Protein AF-0000000066520765 (afdb_homodimer)

Structure (mmCIF, N/CA/C/O backbone):
data_AF-0000000066520765-model_v1
#
loop_
_entity.id
_entity.type
_entity.pdbx_description
1 polymer 'CRAL-TRIO domain-containing protein'
#
loop_
_atom_site.group_PDB
_atom_site.id
_atom_site.type_symbol
_atom_site.label_atom_id
_atom_site.label_alt_id
_atom_site.label_comp_id
_atom_site.label_asym_id
_atom_site.label_entity_id
_atom_site.label_seq_id
_atom_site.pdbx_PDB_ins_code
_atom_site.Cartn_x
_atom_site.Cartn_y
_atom_site.Cartn_z
_atom_site.occupancy
_atom_site.B_iso_or_equiv
_atom_site.auth_seq_id
_atom_site.auth_comp_id
_atom_site.auth_asym_id
_atom_site.auth_atom_id
_atom_site.pdbx_PDB_model_num
ATOM 1 N N . MET A 1 1 ? 1.164 -46.875 8.906 1 26.61 1 MET A N 1
ATOM 2 C CA . MET A 1 1 ? 2.252 -46.688 7.949 1 26.61 1 MET A CA 1
ATOM 3 C C . MET A 1 1 ? 1.732 -46.719 6.516 1 26.61 1 MET A C 1
ATOM 5 O O . MET A 1 1 ? 1.406 -47.812 6.008 1 26.61 1 MET A O 1
ATOM 9 N N . TYR A 1 2 ? 0.82 -45.844 6.055 1 33.56 2 TYR A N 1
ATOM 10 C CA . TYR A 1 2 ? 0.191 -45.844 4.738 1 33.56 2 TYR A CA 1
ATOM 11 C C . TYR A 1 2 ? 1.235 -45.938 3.635 1 33.56 2 TYR A C 1
ATOM 13 O O . TYR A 1 2 ? 2.197 -45.156 3.609 1 33.56 2 TYR A O 1
ATOM 21 N N . SER A 1 3 ? 1.536 -47.094 3.215 1 39.38 3 SER A N 1
ATOM 22 C CA . SER A 1 3 ? 2.414 -47.312 2.07 1 39.38 3 SER A CA 1
ATOM 23 C C . SER A 1 3 ? 1.976 -46.5 0.865 1 39.38 3 SER A C 1
ATOM 25 O O . SER A 1 3 ? 0.829 -46.594 0.423 1 39.38 3 SER A O 1
ATOM 27 N N . PRO A 1 4 ? 2.459 -45.219 0.662 1 47.59 4 PRO A N 1
ATOM 28 C CA . PRO A 1 4 ? 2.121 -44.5 -0.564 1 47.59 4 PRO A CA 1
ATOM 29 C C . PRO A 1 4 ? 1.99 -45.406 -1.777 1 47.59 4 PRO A C 1
ATOM 31 O O . PRO A 1 4 ? 2.814 -46.312 -1.968 1 47.59 4 PRO A O 1
ATOM 34 N N . ASP A 1 5 ? 0.837 -45.781 -2.098 1 50.78 5 ASP A N 1
ATOM 35 C CA . ASP A 1 5 ? 0.597 -46.625 -3.266 1 50.78 5 ASP A CA 1
ATOM 36 C C . ASP A 1 5 ? 1.444 -46.188 -4.453 1 50.78 5 ASP A C 1
ATOM 38 O O . ASP A 1 5 ? 1.225 -45.094 -5.004 1 50.78 5 ASP A O 1
ATOM 42 N N . SER A 1 6 ? 2.674 -46.625 -4.559 1 57.69 6 SER A N 1
ATOM 43 C CA . SER A 1 6 ? 3.648 -46.469 -5.637 1 57.69 6 SER A CA 1
ATOM 44 C C . SER A 1 6 ? 2.969 -46.5 -7.004 1 57.69 6 SER A C 1
ATOM 46 O O . SER A 1 6 ? 3.398 -45.812 -7.926 1 57.69 6 SER A O 1
ATOM 48 N N . THR A 1 7 ? 1.823 -47.125 -7.031 1 60.03 7 THR A N 1
ATOM 49 C CA . THR A 1 7 ? 1.154 -47.25 -8.32 1 60.03 7 THR A CA 1
ATOM 50 C C . THR A 1 7 ? 0.49 -45.938 -8.734 1 60.03 7 THR A C 1
ATOM 52 O O . THR A 1 7 ? 0.476 -45.594 -9.914 1 60.03 7 THR A O 1
ATOM 55 N N . LEU A 1 8 ? -0.027 -45.25 -7.781 1 67.38 8 LEU A N 1
ATOM 56 C CA . LEU A 1 8 ? -0.673 -43.969 -8.102 1 67.38 8 LEU A CA 1
ATOM 57 C C . LEU A 1 8 ? 0.343 -42.969 -8.625 1 67.38 8 LEU A C 1
ATOM 59 O O . LEU A 1 8 ? 0.091 -42.281 -9.625 1 67.38 8 LEU A O 1
ATOM 63 N N . GLU A 1 9 ? 1.412 -42.969 -7.953 1 70.69 9 GLU A N 1
ATOM 64 C CA . GLU A 1 9 ? 2.436 -42 -8.336 1 70.69 9 GLU A CA 1
ATOM 65 C C . GLU A 1 9 ? 2.906 -42.219 -9.766 1 70.69 9 GLU A C 1
ATOM 67 O O . GLU A 1 9 ? 3.258 -41.281 -10.469 1 70.69 9 GLU A O 1
ATOM 72 N N . LEU A 1 10 ? 2.742 -43.406 -10.078 1 67.19 10 LEU A N 1
ATOM 73 C CA . LEU A 1 10 ? 3.186 -43.75 -11.422 1 67.19 10 LEU A CA 1
ATOM 74 C C . LEU A 1 10 ? 2.16 -43.344 -12.469 1 67.19 10 LEU A C 1
ATOM 76 O O . LEU A 1 10 ? 2.494 -43.156 -13.641 1 67.19 10 LEU A O 1
ATOM 80 N N . ARG A 1 11 ? 0.913 -43.094 -12.125 1 82.12 11 ARG A N 1
ATOM 81 C CA . ARG A 1 11 ? -0.146 -42.812 -13.086 1 82.12 11 ARG A CA 1
ATOM 82 C C . ARG A 1 11 ? -0.414 -41.312 -13.164 1 82.12 11 ARG A C 1
ATOM 84 O O . ARG A 1 11 ? -1.098 -40.844 -14.086 1 82.12 11 ARG A O 1
ATOM 91 N N . LEU A 1 12 ? 0.233 -40.562 -12.328 1 91 12 LEU A N 1
ATOM 92 C CA . LEU A 1 12 ? -0.017 -39.125 -12.297 1 91 12 LEU A CA 1
ATOM 93 C C . LEU A 1 12 ? 0.594 -38.438 -13.516 1 91 12 LEU A C 1
ATOM 95 O O . LEU A 1 12 ? 1.71 -38.75 -13.922 1 91 12 LEU A O 1
ATOM 99 N N . PRO A 1 13 ? -0.181 -37.594 -14.172 1 94.88 13 PRO A N 1
ATOM 100 C CA . PRO A 1 13 ? 0.462 -36.781 -15.211 1 94.88 13 PRO A CA 1
ATOM 101 C C . PRO A 1 13 ? 1.671 -36.031 -14.688 1 94.88 13 PRO A C 1
ATOM 103 O O . PRO A 1 13 ? 1.52 -35.125 -13.867 1 94.88 13 PRO A O 1
ATOM 106 N N . ARG A 1 14 ? 2.766 -36.25 -15.164 1 92.5 14 ARG A N 1
ATOM 107 C CA . ARG A 1 14 ? 4.023 -35.781 -14.609 1 92.5 14 ARG A CA 1
ATOM 108 C C . ARG A 1 14 ? 4.137 -34.25 -14.727 1 92.5 14 ARG A C 1
ATOM 110 O O . ARG A 1 14 ? 4.754 -33.594 -13.883 1 92.5 14 ARG A O 1
ATOM 117 N N . ASP A 1 15 ? 3.609 -33.688 -15.727 1 95.31 15 ASP A N 1
ATOM 118 C CA . ASP A 1 15 ? 3.754 -32.25 -15.945 1 95.31 15 ASP A CA 1
ATOM 119 C C . ASP A 1 15 ? 2.904 -31.469 -14.961 1 95.31 15 ASP A C 1
ATOM 121 O O . ASP A 1 15 ? 3.125 -30.266 -14.766 1 95.31 15 ASP A O 1
ATOM 125 N N . LEU A 1 16 ? 1.973 -32.062 -14.32 1 97 16 LEU A N 1
ATOM 126 C CA . LEU A 1 16 ? 1.035 -31.344 -13.477 1 97 16 LEU A CA 1
ATOM 127 C C . LEU A 1 16 ? 1.523 -31.312 -12.031 1 97 16 LEU A C 1
ATOM 129 O O . LEU A 1 16 ? 0.96 -30.594 -11.195 1 97 16 LEU A O 1
ATOM 133 N N . PHE A 1 17 ? 2.541 -32.062 -11.734 1 94.44 17 PHE A N 1
ATOM 134 C CA . PHE A 1 17 ? 3.033 -32.125 -10.367 1 94.44 17 PHE A CA 1
ATOM 135 C C . PHE A 1 17 ? 4.523 -31.828 -10.305 1 94.44 17 PHE A C 1
ATOM 137 O O . PHE A 1 17 ? 5.301 -32.344 -11.109 1 94.44 17 PHE A O 1
ATOM 144 N N . LEU A 1 18 ? 4.816 -30.984 -9.359 1 91.56 18 LEU A N 1
ATOM 145 C CA . LEU A 1 18 ? 6.18 -30.484 -9.211 1 91.56 18 LEU A CA 1
ATOM 146 C C . LEU A 1 18 ? 7.117 -31.609 -8.766 1 91.56 18 LEU A C 1
ATOM 148 O O . LEU A 1 18 ? 8.281 -31.641 -9.172 1 91.56 18 LEU A O 1
ATOM 152 N N . PHE A 1 19 ? 6.586 -32.531 -7.941 1 90.44 19 PHE A N 1
ATOM 153 C CA . PHE A 1 19 ? 7.395 -33.594 -7.371 1 90.44 19 PHE A CA 1
ATOM 154 C C . PHE A 1 19 ? 6.828 -34.969 -7.75 1 90.44 19 PHE A C 1
ATOM 156 O O . PHE A 1 19 ? 5.633 -35.094 -8.016 1 90.44 19 PHE A O 1
ATOM 163 N N . PRO A 1 20 ? 7.703 -35.969 -7.742 1 89 20 PRO A N 1
ATOM 164 C CA . PRO A 1 20 ? 7.215 -37.312 -8.023 1 89 20 PRO A CA 1
ATOM 165 C C . PRO A 1 20 ? 6.273 -37.844 -6.938 1 89 20 PRO A C 1
ATOM 167 O O . PRO A 1 20 ? 5.32 -38.562 -7.238 1 89 20 PRO A O 1
ATOM 170 N N . LYS A 1 21 ? 6.602 -37.469 -5.73 1 88.88 21 LYS A N 1
ATOM 171 C CA . LYS A 1 21 ? 5.719 -37.781 -4.613 1 88.88 21 LYS A CA 1
ATOM 172 C C . LYS A 1 21 ? 4.961 -36.531 -4.148 1 88.88 21 LYS A C 1
ATOM 174 O O . LYS A 1 21 ? 5.469 -35.406 -4.266 1 88.88 21 LYS A O 1
ATOM 179 N N . GLN A 1 22 ? 3.77 -36.812 -3.688 1 89.31 22 GLN A N 1
ATOM 180 C CA . GLN A 1 22 ? 2.926 -35.656 -3.352 1 89.31 22 GLN A CA 1
ATOM 181 C C . GLN A 1 22 ? 2.713 -35.562 -1.844 1 89.31 22 GLN A C 1
ATOM 183 O O . GLN A 1 22 ? 2.854 -36.562 -1.123 1 89.31 22 GLN A O 1
ATOM 188 N N . ASN A 1 23 ? 2.48 -34.344 -1.426 1 89.62 23 ASN A N 1
ATOM 189 C CA . ASN A 1 23 ? 2.074 -34.094 -0.046 1 89.62 23 ASN A CA 1
ATOM 190 C C . ASN A 1 23 ? 0.746 -34.781 0.276 1 89.62 23 ASN A C 1
ATOM 192 O O . ASN A 1 23 ? -0.261 -34.531 -0.39 1 89.62 23 ASN A O 1
ATOM 196 N N . ALA A 1 24 ? 0.74 -35.594 1.287 1 86.38 24 ALA A N 1
ATOM 197 C CA . ALA A 1 24 ? -0.419 -36.438 1.623 1 86.38 24 ALA A CA 1
ATOM 198 C C . ALA A 1 24 ? -1.588 -35.562 2.09 1 86.38 24 ALA A C 1
ATOM 200 O O . ALA A 1 24 ? -2.75 -35.938 1.893 1 86.38 24 ALA A O 1
ATOM 201 N N . GLY A 1 25 ? -1.28 -34.469 2.609 1 86.75 25 GLY A N 1
ATOM 202 C CA . GLY A 1 25 ? -2.314 -33.594 3.162 1 86.75 25 GLY A CA 1
ATOM 203 C C . GLY A 1 25 ? -3.17 -32.938 2.1 1 86.75 25 GLY A C 1
ATOM 204 O O . GLY A 1 25 ? -4.34 -32.625 2.338 1 86.75 25 GLY A O 1
ATOM 205 N N . PHE A 1 26 ? -2.672 -32.688 0.925 1 90 26 PHE A N 1
ATOM 206 C CA . PHE A 1 26 ? -3.391 -31.969 -0.12 1 90 26 PHE A CA 1
ATOM 207 C C . PHE A 1 26 ? -4.281 -32.906 -0.914 1 90 26 PHE A C 1
ATOM 209 O O . PHE A 1 26 ? -5.223 -32.469 -1.582 1 90 26 PHE A O 1
ATOM 216 N N . GLN A 1 27 ? -4.117 -34.188 -0.901 1 89.06 27 GLN A N 1
ATOM 217 C CA . GLN A 1 27 ? -4.805 -35.125 -1.773 1 89.06 27 GLN A CA 1
ATOM 218 C C . GLN A 1 27 ? -4.738 -34.688 -3.23 1 89.06 27 GLN A C 1
ATOM 220 O O . GLN A 1 27 ? -4.527 -33.5 -3.516 1 89.06 27 GLN A O 1
ATOM 225 N N . ILE A 1 28 ? -4.949 -35.562 -4.086 1 93.25 28 ILE A N 1
ATOM 226 C CA . ILE A 1 28 ? -4.98 -35.312 -5.516 1 93.25 28 ILE A CA 1
ATOM 227 C C . ILE A 1 28 ? -6.426 -35.25 -6.004 1 93.25 28 ILE A C 1
ATOM 229 O O . ILE A 1 28 ? -7.184 -36.188 -5.82 1 93.25 28 ILE A O 1
ATOM 233 N N . PRO A 1 29 ? -6.824 -34.125 -6.539 1 95.81 29 PRO A N 1
ATOM 234 C CA . PRO A 1 29 ? -8.172 -34.125 -7.117 1 95.81 29 PRO A CA 1
ATOM 235 C C . PRO A 1 29 ? -8.328 -35.188 -8.203 1 95.81 29 PRO A C 1
ATOM 237 O O . PRO A 1 29 ? -7.418 -35.375 -9.008 1 95.81 29 PRO A O 1
ATOM 240 N N . PHE A 1 30 ? -9.484 -35.812 -8.266 1 95.62 30 PHE A N 1
ATOM 241 C CA . PHE A 1 30 ? -9.68 -36.938 -9.18 1 95.62 30 PHE A CA 1
ATOM 242 C C . PHE A 1 30 ? -9.43 -36.531 -10.625 1 95.62 30 PHE A C 1
ATOM 244 O O . PHE A 1 30 ? -8.938 -37.312 -11.43 1 95.62 30 PHE A O 1
ATOM 251 N N . PHE A 1 31 ? -9.742 -35.312 -10.945 1 97.44 31 PHE A N 1
ATOM 252 C CA . PHE A 1 31 ? -9.672 -34.844 -12.328 1 97.44 31 PHE A CA 1
ATOM 253 C C . PHE A 1 31 ? -8.227 -34.562 -12.727 1 97.44 31 PHE A C 1
ATOM 255 O O . PHE A 1 31 ? -7.953 -34.188 -13.875 1 97.44 31 PHE A O 1
ATOM 262 N N . LEU A 1 32 ? -7.23 -34.75 -11.812 1 97.12 32 LEU A N 1
ATOM 263 C CA . LEU A 1 32 ? -5.809 -34.656 -12.117 1 97.12 32 LEU A CA 1
ATOM 264 C C . LEU A 1 32 ? -5.102 -36 -11.875 1 97.12 32 LEU A C 1
ATOM 266 O O . LEU A 1 32 ? -3.875 -36.062 -11.953 1 97.12 32 LEU A O 1
ATOM 270 N N . SER A 1 33 ? -5.762 -37.031 -11.578 1 94.88 33 SER A N 1
ATOM 271 C CA . SER A 1 33 ? -5.195 -38.281 -11.039 1 94.88 33 SER A CA 1
ATOM 272 C C . SER A 1 33 ? -4.66 -39.156 -12.148 1 94.88 33 SER A C 1
ATOM 274 O O . SER A 1 33 ? -3.867 -40.094 -11.891 1 94.88 33 SER A O 1
ATOM 276 N N . THR A 1 34 ? -5.203 -39.031 -13.367 1 95.12 34 THR A N 1
ATOM 277 C CA . THR A 1 34 ? -4.703 -39.75 -14.531 1 95.12 34 THR A CA 1
ATOM 278 C C . THR A 1 34 ? -4.609 -38.812 -15.742 1 95.12 34 THR A C 1
ATOM 280 O O . THR A 1 34 ? -5.199 -37.75 -15.758 1 95.12 34 THR A O 1
ATOM 283 N N . GLU A 1 35 ? -3.844 -39.25 -16.75 1 95.75 35 GLU A N 1
ATOM 284 C CA . GLU A 1 35 ? -3.742 -38.5 -17.984 1 95.75 35 GLU A CA 1
ATOM 285 C C . GLU A 1 35 ? -5.109 -38.312 -18.625 1 95.75 35 GLU A C 1
ATOM 287 O O . GLU A 1 35 ? -5.414 -37.219 -19.141 1 95.75 35 GLU A O 1
ATOM 292 N N . GLU A 1 36 ? -5.898 -39.312 -18.531 1 96 36 GLU A N 1
ATOM 293 C CA . GLU A 1 36 ? -7.227 -39.281 -19.141 1 96 36 GLU A CA 1
ATOM 294 C C . GLU A 1 36 ? -8.125 -38.281 -18.438 1 96 36 GLU A C 1
ATOM 296 O O . GLU A 1 36 ? -8.82 -37.5 -19.094 1 96 36 GLU A O 1
ATOM 301 N N . GLU A 1 37 ? -8.141 -38.281 -17.141 1 96.25 37 GLU A N 1
ATOM 302 C CA . GLU A 1 37 ? -8.961 -37.344 -16.391 1 96.25 37 GLU A CA 1
ATOM 303 C C . GLU A 1 37 ? -8.469 -35.906 -16.578 1 96.25 37 GLU A C 1
ATOM 305 O O . GLU A 1 37 ? -9.266 -35 -16.75 1 96.25 37 GLU A O 1
ATOM 310 N N . ALA A 1 38 ? -7.137 -35.75 -16.578 1 97.12 38 ALA A N 1
ATOM 311 C CA . ALA A 1 38 ? -6.539 -34.438 -16.734 1 97.12 38 ALA A CA 1
ATOM 312 C C . ALA A 1 38 ? -6.871 -33.844 -18.109 1 97.12 38 ALA A C 1
ATOM 314 O O . ALA A 1 38 ? -7.07 -32.625 -18.234 1 97.12 38 ALA A O 1
ATOM 315 N N . ALA A 1 39 ? -6.949 -34.656 -19.109 1 96.69 39 ALA A N 1
ATOM 316 C CA . ALA A 1 39 ? -7.234 -34.219 -20.469 1 96.69 39 ALA A CA 1
ATOM 317 C C . ALA A 1 39 ? -8.602 -33.531 -20.547 1 96.69 39 ALA A C 1
ATOM 319 O O . ALA A 1 39 ? -8.82 -32.656 -21.391 1 96.69 39 ALA A O 1
ATOM 320 N N . LYS A 1 40 ? -9.484 -33.938 -19.641 1 96.75 40 LYS A N 1
ATOM 321 C CA . LYS A 1 40 ? -10.852 -33.406 -19.672 1 96.75 40 LYS A CA 1
ATOM 322 C C . LYS A 1 40 ? -10.914 -31.984 -19.125 1 96.75 40 LYS A C 1
ATOM 324 O O . LYS A 1 40 ? -11.875 -31.266 -19.375 1 96.75 40 LYS A O 1
ATOM 329 N N . VAL A 1 41 ? -9.922 -31.609 -18.344 1 97.44 41 VAL A N 1
ATOM 330 C CA . VAL A 1 41 ? -10.031 -30.312 -17.672 1 97.44 41 VAL A CA 1
ATOM 331 C C . VAL A 1 41 ? -8.93 -29.375 -18.172 1 97.44 41 VAL A C 1
ATOM 333 O O . VAL A 1 41 ? -8.922 -28.203 -17.844 1 97.44 41 VAL A O 1
ATOM 336 N N . ARG A 1 42 ? -7.984 -29.859 -18.938 1 97.69 42 ARG A N 1
ATOM 337 C CA . ARG A 1 42 ? -6.945 -29 -19.484 1 97.69 42 ARG A CA 1
ATOM 338 C C . ARG A 1 42 ? -7.547 -27.891 -20.344 1 97.69 42 ARG A C 1
ATOM 340 O O . ARG A 1 42 ? -8.492 -28.125 -21.094 1 97.69 42 ARG A O 1
ATOM 347 N N . PRO A 1 43 ? -6.969 -26.734 -20.234 1 98.12 43 PRO A N 1
ATOM 348 C CA . PRO A 1 43 ? -7.441 -25.672 -21.109 1 98.12 43 PRO A CA 1
ATOM 349 C C . PRO A 1 43 ? -7.031 -25.875 -22.562 1 98.12 43 PRO A C 1
ATOM 351 O O . PRO A 1 43 ? -6.188 -26.719 -22.859 1 98.12 43 PRO A O 1
ATOM 354 N N . PRO A 1 44 ? -7.738 -25.125 -23.469 1 97.75 44 PRO A N 1
ATOM 355 C CA . PRO A 1 44 ? -7.234 -25.141 -24.844 1 97.75 44 PRO A CA 1
ATOM 356 C C . PRO A 1 44 ? -5.801 -24.609 -24.953 1 97.75 44 PRO A C 1
ATOM 358 O O . PRO A 1 44 ? -5.371 -23.812 -24.125 1 97.75 44 PRO A O 1
ATOM 361 N N . ALA A 1 45 ? -5.121 -25.109 -25.922 1 96.75 45 ALA A N 1
ATOM 362 C CA . ALA A 1 45 ? -3.723 -24.734 -26.109 1 96.75 45 ALA A CA 1
ATOM 363 C C . ALA A 1 45 ? -3.582 -23.234 -26.297 1 96.75 45 ALA A C 1
ATOM 365 O O . ALA A 1 45 ? -2.607 -22.625 -25.828 1 96.75 45 ALA A O 1
ATOM 366 N N . VAL A 1 46 ? -4.582 -22.672 -27 1 97.94 46 VAL A N 1
ATOM 367 C CA . VAL A 1 46 ? -4.578 -21.234 -27.25 1 97.94 46 VAL A CA 1
ATOM 368 C C . VAL A 1 46 ? -5.867 -20.609 -26.719 1 97.94 46 VAL A C 1
ATOM 370 O O . VAL A 1 46 ? -6.965 -20.953 -27.156 1 97.94 46 VAL A O 1
ATOM 373 N N . VAL A 1 47 ? -5.707 -19.781 -25.781 1 98.19 47 VAL A N 1
ATOM 374 C CA . VAL A 1 47 ? -6.844 -19.047 -25.219 1 98.19 47 VAL A CA 1
ATOM 375 C C . VAL A 1 47 ? -6.957 -17.688 -25.875 1 98.19 47 VAL A C 1
ATOM 377 O O . VAL A 1 47 ? -8.062 -17.188 -26.125 1 98.19 47 VAL A O 1
ATOM 380 N N . LYS A 1 48 ? -5.832 -17.016 -26.156 1 97.56 48 LYS A N 1
ATOM 381 C CA . LYS A 1 48 ? -5.715 -15.711 -26.797 1 97.56 48 LYS A CA 1
ATOM 382 C C . LYS A 1 48 ? -4.43 -15.609 -27.609 1 97.56 48 LYS A C 1
ATOM 384 O O . LYS A 1 48 ? -3.355 -15.984 -27.125 1 97.56 48 LYS A O 1
ATOM 389 N N . THR A 1 49 ? -4.551 -15.148 -28.812 1 97.88 49 THR A N 1
ATOM 390 C CA . THR A 1 49 ? -3.361 -14.977 -29.641 1 97.88 49 THR A CA 1
ATOM 391 C C . THR A 1 49 ? -2.643 -13.672 -29.297 1 97.88 49 THR A C 1
ATOM 393 O O . THR A 1 49 ? -3.201 -12.812 -28.609 1 97.88 49 THR A O 1
ATOM 396 N N . LEU A 1 50 ? -1.441 -13.547 -29.781 1 96.81 50 LEU A N 1
ATOM 397 C CA . LEU A 1 50 ? -0.675 -12.328 -29.547 1 96.81 50 LEU A CA 1
ATOM 398 C C . LEU A 1 50 ? -1.337 -11.141 -30.234 1 96.81 50 LEU A C 1
ATOM 400 O O . LEU A 1 50 ? -1.36 -10.031 -29.688 1 96.81 50 LEU A O 1
ATOM 404 N N . GLU A 1 51 ? -1.842 -11.367 -31.406 1 96.62 51 GLU A N 1
ATOM 405 C CA . GLU A 1 51 ? -2.531 -10.312 -32.156 1 96.62 51 GLU A CA 1
ATOM 406 C C . GLU A 1 51 ? -3.734 -9.789 -31.359 1 96.62 51 GLU A C 1
ATOM 408 O O . GLU A 1 51 ? -3.947 -8.578 -31.281 1 96.62 51 GLU A O 1
ATOM 413 N N . GLU A 1 52 ? -4.473 -10.695 -30.797 1 97.38 52 GLU A N 1
ATOM 414 C CA . GLU A 1 52 ? -5.629 -10.32 -29.984 1 97.38 52 GLU A CA 1
ATOM 415 C C . GLU A 1 52 ? -5.199 -9.555 -28.734 1 97.38 52 GLU A C 1
ATOM 417 O O . GLU A 1 52 ? -5.848 -8.586 -28.344 1 97.38 52 GLU A O 1
ATOM 422 N N . ARG A 1 53 ? -4.098 -10.016 -28.156 1 97.38 53 ARG A N 1
ATOM 423 C CA . ARG A 1 53 ? -3.572 -9.375 -26.969 1 97.38 53 ARG A CA 1
ATOM 424 C C . ARG A 1 53 ? -3.121 -7.949 -27.266 1 97.38 53 ARG A C 1
ATOM 426 O O . ARG A 1 53 ? -3.412 -7.027 -26.5 1 97.38 53 ARG A O 1
ATOM 433 N N . LEU A 1 54 ? -2.547 -7.699 -28.375 1 96.88 54 LEU A N 1
ATOM 434 C CA . LEU A 1 54 ? -2.023 -6.391 -28.75 1 96.88 54 LEU A CA 1
ATOM 435 C C . LEU A 1 54 ? -3.158 -5.406 -29.016 1 96.88 54 LEU A C 1
ATOM 437 O O . LEU A 1 54 ? -2.99 -4.199 -28.844 1 96.88 54 LEU A O 1
ATOM 441 N N . GLN A 1 55 ? -4.34 -5.922 -29.344 1 96.75 55 GLN A N 1
ATOM 442 C CA . GLN A 1 55 ? -5.492 -5.07 -29.609 1 96.75 55 GLN A CA 1
ATOM 443 C C . GLN A 1 55 ? -6.043 -4.461 -28.328 1 96.75 55 GLN A C 1
ATOM 445 O O . GLN A 1 55 ? -6.832 -3.512 -28.375 1 96.75 55 GLN A O 1
ATOM 450 N N . GLU A 1 56 ? -5.598 -5.016 -27.234 1 96.06 56 GLU A N 1
ATOM 451 C CA . GLU A 1 56 ? -6.059 -4.5 -25.953 1 96.06 56 GLU A CA 1
ATOM 452 C C . GLU A 1 56 ? -5.312 -3.225 -25.562 1 96.06 56 GLU A C 1
ATOM 454 O O . GLU A 1 56 ? -5.68 -2.549 -24.609 1 96.06 56 GLU A O 1
ATOM 459 N N . PHE A 1 57 ? -4.301 -2.859 -26.328 1 96.62 57 PHE A N 1
ATOM 460 C CA . PHE A 1 57 ? -3.461 -1.713 -26 1 96.62 57 PHE A CA 1
ATOM 461 C C . PHE A 1 57 ? -3.65 -0.594 -27.016 1 96.62 57 PHE A C 1
ATOM 463 O O . PHE A 1 57 ? -4.004 -0.849 -28.172 1 96.62 57 PHE A O 1
ATOM 470 N N . SER A 1 58 ? -3.443 0.592 -26.562 1 96.62 58 SER A N 1
ATOM 471 C CA . SER A 1 58 ? -3.533 1.745 -27.453 1 96.62 58 SER A CA 1
ATOM 472 C C . SER A 1 58 ? -2.418 1.728 -28.5 1 96.62 58 SER A C 1
ATOM 474 O O . SER A 1 58 ? -1.45 0.976 -28.375 1 96.62 58 SER A O 1
ATOM 476 N N . GLU A 1 59 ? -2.646 2.561 -29.547 1 95.94 59 GLU A N 1
ATOM 477 C CA . GLU A 1 59 ? -1.604 2.699 -30.562 1 95.94 59 GLU A CA 1
ATOM 478 C C . GLU A 1 59 ? -0.294 3.18 -29.953 1 95.94 59 GLU A C 1
ATOM 480 O O . GLU A 1 59 ? 0.785 2.729 -30.344 1 95.94 59 GLU A O 1
ATOM 485 N N . GLY A 1 60 ? -0.383 4.074 -29.031 1 97.12 60 GLY A N 1
ATOM 486 C CA . GLY A 1 60 ? 0.795 4.562 -28.344 1 97.12 60 GLY A CA 1
ATOM 487 C C . GLY A 1 60 ? 1.521 3.477 -27.562 1 97.12 60 GLY A C 1
ATOM 488 O O . GLY A 1 60 ? 2.75 3.389 -27.609 1 97.12 60 GLY A O 1
ATOM 489 N N . GLN A 1 61 ? 0.825 2.678 -26.953 1 97.12 61 GLN A N 1
ATOM 490 C CA . GLN A 1 61 ? 1.406 1.58 -26.188 1 97.12 61 GLN A CA 1
ATOM 491 C C . GLN A 1 61 ? 2.064 0.556 -27.109 1 97.12 61 GLN A C 1
ATOM 493 O O . GLN A 1 61 ? 3.123 0.013 -26.797 1 97.12 61 GLN A O 1
ATOM 498 N N . ARG A 1 62 ? 1.441 0.296 -28.219 1 97.5 62 ARG A N 1
ATOM 499 C CA . ARG A 1 62 ? 2.014 -0.634 -29.188 1 97.5 62 ARG A CA 1
ATOM 500 C C . ARG A 1 62 ? 3.311 -0.086 -29.766 1 97.5 62 ARG A C 1
ATOM 502 O O . ARG A 1 62 ? 4.246 -0.843 -30.031 1 97.5 62 ARG A O 1
ATOM 509 N N . GLU A 1 63 ? 3.32 1.196 -29.922 1 97.69 63 GLU A N 1
ATOM 510 C CA . GLU A 1 63 ? 4.551 1.835 -30.375 1 97.69 63 GLU A CA 1
ATOM 511 C C . GLU A 1 63 ? 5.652 1.721 -29.328 1 97.69 63 GLU A C 1
ATOM 513 O O . GLU A 1 63 ? 6.816 1.496 -29.672 1 97.69 63 GLU A O 1
ATOM 518 N N . ILE A 1 64 ? 5.293 1.893 -28.109 1 98.19 64 ILE A N 1
ATOM 519 C CA . ILE A 1 64 ? 6.25 1.75 -27.016 1 98.19 64 ILE A CA 1
ATOM 520 C C . ILE A 1 64 ? 6.797 0.324 -27 1 98.19 64 ILE A C 1
ATOM 522 O O . ILE A 1 64 ? 7.996 0.115 -26.797 1 98.19 64 ILE A O 1
ATOM 526 N N . LEU A 1 65 ? 5.914 -0.635 -27.219 1 98.19 65 LEU A N 1
ATOM 527 C CA . LEU A 1 65 ? 6.352 -2.025 -27.281 1 98.19 65 LEU A CA 1
ATOM 528 C C . LEU A 1 65 ? 7.379 -2.227 -28.391 1 98.19 65 LEU A C 1
ATOM 530 O O . LEU A 1 65 ? 8.391 -2.904 -28.188 1 98.19 65 LEU A O 1
ATOM 534 N N . SER A 1 66 ? 7.16 -1.673 -29.516 1 97.44 66 SER A N 1
ATOM 535 C CA . SER A 1 66 ? 8.086 -1.794 -30.641 1 97.44 66 SER A CA 1
ATOM 536 C C . SER A 1 66 ? 9.453 -1.205 -30.297 1 97.44 66 SER A C 1
ATOM 538 O O . SER A 1 66 ? 10.484 -1.811 -30.594 1 97.44 66 SER A O 1
ATOM 540 N N . SER A 1 67 ? 9.383 -0.035 -29.672 1 97.5 67 SER A N 1
ATOM 541 C CA . SER A 1 67 ? 10.625 0.606 -29.234 1 97.5 67 SER A CA 1
ATOM 542 C C . SER A 1 67 ? 11.344 -0.228 -28.188 1 97.5 67 SER A C 1
ATOM 544 O O . SER A 1 67 ? 12.57 -0.338 -28.203 1 97.5 67 SER A O 1
ATOM 546 N N . PHE A 1 68 ? 10.625 -0.746 -27.297 1 98.19 68 PHE A N 1
ATOM 547 C CA . PHE A 1 68 ? 11.172 -1.574 -26.234 1 98.19 68 PHE A CA 1
ATOM 548 C C . PHE A 1 68 ? 11.812 -2.834 -26.797 1 98.19 68 PHE A C 1
ATOM 550 O O . PHE A 1 68 ? 12.906 -3.227 -26.375 1 98.19 68 PHE A O 1
ATOM 557 N N . LYS A 1 69 ? 11.164 -3.41 -27.75 1 97.25 69 LYS A N 1
ATOM 558 C CA . LYS A 1 69 ? 11.68 -4.598 -28.422 1 97.25 69 LYS A CA 1
ATOM 559 C C . LYS A 1 69 ? 13.039 -4.32 -29.062 1 97.25 69 LYS A C 1
ATOM 561 O O . LYS A 1 69 ? 13.961 -5.137 -28.953 1 97.25 69 LYS A O 1
ATOM 566 N N . LYS A 1 70 ? 13.141 -3.23 -29.672 1 96.94 70 LYS A N 1
ATOM 567 C CA . LYS A 1 70 ? 14.398 -2.857 -30.297 1 96.94 70 LYS A CA 1
ATOM 568 C C . LYS A 1 70 ? 15.508 -2.707 -29.266 1 96.94 70 LYS A C 1
ATOM 570 O O . LYS A 1 70 ? 16.625 -3.207 -29.453 1 96.94 70 LYS A O 1
ATOM 575 N N . ALA A 1 71 ? 15.172 -2.039 -28.203 1 97.31 71 ALA A N 1
ATOM 576 C CA . ALA A 1 71 ? 16.141 -1.833 -27.125 1 97.31 71 ALA A CA 1
ATOM 577 C C . ALA A 1 71 ? 16.609 -3.164 -26.547 1 97.31 71 ALA A C 1
ATOM 579 O O . ALA A 1 71 ? 17.797 -3.357 -26.281 1 97.31 71 ALA A O 1
ATOM 580 N N . VAL A 1 72 ? 15.688 -4.043 -26.344 1 97.81 72 VAL A N 1
ATOM 581 C CA . VAL A 1 72 ? 15.977 -5.34 -25.734 1 97.81 72 VAL A CA 1
ATOM 582 C C . VAL A 1 72 ? 16.812 -6.18 -26.703 1 97.81 72 VAL A C 1
ATOM 584 O O . VAL A 1 72 ? 17.781 -6.832 -26.281 1 97.81 72 VAL A O 1
ATOM 587 N N . ARG A 1 73 ? 16.516 -6.16 -27.938 1 96.44 73 ARG A N 1
ATOM 588 C CA . ARG A 1 73 ? 17.234 -6.941 -28.953 1 96.44 73 ARG A CA 1
ATOM 589 C C . ARG A 1 73 ? 18.688 -6.492 -29.062 1 96.44 73 ARG A C 1
ATOM 591 O O . ARG A 1 73 ? 19.578 -7.293 -29.359 1 96.44 73 ARG A O 1
ATOM 598 N N . ASP A 1 74 ? 18.906 -5.258 -28.719 1 96.44 74 ASP A N 1
ATOM 599 C CA . ASP A 1 74 ? 20.25 -4.695 -28.812 1 96.44 74 ASP A CA 1
ATOM 600 C C . ASP A 1 74 ? 21.078 -5.031 -27.562 1 96.44 74 ASP A C 1
ATOM 602 O O . ASP A 1 74 ? 22.297 -4.84 -27.547 1 96.44 74 ASP A O 1
ATOM 606 N N . ALA A 1 75 ? 20.484 -5.504 -26.578 1 96.81 75 ALA A N 1
ATOM 607 C CA . ALA A 1 75 ? 21.188 -5.805 -25.328 1 96.81 75 ALA A CA 1
ATOM 608 C C . ALA A 1 75 ? 22 -7.086 -25.469 1 96.81 75 ALA A C 1
ATOM 610 O O . ALA A 1 75 ? 21.578 -8.039 -26.109 1 96.81 75 ALA A O 1
ATOM 611 N N . PRO A 1 76 ? 23.156 -7.18 -24.781 1 95.75 76 PRO A N 1
ATOM 612 C CA . PRO A 1 76 ? 24.016 -8.359 -24.875 1 95.75 76 PRO A CA 1
ATOM 613 C C . PRO A 1 76 ? 23.391 -9.602 -24.234 1 95.75 76 PRO A C 1
ATOM 615 O O . PRO A 1 76 ? 23.766 -10.727 -24.562 1 95.75 76 PRO A O 1
ATOM 618 N N . TRP A 1 77 ? 22.453 -9.414 -23.391 1 95.62 77 TRP A N 1
ATOM 619 C CA . TRP A 1 77 ? 21.844 -10.539 -22.656 1 95.62 77 TRP A CA 1
ATOM 620 C C . TRP A 1 77 ? 20.594 -11.031 -23.375 1 95.62 77 TRP A C 1
ATOM 622 O O . TRP A 1 77 ? 19.938 -11.969 -22.922 1 95.62 77 TRP A O 1
ATOM 632 N N . TYR A 1 78 ? 20.312 -10.539 -24.453 1 95.12 78 TYR A N 1
ATOM 633 C CA . TYR A 1 78 ? 19.078 -10.836 -25.172 1 95.12 78 TYR A CA 1
ATOM 634 C C . TYR A 1 78 ? 19.047 -12.297 -25.609 1 95.12 78 TYR A C 1
ATOM 636 O O . TYR A 1 78 ? 20.062 -12.852 -26.031 1 95.12 78 TYR A O 1
ATOM 644 N N . SER A 1 79 ? 17.891 -12.906 -25.484 1 93 79 SER A N 1
ATOM 645 C CA . SER A 1 79 ? 17.609 -14.242 -25.984 1 93 79 SER A CA 1
ATOM 646 C C . SER A 1 79 ? 16.266 -14.289 -26.719 1 93 79 SER A C 1
ATOM 648 O O . SER A 1 79 ? 15.219 -14.047 -26.109 1 93 79 SER A O 1
ATOM 650 N N . GLU A 1 80 ? 16.234 -14.688 -27.891 1 89 80 GLU A N 1
ATOM 651 C CA . GLU A 1 80 ? 15.016 -14.758 -28.688 1 89 80 GLU A CA 1
ATOM 652 C C . GLU A 1 80 ? 14.023 -15.758 -28.109 1 89 80 GLU A C 1
ATOM 654 O O . GLU A 1 80 ? 12.812 -15.531 -28.125 1 89 80 GLU A O 1
ATOM 659 N N . ALA A 1 81 ? 14.539 -16.797 -27.609 1 87.69 81 ALA A N 1
ATOM 660 C CA . ALA A 1 81 ? 13.703 -17.859 -27.062 1 87.69 81 ALA A CA 1
ATOM 661 C C . ALA A 1 81 ? 13.047 -17.422 -25.75 1 87.69 81 ALA A C 1
ATOM 663 O O . ALA A 1 81 ? 11.922 -17.828 -25.453 1 87.69 81 ALA A O 1
ATOM 664 N N . GLU A 1 82 ? 13.641 -16.562 -25.031 1 88.62 82 GLU A N 1
ATOM 665 C CA . GLU A 1 82 ? 13.188 -16.234 -23.672 1 88.62 82 GLU A CA 1
ATOM 666 C C . GLU A 1 82 ? 12.453 -14.898 -23.641 1 88.62 82 GLU A C 1
ATOM 668 O O . GLU A 1 82 ? 11.57 -14.695 -22.812 1 88.62 82 GLU A O 1
ATOM 673 N N . ASP A 1 83 ? 12.852 -14.023 -24.531 1 89.75 83 ASP A N 1
ATOM 674 C CA . ASP A 1 83 ? 12.359 -12.656 -24.469 1 89.75 83 ASP A CA 1
ATOM 675 C C . ASP A 1 83 ? 11.336 -12.391 -25.578 1 89.75 83 ASP A C 1
ATOM 677 O O . ASP A 1 83 ? 11.539 -11.523 -26.422 1 89.75 83 ASP A O 1
ATOM 681 N N . ASP A 1 84 ? 10.227 -13.055 -25.438 1 93.06 84 ASP A N 1
ATOM 682 C CA . ASP A 1 84 ? 9.18 -12.906 -26.438 1 93.06 84 ASP A CA 1
ATOM 683 C C . ASP A 1 84 ? 8.273 -11.719 -26.125 1 93.06 84 ASP A C 1
ATOM 685 O O . ASP A 1 84 ? 8.453 -11.055 -25.094 1 93.06 84 ASP A O 1
ATOM 689 N N . ASP A 1 85 ? 7.312 -11.477 -27 1 95.19 85 ASP A N 1
ATOM 690 C CA . ASP A 1 85 ? 6.457 -10.305 -26.875 1 95.19 85 ASP A CA 1
ATOM 691 C C . ASP A 1 85 ? 5.602 -10.367 -25.609 1 95.19 85 ASP A C 1
ATOM 693 O O . ASP A 1 85 ? 5.312 -9.336 -25 1 95.19 85 ASP A O 1
ATOM 697 N N . TRP A 1 86 ? 5.203 -11.578 -25.266 1 96.5 86 TRP A N 1
ATOM 698 C CA . TRP A 1 86 ? 4.398 -11.742 -24.062 1 96.5 86 TRP A CA 1
ATOM 699 C C . TRP A 1 86 ? 5.172 -11.281 -22.828 1 96.5 86 TRP A C 1
ATOM 701 O O . TRP A 1 86 ? 4.641 -10.539 -22 1 96.5 86 TRP A O 1
ATOM 711 N N . LEU A 1 87 ? 6.41 -11.688 -22.75 1 97 87 LEU A N 1
ATOM 712 C CA . LEU A 1 87 ? 7.27 -11.305 -21.641 1 97 87 LEU A CA 1
ATOM 713 C C . LEU A 1 87 ? 7.504 -9.797 -21.625 1 97 87 LEU A C 1
ATOM 715 O O . LEU A 1 87 ? 7.359 -9.156 -20.578 1 97 87 LEU A O 1
ATOM 719 N N . LEU A 1 88 ? 7.828 -9.25 -22.781 1 97.81 88 LEU A N 1
ATOM 720 C CA . LEU A 1 88 ? 8.133 -7.828 -22.875 1 97.81 88 LEU A CA 1
ATOM 721 C C . LEU A 1 88 ? 6.93 -6.988 -22.469 1 97.81 88 LEU A C 1
ATOM 723 O O . LEU A 1 88 ? 7.078 -5.98 -21.766 1 97.81 88 LEU A O 1
ATOM 727 N N . LEU A 1 89 ? 5.758 -7.445 -22.875 1 97.75 89 LEU A N 1
ATOM 728 C CA . LEU A 1 89 ? 4.527 -6.742 -22.516 1 97.75 89 LEU A CA 1
ATOM 729 C C . LEU A 1 89 ? 4.324 -6.734 -21 1 97.75 89 LEU A C 1
ATOM 731 O O . LEU A 1 89 ? 3.949 -5.711 -20.438 1 97.75 89 LEU A O 1
ATOM 735 N N . ARG A 1 90 ? 4.574 -7.828 -20.312 1 96.94 90 ARG A N 1
ATOM 736 C CA . ARG A 1 90 ? 4.395 -7.902 -18.875 1 96.94 90 ARG A CA 1
ATOM 737 C C . ARG A 1 90 ? 5.312 -6.922 -18.156 1 96.94 90 ARG A C 1
ATOM 739 O O . ARG A 1 90 ? 4.895 -6.25 -17.203 1 96.94 90 ARG A O 1
ATOM 746 N N . TYR A 1 91 ? 6.539 -6.812 -18.625 1 97.56 91 TYR A N 1
ATOM 747 C CA . TYR A 1 91 ? 7.488 -5.906 -17.984 1 97.56 91 TYR A CA 1
ATOM 748 C C . TYR A 1 91 ? 7.117 -4.453 -18.266 1 97.56 91 TYR A C 1
ATOM 750 O O . TYR A 1 91 ? 7.273 -3.59 -17.391 1 97.56 91 TYR A O 1
ATOM 758 N N . LEU A 1 92 ? 6.582 -4.176 -19.438 1 97.69 92 LEU A N 1
ATOM 759 C CA . LEU A 1 92 ? 6.113 -2.83 -19.75 1 97.69 92 LEU A CA 1
ATOM 760 C C . LEU A 1 92 ? 4.906 -2.461 -18.891 1 97.69 92 LEU A C 1
ATOM 762 O O . LEU A 1 92 ? 4.844 -1.357 -18.344 1 97.69 92 LEU A O 1
ATOM 766 N N . ILE A 1 93 ? 4.004 -3.422 -18.781 1 94.88 93 ILE A N 1
ATOM 767 C CA . ILE A 1 93 ? 2.809 -3.176 -17.969 1 94.88 93 ILE A CA 1
ATOM 768 C C . ILE A 1 93 ? 3.205 -2.922 -16.516 1 94.88 93 ILE A C 1
ATOM 770 O O . ILE A 1 93 ? 2.695 -1.996 -15.883 1 94.88 93 ILE A O 1
ATOM 774 N N . ALA A 1 94 ? 4.145 -3.68 -16.047 1 92.94 94 ALA A N 1
ATOM 775 C CA . ALA A 1 94 ? 4.574 -3.586 -14.648 1 92.94 94 ALA A CA 1
ATOM 776 C C . ALA A 1 94 ? 5.176 -2.217 -14.352 1 92.94 94 ALA A C 1
ATOM 778 O O . ALA A 1 94 ? 5.148 -1.755 -13.203 1 92.94 94 ALA A O 1
ATOM 779 N N . ARG A 1 95 ? 5.695 -1.609 -15.344 1 92.12 95 ARG A N 1
ATOM 780 C CA . ARG A 1 95 ? 6.332 -0.311 -15.156 1 92.12 95 ARG A CA 1
ATOM 781 C C . ARG A 1 95 ? 5.594 0.78 -15.922 1 92.12 95 ARG A C 1
ATOM 783 O O . ARG A 1 95 ? 6.199 1.764 -16.359 1 92.12 95 ARG A O 1
ATOM 790 N N . ASN A 1 96 ? 4.348 0.546 -16.156 1 89.25 96 ASN A N 1
ATOM 791 C CA . ASN A 1 96 ? 3.465 1.536 -16.766 1 89.25 96 ASN A CA 1
ATOM 792 C C . ASN A 1 96 ? 4.012 2.039 -18.094 1 89.25 96 ASN A C 1
ATOM 794 O O . ASN A 1 96 ? 4.02 3.244 -18.359 1 89.25 96 ASN A O 1
ATOM 798 N N . PHE A 1 97 ? 4.648 1.141 -18.859 1 96.19 97 PHE A N 1
ATOM 799 C CA . PHE A 1 97 ? 5.125 1.361 -20.219 1 96.19 97 PHE A CA 1
ATOM 800 C C . PHE A 1 97 ? 6.246 2.391 -20.25 1 96.19 97 PHE A C 1
ATOM 802 O O . PHE A 1 97 ? 6.414 3.113 -21.234 1 96.19 97 PHE A O 1
ATOM 809 N N . ASP A 1 98 ? 6.93 2.461 -19.125 1 94.31 98 ASP A N 1
ATOM 810 C CA . ASP A 1 98 ? 8.195 3.188 -19.094 1 94.31 98 ASP A CA 1
ATOM 811 C C . ASP A 1 98 ? 9.336 2.326 -19.625 1 94.31 98 ASP A C 1
ATOM 813 O O . ASP A 1 98 ? 9.781 1.388 -18.969 1 94.31 98 ASP A O 1
ATOM 817 N N . VAL A 1 99 ? 9.859 2.682 -20.734 1 97.75 99 VAL A N 1
ATOM 818 C CA . VAL A 1 99 ? 10.812 1.847 -21.469 1 97.75 99 VAL A CA 1
ATOM 819 C C . VAL A 1 99 ? 12.086 1.679 -20.641 1 97.75 99 VAL A C 1
ATOM 821 O O . VAL A 1 99 ? 12.586 0.563 -20.484 1 97.75 99 VAL A O 1
ATOM 824 N N . LYS A 1 100 ? 12.578 2.785 -20.109 1 97.06 100 LYS A N 1
ATOM 825 C CA . LYS A 1 100 ? 13.836 2.738 -19.359 1 97.06 100 LYS A CA 1
ATOM 826 C C . LYS A 1 100 ? 13.695 1.878 -18.109 1 97.06 100 LYS A C 1
ATOM 828 O O . LYS A 1 100 ? 14.531 1.006 -17.859 1 97.06 100 LYS A O 1
ATOM 833 N N . LYS A 1 101 ? 12.703 2.08 -17.359 1 94.19 101 LYS A N 1
ATOM 834 C CA . LYS A 1 101 ? 12.477 1.316 -16.141 1 94.19 101 LYS A CA 1
ATOM 835 C C . LYS A 1 101 ? 12.227 -0.157 -16.453 1 94.19 101 LYS A C 1
ATOM 837 O O . LYS A 1 101 ? 12.703 -1.038 -15.734 1 94.19 101 LYS A O 1
ATOM 842 N N . SER A 1 102 ? 11.461 -0.379 -17.453 1 97.38 102 SER A N 1
ATOM 843 C CA . SER A 1 102 ? 11.172 -1.751 -17.859 1 97.38 102 SER A CA 1
ATOM 844 C C . SER A 1 102 ? 12.445 -2.484 -18.281 1 97.38 102 SER A C 1
ATOM 846 O O . SER A 1 102 ? 12.633 -3.65 -17.922 1 97.38 102 SER A O 1
ATOM 848 N N . PHE A 1 103 ? 13.266 -1.762 -19.031 1 98.06 103 PHE A N 1
ATOM 849 C CA . PHE A 1 103 ? 14.523 -2.346 -19.484 1 98.06 103 PHE A CA 1
ATOM 850 C C . PHE A 1 103 ? 15.398 -2.732 -18.312 1 98.06 103 PHE A C 1
ATOM 852 O O . PHE A 1 103 ? 15.922 -3.85 -18.25 1 98.06 103 PHE A O 1
ATOM 859 N N . CYS A 1 104 ? 15.508 -1.865 -17.406 1 97.44 104 CYS A N 1
ATOM 860 C CA . CYS A 1 104 ? 16.328 -2.117 -16.219 1 97.44 104 CYS A CA 1
ATOM 861 C C . CYS A 1 104 ? 15.789 -3.309 -15.438 1 97.44 104 CYS A C 1
ATOM 863 O O . CYS A 1 104 ? 16.562 -4.156 -14.984 1 97.44 104 CYS A O 1
ATOM 865 N N . MET A 1 105 ? 14.539 -3.344 -15.266 1 96.75 105 MET A N 1
ATOM 866 C CA . MET A 1 105 ? 13.906 -4.445 -14.539 1 96.75 105 MET A CA 1
ATOM 867 C C . MET A 1 105 ? 14.148 -5.773 -15.25 1 96.75 105 MET A C 1
ATOM 869 O O . MET A 1 105 ? 14.492 -6.77 -14.609 1 96.75 105 MET A O 1
ATOM 873 N N . LEU A 1 106 ? 13.961 -5.781 -16.516 1 97.94 106 LEU A N 1
ATOM 874 C CA . LEU A 1 106 ? 14.156 -6.996 -17.297 1 97.94 106 LEU A CA 1
ATOM 875 C C . LEU A 1 106 ? 15.609 -7.445 -17.25 1 97.94 106 LEU A C 1
ATOM 877 O O . LEU A 1 106 ? 15.891 -8.633 -17.047 1 97.94 106 LEU A O 1
ATOM 881 N N . GLU A 1 107 ? 16.469 -6.5 -17.391 1 98.06 107 GLU A N 1
ATOM 882 C CA . GLU A 1 107 ? 17.891 -6.816 -17.312 1 98.06 107 GLU A CA 1
ATOM 883 C C . GLU A 1 107 ? 18.25 -7.449 -15.977 1 98.06 107 GLU A C 1
ATOM 885 O O . GLU A 1 107 ? 18.938 -8.469 -15.93 1 98.06 107 GLU A O 1
ATOM 890 N N . LYS A 1 108 ? 17.75 -6.875 -14.953 1 97.12 108 LYS A N 1
ATOM 891 C CA . LYS A 1 108 ? 17.969 -7.414 -13.617 1 97.12 108 LYS A CA 1
ATOM 892 C C . LYS A 1 108 ? 17.438 -8.836 -13.492 1 97.12 108 LYS A C 1
ATOM 894 O O . LYS A 1 108 ? 18.094 -9.703 -12.906 1 97.12 108 LYS A O 1
ATOM 899 N N . SER A 1 109 ? 16.328 -9.039 -14.016 1 97.25 109 SER A N 1
ATOM 900 C CA . SER A 1 109 ? 15.695 -10.352 -13.953 1 97.25 109 SER A CA 1
ATOM 901 C C . SER A 1 109 ? 16.484 -11.391 -14.742 1 97.25 109 SER A C 1
ATOM 903 O O . SER A 1 109 ? 16.672 -12.516 -14.273 1 97.25 109 SER A O 1
ATOM 905 N N . VAL A 1 110 ? 16.938 -11.023 -15.914 1 96.75 110 VAL A N 1
ATOM 906 C CA . VAL A 1 110 ? 17.719 -11.93 -16.75 1 96.75 110 VAL A CA 1
ATOM 907 C C . VAL A 1 110 ? 19 -12.32 -16.031 1 96.75 110 VAL A C 1
ATOM 909 O O . VAL A 1 110 ? 19.359 -13.5 -15.969 1 96.75 110 VAL A O 1
ATOM 912 N N . HIS A 1 111 ? 19.609 -11.391 -15.438 1 96.94 111 HIS A N 1
ATOM 913 C CA . HIS A 1 111 ? 20.859 -11.656 -14.727 1 96.94 111 HIS A CA 1
ATOM 914 C C . HIS A 1 111 ? 20.625 -12.547 -13.516 1 96.94 111 HIS A C 1
ATOM 916 O O . HIS A 1 111 ? 21.391 -13.477 -13.258 1 96.94 111 HIS A O 1
ATOM 922 N N . TRP A 1 112 ? 19.578 -12.289 -12.781 1 96.38 112 TRP A N 1
ATOM 923 C CA . TRP A 1 112 ? 19.234 -13.086 -11.609 1 96.38 112 TRP A CA 1
ATOM 924 C C . TRP A 1 112 ? 18.938 -14.531 -12.008 1 96.38 112 TRP A C 1
ATOM 926 O O . TRP A 1 112 ? 19.453 -15.469 -11.391 1 96.38 112 TRP A O 1
ATOM 936 N N . ARG A 1 113 ? 18.188 -14.727 -13.008 1 95.56 113 ARG A N 1
ATOM 937 C CA . ARG A 1 113 ? 17.797 -16.062 -13.477 1 95.56 113 ARG A CA 1
ATOM 938 C C . ARG A 1 113 ? 19 -16.844 -13.953 1 95.56 113 ARG A C 1
ATOM 940 O O . ARG A 1 113 ? 19.141 -18.031 -13.641 1 95.56 113 ARG A O 1
ATOM 947 N N . ARG A 1 114 ? 19.891 -16.219 -14.641 1 95.38 114 ARG A N 1
ATOM 948 C CA . ARG A 1 114 ? 21.062 -16.891 -15.188 1 95.38 114 ARG A CA 1
ATOM 949 C C . ARG A 1 114 ? 22.094 -17.188 -14.102 1 95.38 114 ARG A C 1
ATOM 951 O O . ARG A 1 114 ? 22.625 -18.281 -14.016 1 95.38 114 ARG A O 1
ATOM 958 N N . LYS A 1 115 ? 22.328 -16.219 -13.328 1 96.06 115 LYS A N 1
ATOM 959 C CA . LYS A 1 115 ? 23.312 -16.375 -12.273 1 96.06 115 LYS A CA 1
ATOM 960 C C . LYS A 1 115 ? 22.906 -17.453 -11.281 1 96.06 115 LYS A C 1
ATOM 962 O O . LYS A 1 115 ? 23.719 -18.281 -10.859 1 96.06 115 LYS A O 1
ATOM 967 N N . LYS A 1 116 ? 21.625 -17.562 -10.969 1 94.88 116 LYS A N 1
ATOM 968 C CA . LYS A 1 116 ? 21.125 -18.484 -9.945 1 94.88 116 LYS A CA 1
ATOM 969 C C . LYS A 1 116 ? 20.594 -19.766 -10.57 1 94.88 116 LYS A C 1
ATOM 971 O O . LYS A 1 116 ? 20.297 -20.734 -9.867 1 94.88 116 LYS A O 1
ATOM 976 N N . ASP A 1 117 ? 20.422 -19.797 -11.898 1 95.69 117 ASP A N 1
ATOM 977 C CA . ASP A 1 117 ? 19.734 -20.891 -12.594 1 95.69 117 ASP A CA 1
ATOM 978 C C . ASP A 1 117 ? 18.344 -21.125 -12.008 1 95.69 117 ASP A C 1
ATOM 980 O O . ASP A 1 117 ? 17.984 -22.266 -11.695 1 95.69 117 ASP A O 1
ATOM 984 N N . ALA A 1 118 ? 17.656 -20 -11.797 1 95.19 118 ALA A N 1
ATOM 985 C CA . ALA A 1 118 ? 16.406 -20.016 -11.055 1 95.19 118 ALA A CA 1
ATOM 986 C C . ALA A 1 118 ? 15.336 -20.812 -11.805 1 95.19 118 ALA A C 1
ATOM 988 O O . ALA A 1 118 ? 14.438 -21.391 -11.188 1 95.19 118 ALA A O 1
ATOM 989 N N . ASP A 1 119 ? 15.414 -20.953 -13.117 1 93.19 119 ASP A N 1
ATOM 990 C CA . ASP A 1 119 ? 14.438 -21.672 -13.922 1 93.19 119 ASP A CA 1
ATOM 991 C C . ASP A 1 119 ? 14.469 -23.172 -13.609 1 93.19 119 ASP A C 1
ATOM 993 O O . ASP A 1 119 ? 13.492 -23.875 -13.867 1 93.19 119 ASP A O 1
ATOM 997 N N . ASN A 1 120 ? 15.562 -23.609 -13.008 1 93.56 120 ASN A N 1
ATOM 998 C CA . ASN A 1 120 ? 15.734 -25.031 -12.734 1 93.56 120 ASN A CA 1
ATOM 999 C C . ASN A 1 120 ? 15.789 -25.312 -11.234 1 93.56 120 ASN A C 1
ATOM 1001 O O . ASN A 1 120 ? 16.188 -26.406 -10.82 1 93.56 120 ASN A O 1
ATOM 1005 N N . TRP A 1 121 ? 15.398 -24.359 -10.516 1 93.44 121 TRP A N 1
ATOM 1006 C CA . TRP A 1 121 ? 15.414 -24.547 -9.07 1 93.44 121 TRP A CA 1
ATOM 1007 C C . TRP A 1 121 ? 14.492 -25.672 -8.648 1 93.44 121 TRP A C 1
ATOM 1009 O O . TRP A 1 121 ? 13.383 -25.812 -9.172 1 93.44 121 TRP A O 1
ATOM 1019 N N . VAL A 1 122 ? 15.008 -26.516 -7.824 1 89.75 122 VAL A N 1
ATOM 1020 C CA . VAL A 1 122 ? 14.25 -27.562 -7.148 1 89.75 122 VAL A CA 1
ATOM 1021 C C . VAL A 1 122 ? 14.438 -27.438 -5.637 1 89.75 122 VAL A C 1
ATOM 1023 O O . VAL A 1 122 ? 15.562 -27.297 -5.152 1 89.75 122 VAL A O 1
ATOM 1026 N N . CYS A 1 123 ? 13.328 -27.406 -4.988 1 88.62 123 CYS A N 1
ATOM 1027 C CA . CYS A 1 123 ? 13.43 -27.422 -3.533 1 88.62 123 CYS A CA 1
ATOM 1028 C C . CYS A 1 123 ? 13.812 -28.812 -3.029 1 88.62 123 CYS A C 1
ATOM 1030 O O . CYS A 1 123 ? 12.969 -29.703 -2.973 1 88.62 123 CYS A O 1
ATOM 1032 N N . GLU A 1 124 ? 14.977 -28.906 -2.572 1 87.38 124 GLU A N 1
ATOM 1033 C CA . GLU A 1 124 ? 15.508 -30.203 -2.184 1 87.38 124 GLU A CA 1
ATOM 1034 C C . GLU A 1 124 ? 14.797 -30.75 -0.955 1 87.38 124 GLU A C 1
ATOM 1036 O O . GLU A 1 124 ? 14.555 -31.953 -0.854 1 87.38 124 GLU A O 1
ATOM 1041 N N . ALA A 1 125 ? 14.547 -29.891 -0.071 1 85.06 125 ALA A N 1
ATOM 1042 C CA . ALA A 1 125 ? 13.844 -30.328 1.134 1 85.06 125 ALA A CA 1
ATOM 1043 C C . ALA A 1 125 ? 12.484 -30.922 0.791 1 85.06 125 ALA A C 1
ATOM 1045 O O . ALA A 1 125 ? 12.102 -31.969 1.324 1 85.06 125 ALA A O 1
ATOM 1046 N N . CYS A 1 126 ? 11.844 -30.328 -0.142 1 87.88 126 CYS A N 1
ATOM 1047 C CA . CYS A 1 126 ? 10.523 -30.797 -0.546 1 87.88 126 CYS A CA 1
ATOM 1048 C C . CYS A 1 126 ? 10.633 -32.062 -1.395 1 87.88 126 CYS A C 1
ATOM 1050 O O . CYS A 1 126 ? 9.742 -32.906 -1.354 1 87.88 126 CYS A O 1
ATOM 1052 N N . LEU A 1 127 ? 11.664 -32.125 -2.125 1 88.69 127 LEU A N 1
ATOM 1053 C CA . LEU A 1 127 ? 11.898 -33.344 -2.914 1 88.69 127 LEU A CA 1
ATOM 1054 C C . LEU A 1 127 ? 12.125 -34.531 -2.01 1 88.69 127 LEU A C 1
ATOM 1056 O O . LEU A 1 127 ? 11.617 -35.625 -2.289 1 88.69 127 LEU A O 1
ATOM 1060 N N . LYS A 1 128 ? 12.789 -34.281 -0.962 1 89.19 128 LYS A N 1
ATOM 1061 C CA . LYS A 1 128 ? 13.07 -35.344 -0.011 1 89.19 128 LYS A CA 1
ATOM 1062 C C . LYS A 1 128 ? 11.82 -35.719 0.78 1 89.19 128 LYS A C 1
ATOM 1064 O O . LYS A 1 128 ? 11.555 -36.906 0.993 1 89.19 128 LYS A O 1
ATOM 1069 N N . ASP A 1 129 ? 11.148 -34.75 1.199 1 89.69 129 ASP A N 1
ATOM 1070 C CA . ASP A 1 129 ? 9.914 -34.938 1.938 1 89.69 129 ASP A CA 1
ATOM 1071 C C . ASP A 1 129 ? 8.812 -34.031 1.438 1 89.69 129 ASP A C 1
ATOM 1073 O O . ASP A 1 129 ? 8.68 -32.875 1.912 1 89.69 129 ASP A O 1
ATOM 1077 N N . PRO A 1 130 ? 7.949 -34.531 0.589 1 87.69 130 PRO A N 1
ATOM 1078 C CA . PRO A 1 130 ? 6.906 -33.688 -0.004 1 87.69 130 PRO A CA 1
ATOM 1079 C C . PRO A 1 130 ? 5.93 -33.125 1.033 1 87.69 130 PRO A C 1
ATOM 1081 O O . PRO A 1 130 ? 5.23 -32.156 0.769 1 87.69 130 PRO A O 1
ATOM 1084 N N . ASN A 1 131 ? 5.906 -33.75 2.184 1 87.25 131 ASN A N 1
ATOM 1085 C CA . ASN A 1 131 ? 4.984 -33.281 3.217 1 87.25 131 ASN A CA 1
ATOM 1086 C C . ASN A 1 131 ? 5.426 -31.953 3.816 1 87.25 131 ASN A C 1
ATOM 1088 O O . ASN A 1 131 ? 4.676 -31.312 4.562 1 87.25 131 ASN A O 1
ATOM 1092 N N . ARG A 1 132 ? 6.516 -31.484 3.348 1 84.12 132 ARG A N 1
ATOM 1093 C CA . ARG A 1 132 ? 7.016 -30.188 3.781 1 84.12 132 ARG A CA 1
ATOM 1094 C C . ARG A 1 132 ? 6.633 -29.094 2.787 1 84.12 132 ARG A C 1
ATOM 1096 O O . ARG A 1 132 ? 6.805 -27.906 3.066 1 84.12 132 ARG A O 1
ATOM 1103 N N . HIS A 1 133 ? 6.156 -29.422 1.678 1 86.19 133 HIS A N 1
ATOM 1104 C CA . HIS A 1 133 ? 5.785 -28.5 0.613 1 86.19 133 HIS A CA 1
ATOM 1105 C C . HIS A 1 133 ? 4.359 -27.984 0.799 1 86.19 133 HIS A C 1
ATOM 1107 O O . HIS A 1 133 ? 3.404 -28.766 0.748 1 86.19 133 HIS A O 1
ATOM 1113 N N . MET A 1 134 ? 4.195 -26.688 0.891 1 88.88 134 MET A N 1
ATOM 1114 C CA . MET A 1 134 ? 2.906 -26.141 1.317 1 88.88 134 MET A CA 1
ATOM 1115 C C . MET A 1 134 ? 2.096 -25.656 0.121 1 88.88 134 MET A C 1
ATOM 1117 O O . MET A 1 134 ? 1.058 -25.016 0.288 1 88.88 134 MET A O 1
ATOM 1121 N N . MET A 1 135 ? 2.531 -25.922 -1.062 1 92.75 135 MET A N 1
ATOM 1122 C CA . MET A 1 135 ? 1.849 -25.438 -2.26 1 92.75 135 MET A CA 1
ATOM 1123 C C . MET A 1 135 ? 1.599 -26.578 -3.238 1 92.75 135 MET A C 1
ATOM 1125 O O . MET A 1 135 ? 2.453 -27.453 -3.412 1 92.75 135 MET A O 1
ATOM 1129 N N . GLN A 1 136 ? 0.445 -26.578 -3.893 1 94.06 136 GLN A N 1
ATOM 1130 C CA . GLN A 1 136 ? 0.107 -27.594 -4.879 1 94.06 136 GLN A CA 1
ATOM 1131 C C . GLN A 1 136 ? -0.759 -27.016 -5.996 1 94.06 136 GLN A C 1
ATOM 1133 O O . GLN A 1 136 ? -1.7 -26.266 -5.73 1 94.06 136 GLN A O 1
ATOM 1138 N N . PHE A 1 137 ? -0.361 -27.312 -7.203 1 97.81 137 PHE A N 1
ATOM 1139 C CA . PHE A 1 137 ? -1.272 -27.062 -8.32 1 97.81 137 PHE A CA 1
ATOM 1140 C C . PHE A 1 137 ? -2.512 -27.953 -8.203 1 97.81 137 PHE A C 1
ATOM 1142 O O . PHE A 1 137 ? -2.404 -29.156 -7.969 1 97.81 137 PHE A O 1
ATOM 1149 N N . VAL A 1 138 ? -3.709 -27.297 -8.453 1 98.06 138 VAL A N 1
ATOM 1150 C CA . VAL A 1 138 ? -4.898 -28.094 -8.172 1 98.06 138 VAL A CA 1
ATOM 1151 C C . VAL A 1 138 ? -5.883 -27.984 -9.336 1 98.06 138 VAL A C 1
ATOM 1153 O O . VAL A 1 138 ? -7.012 -28.469 -9.258 1 98.06 138 VAL A O 1
ATOM 1156 N N . GLY A 1 139 ? -5.516 -27.328 -10.406 1 98.5 139 GLY A N 1
ATOM 1157 C CA . GLY A 1 139 ? -6.371 -27.172 -11.578 1 98.5 139 GLY A CA 1
ATOM 1158 C C . GLY A 1 139 ? -6.332 -25.766 -12.164 1 98.5 139 GLY A C 1
ATOM 1159 O O . GLY A 1 139 ? -5.402 -25 -11.898 1 98.5 139 GLY A O 1
ATOM 1160 N N . TRP A 1 140 ? -7.246 -25.453 -13.031 1 98.88 140 TRP A N 1
ATOM 1161 C CA . TRP A 1 140 ? -7.375 -24.156 -13.672 1 98.88 140 TRP A CA 1
ATOM 1162 C C . TRP A 1 140 ? -8.711 -23.5 -13.32 1 98.88 140 TRP A C 1
ATOM 1164 O O . TRP A 1 140 ? -9.719 -24.203 -13.141 1 98.88 140 TRP A O 1
ATOM 1174 N N . ASP A 1 141 ? -8.664 -22.188 -13.188 1 98.75 141 ASP A N 1
ATOM 1175 C CA . ASP A 1 141 ? -9.922 -21.5 -12.93 1 98.75 141 ASP A CA 1
ATOM 1176 C C . ASP A 1 141 ? -10.711 -21.281 -14.219 1 98.75 141 ASP A C 1
ATOM 1178 O O . ASP A 1 141 ? -10.328 -21.781 -15.273 1 98.75 141 ASP A O 1
ATOM 1182 N N . LEU A 1 142 ? -11.867 -20.594 -14.102 1 98.56 142 LEU A N 1
ATOM 1183 C CA . LEU A 1 142 ? -12.789 -20.422 -15.227 1 98.56 142 LEU A CA 1
ATOM 1184 C C . LEU A 1 142 ? -12.164 -19.562 -16.312 1 98.56 142 LEU A C 1
ATOM 1186 O O . LEU A 1 142 ? -12.641 -19.547 -17.453 1 98.56 142 LEU A O 1
ATOM 1190 N N . GLN A 1 143 ? -11.102 -18.875 -16.016 1 98.19 143 GLN A N 1
ATOM 1191 C CA . GLN A 1 143 ? -10.391 -18.078 -16.984 1 98.19 143 GLN A CA 1
ATOM 1192 C C . GLN A 1 143 ? -9.141 -18.797 -17.5 1 98.19 143 GLN A C 1
ATOM 1194 O O . GLN A 1 143 ? -8.258 -18.188 -18.094 1 98.19 143 GLN A O 1
ATOM 1199 N N . ASN A 1 144 ? -9.023 -20.094 -17.125 1 98.69 144 ASN A N 1
ATOM 1200 C CA . ASN A 1 144 ? -7.973 -20.984 -17.578 1 98.69 144 ASN A CA 1
ATOM 1201 C C . ASN A 1 144 ? -6.641 -20.688 -16.906 1 98.69 144 ASN A C 1
ATOM 1203 O O . ASN A 1 144 ? -5.578 -21 -17.453 1 98.69 144 ASN A O 1
ATOM 1207 N N . ARG A 1 145 ? -6.633 -19.984 -15.797 1 98.75 145 ARG A N 1
ATOM 1208 C CA . ARG A 1 145 ? -5.418 -19.734 -15.023 1 98.75 145 ARG A CA 1
ATOM 1209 C C . ARG A 1 145 ? -5.102 -20.906 -14.102 1 98.75 145 ARG A C 1
ATOM 1211 O O . ARG A 1 145 ? -6.004 -21.469 -13.484 1 98.75 145 ARG A O 1
ATOM 1218 N N . PRO A 1 146 ? -3.816 -21.281 -14.086 1 98.88 146 PRO A N 1
ATOM 1219 C CA . PRO A 1 146 ? -3.477 -22.312 -13.102 1 98.88 146 PRO A CA 1
ATOM 1220 C C . PRO A 1 146 ? -3.719 -21.859 -11.664 1 98.88 146 PRO A C 1
ATOM 1222 O O . PRO A 1 146 ? -3.477 -20.688 -11.328 1 98.88 146 PRO A O 1
ATOM 1225 N N . VAL A 1 147 ? -4.234 -22.781 -10.828 1 98.88 147 VAL A N 1
ATOM 1226 C CA . VAL A 1 147 ? -4.59 -22.484 -9.445 1 98.88 147 VAL A CA 1
ATOM 1227 C C . VAL A 1 147 ? -3.615 -23.172 -8.5 1 98.88 147 VAL A C 1
ATOM 1229 O O . VAL A 1 147 ? -3.438 -24.391 -8.57 1 98.88 147 VAL A O 1
ATOM 1232 N N . CYS A 1 148 ? -2.977 -22.406 -7.715 1 98.19 148 CYS A N 1
ATOM 1233 C CA . CYS A 1 148 ? -2.098 -22.906 -6.66 1 98.19 148 CYS A CA 1
ATOM 1234 C C . CYS A 1 148 ? -2.793 -22.859 -5.305 1 98.19 148 CYS A C 1
ATOM 1236 O O . CYS A 1 148 ? -3.23 -21.781 -4.863 1 98.19 148 CYS A O 1
ATOM 1238 N N . PHE A 1 149 ? -2.908 -24 -4.676 1 97.06 149 PHE A N 1
ATOM 1239 C CA . PHE A 1 149 ? -3.473 -24.094 -3.336 1 97.06 149 PHE A CA 1
ATOM 1240 C C . PHE A 1 149 ? -2.369 -24.172 -2.287 1 97.06 149 PHE A C 1
ATOM 1242 O O . PHE A 1 149 ? -1.479 -25.016 -2.377 1 97.06 149 PHE A O 1
ATOM 1249 N N . MET A 1 150 ? -2.414 -23.25 -1.376 1 93.81 150 MET A N 1
ATOM 1250 C CA . MET A 1 150 ? -1.447 -23.188 -0.283 1 93.81 150 MET A CA 1
ATOM 1251 C C . MET A 1 150 ? -2.137 -23.391 1.063 1 93.81 150 MET A C 1
ATOM 1253 O O . MET A 1 150 ? -3.152 -22.75 1.346 1 93.81 150 MET A O 1
ATOM 1257 N N . ALA A 1 151 ? -1.527 -24.234 1.9 1 90.62 151 ALA A N 1
ATOM 1258 C CA . ALA A 1 151 ? -2.07 -24.484 3.234 1 90.62 151 ALA A CA 1
ATOM 1259 C C . ALA A 1 151 ? -0.956 -24.547 4.277 1 90.62 151 ALA A C 1
ATOM 1261 O O . ALA A 1 151 ? -0.012 -25.328 4.137 1 90.62 151 ALA A O 1
ATOM 1262 N N . MET A 1 152 ? -1.145 -23.812 5.246 1 84.5 152 MET A N 1
ATOM 1263 C CA . MET A 1 152 ? -0.126 -23.719 6.289 1 84.5 152 MET A CA 1
ATOM 1264 C C . MET A 1 152 ? -0.051 -25.016 7.082 1 84.5 152 MET A C 1
ATOM 1266 O O . MET A 1 152 ? 1.018 -25.391 7.566 1 84.5 152 MET A O 1
ATOM 1270 N N . ARG A 1 153 ? -1.106 -25.656 7.211 1 82.12 153 ARG A N 1
ATOM 1271 C CA . ARG A 1 153 ? -1.166 -26.891 7.973 1 82.12 153 ARG A CA 1
ATOM 1272 C C . ARG A 1 153 ? -0.278 -27.969 7.348 1 82.12 153 ARG A C 1
ATOM 1274 O O . ARG A 1 153 ? 0.386 -28.719 8.062 1 82.12 153 ARG A O 1
ATOM 1281 N N . TRP A 1 154 ? -0.22 -27.984 6.09 1 77.44 154 TRP A N 1
ATOM 1282 C CA . TRP A 1 154 ? 0.324 -29.141 5.402 1 77.44 154 TRP A CA 1
ATOM 1283 C C . TRP A 1 154 ? 1.78 -28.922 5.012 1 77.44 154 TRP A C 1
ATOM 1285 O O . TRP A 1 154 ? 2.414 -29.797 4.418 1 77.44 154 TRP A O 1
ATOM 1295 N N . GLY A 1 155 ? 2.334 -27.797 5.277 1 71.69 155 GLY A N 1
ATOM 1296 C CA . GLY A 1 155 ? 3.734 -27.547 4.98 1 71.69 155 GLY A CA 1
ATOM 1297 C C . GLY A 1 155 ? 4.41 -26.656 6.016 1 71.69 155 GLY A C 1
ATOM 1298 O O . GLY A 1 155 ? 4.539 -25.453 5.828 1 71.69 155 GLY A O 1
ATOM 1299 N N . PRO A 1 156 ? 4.867 -27.328 7 1 63 156 PRO A N 1
ATOM 1300 C CA . PRO A 1 156 ? 5.324 -26.547 8.156 1 63 156 PRO A CA 1
ATOM 1301 C C . PRO A 1 156 ? 6.723 -25.969 7.957 1 63 156 PRO A C 1
ATOM 1303 O O . PRO A 1 156 ? 7.137 -25.078 8.703 1 63 156 PRO A O 1
ATOM 1306 N N . ASP A 1 157 ? 7.32 -26.422 6.906 1 62.06 157 ASP A N 1
ATOM 1307 C CA . ASP A 1 157 ? 8.711 -25.984 6.836 1 62.06 157 ASP A CA 1
ATOM 1308 C C . ASP A 1 157 ? 8.812 -24.578 6.242 1 62.06 157 ASP A C 1
ATOM 1310 O O . ASP A 1 157 ? 8.273 -24.312 5.168 1 62.06 157 ASP A O 1
ATOM 1314 N N . ARG A 1 158 ? 9.555 -23.719 6.992 1 65.75 158 ARG A N 1
ATOM 1315 C CA . ARG A 1 158 ? 9.719 -22.328 6.559 1 65.75 158 ARG A CA 1
ATOM 1316 C C . ARG A 1 158 ? 11.188 -22.016 6.277 1 65.75 158 ARG A C 1
ATOM 1318 O O . ARG A 1 158 ? 11.555 -20.844 6.113 1 65.75 158 ARG A O 1
ATOM 1325 N N . LYS A 1 159 ? 12.055 -22.938 6.176 1 63.72 159 LYS A N 1
ATOM 1326 C CA . LYS A 1 159 ? 13.492 -22.672 6.148 1 63.72 159 LYS A CA 1
ATOM 1327 C C . LYS A 1 159 ? 13.914 -22.062 4.812 1 63.72 159 LYS A C 1
ATOM 1329 O O . LYS A 1 159 ? 14.695 -21.109 4.773 1 63.72 159 LYS A O 1
ATOM 1334 N N . GLU A 1 160 ? 13.602 -22.703 3.662 1 71.69 160 GLU A N 1
ATOM 1335 C CA . GLU A 1 160 ? 14 -22.141 2.373 1 71.69 160 GLU A CA 1
ATOM 1336 C C . GLU A 1 160 ? 12.781 -21.75 1.544 1 71.69 160 GLU A C 1
ATOM 1338 O O . GLU A 1 160 ? 12.555 -22.297 0.464 1 71.69 160 GLU A O 1
ATOM 1343 N N . PRO A 1 161 ? 12.242 -20.641 1.922 1 78.06 161 PRO A N 1
ATOM 1344 C CA . PRO A 1 161 ? 10.961 -20.344 1.286 1 78.06 161 PRO A CA 1
ATOM 1345 C C . PRO A 1 161 ? 11.109 -19.828 -0.145 1 78.06 161 PRO A C 1
ATOM 1347 O O . PRO A 1 161 ? 10.258 -20.094 -0.995 1 78.06 161 PRO A O 1
ATOM 1350 N N . LEU A 1 162 ? 12.227 -19.328 -0.427 1 87.19 162 LEU A N 1
ATOM 1351 C CA . LEU A 1 162 ? 12.359 -18.719 -1.742 1 87.19 162 LEU A CA 1
ATOM 1352 C C . LEU A 1 162 ? 12.422 -19.781 -2.836 1 87.19 162 LEU A C 1
ATOM 1354 O O . LEU A 1 162 ? 11.656 -19.719 -3.807 1 87.19 162 LEU A O 1
ATOM 1358 N N . LYS A 1 163 ? 13.289 -20.781 -2.701 1 88 163 LYS A N 1
ATOM 1359 C CA . LYS A 1 163 ? 13.406 -21.828 -3.711 1 88 163 LYS A CA 1
ATOM 1360 C C . LYS A 1 163 ? 12.102 -22.609 -3.852 1 88 163 LYS A C 1
ATOM 1362 O O . LYS A 1 163 ? 11.695 -22.953 -4.961 1 88 163 LYS A O 1
ATOM 1367 N N . HIS A 1 164 ? 11.547 -22.719 -2.732 1 88.62 164 HIS A N 1
ATOM 1368 C CA . HIS A 1 164 ? 10.25 -23.391 -2.688 1 88.62 164 HIS A CA 1
ATOM 1369 C C . HIS A 1 164 ? 9.211 -22.641 -3.512 1 88.62 164 HIS A C 1
ATOM 1371 O O . HIS A 1 164 ? 8.57 -23.234 -4.391 1 88.62 164 HIS A O 1
ATOM 1377 N N . CYS A 1 165 ? 9.125 -21.453 -3.361 1 92.38 165 CYS A N 1
ATOM 1378 C CA . CYS A 1 165 ? 8.117 -20.641 -4.023 1 92.38 165 CYS A CA 1
ATOM 1379 C C . CYS A 1 165 ? 8.445 -20.453 -5.5 1 92.38 165 CYS A C 1
ATOM 1381 O O . CYS A 1 165 ? 7.582 -20.641 -6.359 1 92.38 165 CYS A O 1
ATOM 1383 N N . VAL A 1 166 ? 9.68 -20.172 -5.773 1 94.81 166 VAL A N 1
ATOM 1384 C CA . VAL A 1 166 ? 10.07 -19.906 -7.152 1 94.81 166 VAL A CA 1
ATOM 1385 C C . VAL A 1 166 ? 9.906 -21.156 -8 1 94.81 166 VAL A C 1
ATOM 1387 O O . VAL A 1 166 ? 9.461 -21.094 -9.148 1 94.81 166 VAL A O 1
ATOM 1390 N N . ALA A 1 167 ? 10.266 -22.312 -7.43 1 94.44 167 ALA A N 1
ATOM 1391 C CA . ALA A 1 167 ? 10.047 -23.562 -8.148 1 94.44 167 ALA A CA 1
ATOM 1392 C C . ALA A 1 167 ? 8.57 -23.75 -8.477 1 94.44 167 ALA A C 1
ATOM 1394 O O . ALA A 1 167 ? 8.219 -24.156 -9.586 1 94.44 167 ALA A O 1
ATOM 1395 N N . THR A 1 168 ? 7.773 -23.422 -7.574 1 95.25 168 THR A N 1
ATOM 1396 C CA . THR A 1 168 ? 6.332 -23.531 -7.773 1 95.25 168 THR A CA 1
ATOM 1397 C C . THR A 1 168 ? 5.855 -22.531 -8.828 1 95.25 168 THR A C 1
ATOM 1399 O O . THR A 1 168 ? 5.074 -22.891 -9.711 1 95.25 168 THR A O 1
ATOM 1402 N N . PHE A 1 169 ? 6.316 -21.328 -8.797 1 97.31 169 PHE A N 1
ATOM 1403 C CA . PHE A 1 169 ? 5.941 -20.297 -9.766 1 97.31 169 PHE A CA 1
ATOM 1404 C C . PHE A 1 169 ? 6.328 -20.719 -11.172 1 97.31 169 PHE A C 1
ATOM 1406 O O . PHE A 1 169 ? 5.531 -20.609 -12.109 1 97.31 169 PHE A O 1
ATOM 1413 N N . ASN A 1 170 ? 7.555 -21.234 -11.266 1 96.88 170 ASN A N 1
ATOM 1414 C CA . ASN A 1 170 ? 8.008 -21.719 -12.57 1 96.88 170 ASN A CA 1
ATOM 1415 C C . ASN A 1 170 ? 7.094 -22.812 -13.102 1 96.88 170 ASN A C 1
ATOM 1417 O O . ASN A 1 170 ? 6.777 -22.844 -14.289 1 96.88 170 ASN A O 1
ATOM 1421 N N . HIS A 1 171 ? 6.727 -23.641 -12.234 1 97.31 171 HIS A N 1
ATOM 1422 C CA . HIS A 1 171 ? 5.828 -24.734 -12.602 1 97.31 171 HIS A CA 1
ATOM 1423 C C . HIS A 1 171 ? 4.477 -24.203 -13.07 1 97.31 171 HIS A C 1
ATOM 1425 O O . HIS A 1 171 ? 3.943 -24.641 -14.086 1 97.31 171 HIS A O 1
ATOM 1431 N N . LEU A 1 172 ? 3.896 -23.25 -12.375 1 98.31 172 LEU A N 1
ATOM 1432 C CA . LEU A 1 172 ? 2.611 -22.672 -12.742 1 98.31 172 LEU A CA 1
ATOM 1433 C C . LEU A 1 172 ? 2.688 -22 -14.109 1 98.31 172 LEU A C 1
ATOM 1435 O O . LEU A 1 172 ? 1.751 -22.094 -14.906 1 98.31 172 LEU A O 1
ATOM 1439 N N . VAL A 1 173 ? 3.779 -21.328 -14.359 1 97.56 173 VAL A N 1
ATOM 1440 C CA . VAL A 1 173 ? 3.965 -20.656 -15.641 1 97.56 173 VAL A CA 1
ATOM 1441 C C . VAL A 1 173 ? 3.926 -21.688 -16.781 1 97.56 173 VAL A C 1
ATOM 1443 O O . VAL A 1 173 ? 3.33 -21.438 -17.828 1 97.56 173 VAL A O 1
ATOM 1446 N N . LYS A 1 174 ? 4.523 -22.875 -16.547 1 96.88 174 LYS A N 1
ATOM 1447 C CA . LYS A 1 174 ? 4.562 -23.922 -17.578 1 96.88 174 LYS A CA 1
ATOM 1448 C C . LYS A 1 174 ? 3.17 -24.484 -17.828 1 96.88 174 LYS A C 1
ATOM 1450 O O . LYS A 1 174 ? 2.941 -25.141 -18.859 1 96.88 174 LYS A O 1
ATOM 1455 N N . LEU A 1 175 ? 2.287 -24.25 -16.922 1 98.19 175 LEU A N 1
ATOM 1456 C CA . LEU A 1 175 ? 0.95 -24.812 -17.016 1 98.19 175 LEU A CA 1
ATOM 1457 C C . LEU A 1 175 ? -0.02 -23.812 -17.641 1 98.19 175 LEU A C 1
ATOM 1459 O O . LEU A 1 175 ? -1.217 -24.094 -17.75 1 98.19 175 LEU A O 1
ATOM 1463 N N . MET A 1 176 ? 0.446 -22.719 -18.062 1 98.25 176 MET A N 1
ATOM 1464 C CA . MET A 1 176 ? -0.372 -21.703 -18.703 1 98.25 176 MET A CA 1
ATOM 1465 C C . MET A 1 176 ? -0.501 -21.969 -20.203 1 98.25 176 MET A C 1
ATOM 1467 O O . MET A 1 176 ? 0.503 -22.141 -20.891 1 98.25 176 MET A O 1
ATOM 1471 N N . PRO A 1 177 ? -1.742 -22.047 -20.688 1 98.12 177 PRO A N 1
ATOM 1472 C CA . PRO A 1 177 ? -1.882 -22.016 -22.156 1 98.12 177 PRO A CA 1
ATOM 1473 C C . PRO A 1 177 ? -1.504 -20.672 -22.75 1 98.12 177 PRO A C 1
ATOM 1475 O O . PRO A 1 177 ? -1.341 -19.688 -22.016 1 98.12 177 PRO A O 1
ATOM 1478 N N . LEU A 1 178 ? -1.335 -20.688 -24.078 1 97.44 178 LEU A N 1
ATOM 1479 C CA . LEU A 1 178 ? -1.037 -19.406 -24.734 1 97.44 178 LEU A CA 1
ATOM 1480 C C . LEU A 1 178 ? -2.16 -18.406 -24.5 1 97.44 178 LEU A C 1
ATOM 1482 O O . LEU A 1 178 ? -3.338 -18.734 -24.656 1 97.44 178 LEU A O 1
ATOM 1486 N N . GLY A 1 179 ? -1.789 -17.234 -24.109 1 97.69 179 GLY A N 1
ATOM 1487 C CA . GLY A 1 179 ? -2.787 -16.203 -23.875 1 97.69 179 GLY A CA 1
ATOM 1488 C C . GLY A 1 179 ? -3.088 -15.992 -22.406 1 97.69 179 GLY A C 1
ATOM 1489 O O . GLY A 1 179 ? -3.68 -14.977 -22.016 1 97.69 179 GLY A O 1
ATOM 1490 N N . VAL A 1 180 ? -2.795 -16.969 -21.562 1 98.44 180 VAL A N 1
ATOM 1491 C CA . VAL A 1 180 ? -2.928 -16.828 -20.109 1 98.44 180 VAL A CA 1
ATOM 1492 C C . VAL A 1 180 ? -1.586 -16.422 -19.516 1 98.44 180 VAL A C 1
ATOM 1494 O O . VAL A 1 180 ? -0.565 -17.078 -19.75 1 98.44 180 VAL A O 1
ATOM 1497 N N . GLU A 1 181 ? -1.617 -15.367 -18.766 1 97.88 181 GLU A N 1
ATOM 1498 C CA . GLU A 1 181 ? -0.353 -14.812 -18.281 1 97.88 181 GLU A CA 1
ATOM 1499 C C . GLU A 1 181 ? -0.301 -14.789 -16.766 1 97.88 181 GLU A C 1
ATOM 1501 O O . GLU A 1 181 ? 0.71 -14.398 -16.172 1 97.88 181 GLU A O 1
ATOM 1506 N N . GLN A 1 182 ? -1.396 -15.234 -16.094 1 98.44 182 GLN A N 1
ATOM 1507 C CA . GLN A 1 182 ? -1.495 -15.062 -14.648 1 98.44 182 GLN A CA 1
ATOM 1508 C C . GLN A 1 182 ? -1.875 -16.375 -13.969 1 98.44 182 GLN A C 1
ATOM 1510 O O . GLN A 1 182 ? -2.35 -17.312 -14.617 1 98.44 182 GLN A O 1
ATOM 1515 N N . TRP A 1 183 ? -1.605 -16.469 -12.68 1 98.69 183 TRP A N 1
ATOM 1516 C CA . TRP A 1 183 ? -2.061 -17.594 -11.867 1 98.69 183 TRP A CA 1
ATOM 1517 C C . TRP A 1 183 ? -2.947 -17.125 -10.727 1 98.69 183 TRP A C 1
ATOM 1519 O O . TRP A 1 183 ? -3.061 -15.922 -10.477 1 98.69 183 TRP A O 1
ATOM 1529 N N . VAL A 1 184 ? -3.705 -18.062 -10.109 1 98.81 184 VAL A N 1
ATOM 1530 C CA . VAL A 1 184 ? -4.543 -17.844 -8.93 1 98.81 184 VAL A CA 1
ATOM 1531 C C . VAL A 1 184 ? -3.939 -18.562 -7.727 1 98.81 184 VAL A C 1
ATOM 1533 O O . VAL A 1 184 ? -3.492 -19.703 -7.836 1 98.81 184 VAL A O 1
ATOM 1536 N N . CYS A 1 185 ? -3.859 -17.891 -6.637 1 98.25 185 CYS A N 1
ATOM 1537 C CA . CYS A 1 185 ? -3.385 -18.5 -5.395 1 98.25 185 CYS A CA 1
ATOM 1538 C C . CYS A 1 185 ? -4.48 -18.5 -4.34 1 98.25 185 CYS A C 1
ATOM 1540 O O . CYS A 1 185 ? -5.062 -17.453 -4.031 1 98.25 185 CYS A O 1
ATOM 1542 N N . VAL A 1 186 ? -4.801 -19.656 -3.83 1 98.38 186 VAL A N 1
ATOM 1543 C CA . VAL A 1 186 ? -5.73 -19.828 -2.717 1 98.38 186 VAL A CA 1
ATOM 1544 C C . VAL A 1 186 ? -4.961 -20.234 -1.46 1 98.38 186 VAL A C 1
ATOM 1546 O O . VAL A 1 186 ? -4.328 -21.281 -1.425 1 98.38 186 VAL A O 1
ATOM 1549 N N . THR A 1 187 ? -5.051 -19.422 -0.497 1 95.62 187 THR A N 1
ATOM 1550 C CA . THR A 1 187 ? -4.273 -19.703 0.706 1 95.62 187 THR A CA 1
ATOM 1551 C C . THR A 1 187 ? -5.191 -19.984 1.891 1 95.62 187 THR A C 1
ATOM 1553 O O . THR A 1 187 ? -6.062 -19.172 2.217 1 95.62 187 THR A O 1
ATOM 1556 N N . ASP A 1 188 ? -4.941 -21.094 2.521 1 94.75 188 ASP A N 1
ATOM 1557 C CA . ASP A 1 188 ? -5.641 -21.516 3.734 1 94.75 188 ASP A CA 1
ATOM 1558 C C . ASP A 1 188 ? -4.863 -21.094 4.98 1 94.75 188 ASP A C 1
ATOM 1560 O O . ASP A 1 188 ? -3.807 -21.656 5.277 1 94.75 188 ASP A O 1
ATOM 1564 N N . PHE A 1 189 ? -5.512 -20.25 5.809 1 92.25 189 PHE A N 1
ATOM 1565 C CA . PHE A 1 189 ? -4.82 -19.719 6.977 1 92.25 189 PHE A CA 1
ATOM 1566 C C . PHE A 1 189 ? -5.293 -20.406 8.25 1 92.25 189 PHE A C 1
ATOM 1568 O O . PHE A 1 189 ? -5.023 -19.938 9.352 1 92.25 189 PHE A O 1
ATOM 1575 N N . GLU A 1 190 ? -5.906 -21.5 8.164 1 88.06 190 GLU A N 1
ATOM 1576 C CA . GLU A 1 190 ? -6.52 -22.188 9.297 1 88.06 190 GLU A CA 1
ATOM 1577 C C . GLU A 1 190 ? -5.52 -22.391 10.43 1 88.06 190 GLU A C 1
ATOM 1579 O O . GLU A 1 190 ? -5.867 -22.25 11.602 1 88.06 190 GLU A O 1
ATOM 1584 N N . THR A 1 191 ? -4.305 -22.672 10.133 1 84.75 191 THR A N 1
ATOM 1585 C CA . THR A 1 191 ? -3.33 -22.938 11.188 1 84.75 191 THR A CA 1
ATOM 1586 C C . THR A 1 191 ? -2.205 -21.906 11.164 1 84.75 191 THR A C 1
ATOM 1588 O O . THR A 1 191 ? -1.094 -22.188 11.617 1 84.75 191 THR A O 1
ATOM 1591 N N . TYR A 1 192 ? -2.514 -20.812 10.672 1 85.94 192 TYR A N 1
ATOM 1592 C CA . TYR A 1 192 ? -1.511 -19.75 10.617 1 85.94 192 TYR A CA 1
ATOM 1593 C C . TYR A 1 192 ? -1.039 -19.375 12.023 1 85.94 192 TYR A C 1
ATOM 1595 O O . TYR A 1 192 ? -1.847 -19.266 12.945 1 85.94 192 TYR A O 1
ATOM 1603 N N . SER A 1 193 ? 0.232 -19.25 12.125 1 78.5 193 SER A N 1
ATOM 1604 C CA . SER A 1 193 ? 0.854 -18.781 13.359 1 78.5 193 SER A CA 1
ATOM 1605 C C . SER A 1 193 ? 1.823 -17.625 13.078 1 78.5 193 SER A C 1
ATOM 1607 O O . SER A 1 193 ? 2.744 -17.781 12.273 1 78.5 193 SER A O 1
ATOM 1609 N N . HIS A 1 194 ? 1.637 -16.562 13.781 1 73.12 194 HIS A N 1
ATOM 1610 C CA . HIS A 1 194 ? 2.527 -15.422 13.609 1 73.12 194 HIS A CA 1
ATOM 1611 C C . HIS A 1 194 ? 3.965 -15.789 13.961 1 73.12 194 HIS A C 1
ATOM 1613 O O . HIS A 1 194 ? 4.906 -15.289 13.344 1 73.12 194 HIS A O 1
ATOM 1619 N N . ILE A 1 195 ? 4.109 -16.609 14.938 1 64.56 195 ILE A N 1
ATOM 1620 C CA . ILE A 1 195 ? 5.426 -17 15.43 1 64.56 195 ILE A CA 1
ATOM 1621 C C . ILE A 1 195 ? 6.094 -17.938 14.422 1 64.56 195 ILE A C 1
ATOM 1623 O O . ILE A 1 195 ? 7.27 -17.766 14.094 1 64.56 195 ILE A O 1
ATOM 1627 N N . ARG A 1 196 ? 5.387 -18.812 13.844 1 66.56 196 ARG A N 1
ATOM 1628 C CA . ARG A 1 196 ? 5.965 -19.859 13 1 66.56 196 ARG A CA 1
ATOM 1629 C C . ARG A 1 196 ? 5.996 -19.422 11.539 1 66.56 196 ARG A C 1
ATOM 1631 O O . ARG A 1 196 ? 6.926 -19.75 10.797 1 66.56 196 ARG A O 1
ATOM 1638 N N . ASP A 1 197 ? 5.055 -18.641 11.25 1 65.88 197 ASP A N 1
ATOM 1639 C CA . ASP A 1 197 ? 4.828 -18.453 9.82 1 65.88 197 ASP A CA 1
ATOM 1640 C C . ASP A 1 197 ? 5.164 -17.016 9.398 1 65.88 197 ASP A C 1
ATOM 1642 O O . ASP A 1 197 ? 5.051 -16.672 8.227 1 65.88 197 ASP A O 1
ATOM 1646 N N . SER A 1 198 ? 5.68 -16.234 10.422 1 62.38 198 SER A N 1
ATOM 1647 C CA . SER A 1 198 ? 5.758 -14.82 10.094 1 62.38 198 SER A CA 1
ATOM 1648 C C . SER A 1 198 ? 7.203 -14.344 10.039 1 62.38 198 SER A C 1
ATOM 1650 O O . SER A 1 198 ? 7.516 -13.234 10.477 1 62.38 198 SER A O 1
ATOM 1652 N N . SER A 1 199 ? 8.039 -15.039 9.492 1 71.88 199 SER A N 1
ATOM 1653 C CA . SER A 1 199 ? 9.344 -14.422 9.281 1 71.88 199 SER A CA 1
ATOM 1654 C C . SER A 1 199 ? 9.266 -13.305 8.242 1 71.88 199 SER A C 1
ATOM 1656 O O . SER A 1 199 ? 9.117 -13.57 7.047 1 71.88 199 SER A O 1
ATOM 1658 N N . PRO A 1 200 ? 9.273 -12.109 8.617 1 73.44 200 PRO A N 1
ATOM 1659 C CA . PRO A 1 200 ? 9.195 -10.984 7.684 1 73.44 200 PRO A CA 1
ATOM 1660 C C . PRO A 1 200 ? 10.25 -11.055 6.586 1 73.44 200 PRO A C 1
ATOM 1662 O O . PRO A 1 200 ? 9.977 -10.703 5.434 1 73.44 200 PRO A O 1
ATOM 1665 N N . LYS A 1 201 ? 11.359 -11.602 6.988 1 75.5 201 LYS A N 1
ATOM 1666 C CA . LYS A 1 201 ? 12.438 -11.703 6.004 1 75.5 201 LYS A CA 1
ATOM 1667 C C . LYS A 1 201 ? 12.062 -12.656 4.875 1 75.5 201 LYS A C 1
ATOM 1669 O O . LYS A 1 201 ? 12.289 -12.352 3.701 1 75.5 201 LYS A O 1
ATOM 1674 N N . MET A 1 202 ? 11.422 -13.734 5.242 1 75.06 202 MET A N 1
ATOM 1675 C CA . MET A 1 202 ? 11.023 -14.719 4.238 1 75.06 202 MET A CA 1
ATOM 1676 C C . MET A 1 202 ? 9.891 -14.18 3.363 1 75.06 202 MET A C 1
ATOM 1678 O O . MET A 1 202 ? 9.945 -14.297 2.139 1 75.06 202 MET A O 1
ATOM 1682 N N . GLY A 1 203 ? 8.969 -13.625 3.975 1 80.19 203 GLY A N 1
ATOM 1683 C CA . GLY A 1 203 ? 7.863 -13.047 3.225 1 80.19 203 GLY A CA 1
ATOM 1684 C C . GLY A 1 203 ? 8.305 -11.961 2.264 1 80.19 203 GLY A C 1
ATOM 1685 O O . GLY A 1 203 ? 7.875 -11.938 1.106 1 80.19 203 GLY A O 1
ATOM 1686 N N . LEU A 1 204 ? 9.188 -11.203 2.691 1 81.19 204 LEU A N 1
ATOM 1687 C CA . LEU A 1 204 ? 9.688 -10.102 1.877 1 81.19 204 LEU A CA 1
ATOM 1688 C C . LEU A 1 204 ? 10.477 -10.625 0.682 1 81.19 204 LEU A C 1
ATOM 1690 O O . LEU A 1 204 ? 10.391 -10.07 -0.415 1 81.19 204 LEU A O 1
ATOM 1694 N N . SER A 1 205 ? 11.203 -11.641 0.939 1 85 205 SER A N 1
ATOM 1695 C CA . SER A 1 205 ? 11.992 -12.195 -0.158 1 85 205 SER A CA 1
ATOM 1696 C C . SER A 1 205 ? 11.094 -12.727 -1.271 1 85 205 SER A C 1
ATOM 1698 O O . SER A 1 205 ? 11.398 -12.555 -2.453 1 85 205 SER A O 1
ATOM 1700 N N . VAL A 1 206 ? 10.062 -13.32 -0.927 1 87.31 206 VAL A N 1
ATOM 1701 C CA . VAL A 1 206 ? 9.141 -13.875 -1.911 1 87.31 206 VAL A CA 1
ATOM 1702 C C . VAL A 1 206 ? 8.43 -12.734 -2.646 1 87.31 206 VAL A C 1
ATOM 1704 O O . VAL A 1 206 ? 8.289 -12.773 -3.873 1 87.31 206 VAL A O 1
ATOM 1707 N N . ILE A 1 207 ? 8.062 -11.82 -1.935 1 87.38 207 ILE A N 1
ATOM 1708 C CA . ILE A 1 207 ? 7.395 -10.664 -2.535 1 87.38 207 ILE A CA 1
ATOM 1709 C C . ILE A 1 207 ? 8.328 -10 -3.539 1 87.38 207 ILE A C 1
ATOM 1711 O O . ILE A 1 207 ? 7.93 -9.695 -4.664 1 87.38 207 ILE A O 1
ATOM 1715 N N . HIS A 1 208 ? 9.555 -9.844 -3.16 1 88.06 208 HIS A N 1
ATOM 1716 C CA . HIS A 1 208 ? 10.555 -9.266 -4.051 1 88.06 208 HIS A CA 1
ATOM 1717 C C . HIS A 1 208 ? 10.734 -10.109 -5.305 1 88.06 208 HIS A C 1
ATOM 1719 O O . HIS A 1 208 ? 10.867 -9.578 -6.406 1 88.06 208 HIS A O 1
ATOM 1725 N N . ALA A 1 209 ? 10.781 -11.328 -5.102 1 91.81 209 ALA A N 1
ATOM 1726 C CA . ALA A 1 209 ? 10.953 -12.219 -6.246 1 91.81 209 ALA A CA 1
ATOM 1727 C C . ALA A 1 209 ? 9.797 -12.078 -7.23 1 91.81 209 ALA A C 1
ATOM 1729 O O . ALA A 1 209 ? 10.016 -11.992 -8.445 1 91.81 209 ALA A O 1
ATOM 1730 N N . ILE A 1 210 ? 8.617 -12.047 -6.688 1 93.25 210 ILE A N 1
ATOM 1731 C CA . ILE A 1 210 ? 7.441 -11.938 -7.543 1 93.25 210 ILE A CA 1
ATOM 1732 C C . ILE A 1 210 ? 7.461 -10.602 -8.273 1 93.25 210 ILE A C 1
ATOM 1734 O O . ILE A 1 210 ? 7.273 -10.547 -9.492 1 93.25 210 ILE A O 1
ATOM 1738 N N . GLN A 1 211 ? 7.727 -9.562 -7.605 1 90.12 211 GLN A N 1
ATOM 1739 C CA . GLN A 1 211 ? 7.699 -8.219 -8.172 1 90.12 211 GLN A CA 1
ATOM 1740 C C . GLN A 1 211 ? 8.789 -8.039 -9.219 1 90.12 211 GLN A C 1
ATOM 1742 O O . GLN A 1 211 ? 8.547 -7.457 -10.281 1 90.12 211 GLN A O 1
ATOM 1747 N N . ASP A 1 212 ? 9.93 -8.594 -8.945 1 92 212 ASP A N 1
ATOM 1748 C CA . ASP A 1 212 ? 11.086 -8.344 -9.805 1 92 212 ASP A CA 1
ATOM 1749 C C . ASP A 1 212 ? 11.141 -9.336 -10.961 1 92 212 ASP A C 1
ATOM 1751 O O . ASP A 1 212 ? 11.547 -8.984 -12.07 1 92 212 ASP A O 1
ATOM 1755 N N . HIS A 1 213 ? 10.703 -10.555 -10.688 1 96.38 213 HIS A N 1
ATOM 1756 C CA . HIS A 1 213 ? 11.047 -11.594 -11.648 1 96.38 213 HIS A CA 1
ATOM 1757 C C . HIS A 1 213 ? 9.797 -12.25 -12.219 1 96.38 213 HIS A C 1
ATOM 1759 O O . HIS A 1 213 ? 9.875 -12.984 -13.211 1 96.38 213 HIS A O 1
ATOM 1765 N N . PHE A 1 214 ? 8.656 -11.961 -11.633 1 97.06 214 PHE A N 1
ATOM 1766 C CA . PHE A 1 214 ? 7.398 -12.5 -12.133 1 97.06 214 PHE A CA 1
ATOM 1767 C C . PHE A 1 214 ? 6.348 -11.398 -12.25 1 97.06 214 PHE A C 1
ATOM 1769 O O . PHE A 1 214 ? 5.215 -11.57 -11.789 1 97.06 214 PHE A O 1
ATOM 1776 N N . PRO A 1 215 ? 6.711 -10.297 -12.852 1 95.94 215 PRO A N 1
ATOM 1777 C CA . PRO A 1 215 ? 5.742 -9.203 -12.906 1 95.94 215 PRO A CA 1
ATOM 1778 C C . PRO A 1 215 ? 4.457 -9.578 -13.641 1 95.94 215 PRO A C 1
ATOM 1780 O O . PRO A 1 215 ? 4.504 -10.312 -14.633 1 95.94 215 PRO A O 1
ATOM 1783 N N . GLU A 1 216 ? 3.326 -9.211 -13.086 1 94.94 216 GLU A N 1
ATOM 1784 C CA . GLU A 1 216 ? 2.01 -9.328 -13.703 1 94.94 216 GLU A CA 1
ATOM 1785 C C . GLU A 1 216 ? 1.582 -10.789 -13.82 1 94.94 216 GLU A C 1
ATOM 1787 O O . GLU A 1 216 ? 0.792 -11.141 -14.695 1 94.94 216 GLU A O 1
ATOM 1792 N N . ARG A 1 217 ? 2.143 -11.656 -12.875 1 97.44 217 ARG A N 1
ATOM 1793 C CA . ARG A 1 217 ? 1.828 -13.078 -12.938 1 97.44 217 ARG A CA 1
ATOM 1794 C C . ARG A 1 217 ? 0.728 -13.445 -11.945 1 97.44 217 ARG A C 1
ATOM 1796 O O . ARG A 1 217 ? 0.004 -14.422 -12.148 1 97.44 217 ARG A O 1
ATOM 1803 N N . LEU A 1 218 ? 0.632 -12.68 -10.93 1 96.19 218 LEU A N 1
ATOM 1804 C CA . LEU A 1 218 ? -0.44 -12.938 -9.977 1 96.19 218 LEU A CA 1
ATOM 1805 C C . LEU A 1 218 ? -1.755 -12.336 -10.461 1 96.19 218 LEU A C 1
ATOM 1807 O O . LEU A 1 218 ? -1.887 -11.109 -10.539 1 96.19 218 LEU A O 1
ATOM 1811 N N . GLY A 1 219 ? -2.729 -13.164 -10.703 1 97.12 219 GLY A N 1
ATOM 1812 C CA . GLY A 1 219 ? -4.016 -12.695 -11.195 1 97.12 219 GLY A CA 1
ATOM 1813 C C . GLY A 1 219 ? -5.043 -12.508 -10.094 1 97.12 219 GLY A C 1
ATOM 1814 O O . GLY A 1 219 ? -5.871 -11.602 -10.156 1 97.12 219 GLY A O 1
ATOM 1815 N N . LEU A 1 220 ? -5.02 -13.406 -9.164 1 98.19 220 LEU A N 1
ATOM 1816 C CA . LEU A 1 220 ? -5.965 -13.375 -8.055 1 98.19 220 LEU A CA 1
ATOM 1817 C C . LEU A 1 220 ? -5.395 -14.086 -6.828 1 98.19 220 LEU A C 1
ATOM 1819 O O . LEU A 1 220 ? -4.824 -15.172 -6.945 1 98.19 220 LEU A O 1
ATOM 1823 N N . MET A 1 221 ? -5.438 -13.414 -5.766 1 97.56 221 MET A N 1
ATOM 1824 C CA . MET A 1 221 ? -5.062 -13.977 -4.473 1 97.56 221 MET A CA 1
ATOM 1825 C C . MET A 1 221 ? -6.277 -14.117 -3.562 1 97.56 221 MET A C 1
ATOM 1827 O O . MET A 1 221 ? -6.91 -13.117 -3.209 1 97.56 221 MET A O 1
ATOM 1831 N N . ILE A 1 222 ? -6.633 -15.273 -3.211 1 98.19 222 ILE A N 1
ATOM 1832 C CA . ILE A 1 222 ? -7.762 -15.555 -2.328 1 98.19 222 ILE A CA 1
ATOM 1833 C C . ILE A 1 222 ? -7.25 -15.969 -0.952 1 98.19 222 ILE A C 1
ATOM 1835 O O . ILE A 1 222 ? -6.535 -16.969 -0.825 1 98.19 222 ILE A O 1
ATOM 1839 N N . LEU A 1 223 ? -7.578 -15.242 0.027 1 97.19 223 LEU A N 1
ATOM 1840 C CA . LEU A 1 223 ? -7.199 -15.523 1.408 1 97.19 223 LEU A CA 1
ATOM 1841 C C . LEU A 1 223 ? -8.383 -16.078 2.191 1 97.19 223 LEU A C 1
ATOM 1843 O O . LEU A 1 223 ? -9.383 -15.383 2.395 1 97.19 223 LEU A O 1
ATOM 1847 N N . VAL A 1 224 ? -8.258 -17.312 2.639 1 96.88 224 VAL A N 1
ATOM 1848 C CA . VAL A 1 224 ? -9.336 -17.969 3.379 1 96.88 224 VAL A CA 1
ATOM 1849 C C . VAL A 1 224 ? -9.031 -17.922 4.875 1 96.88 224 VAL A C 1
ATOM 1851 O O . VAL A 1 224 ? -8.023 -18.469 5.324 1 96.88 224 VAL A O 1
ATOM 1854 N N . ASP A 1 225 ? -9.836 -17.25 5.648 1 94.69 225 ASP A N 1
ATOM 1855 C CA . ASP A 1 225 ? -9.742 -17.109 7.098 1 94.69 225 ASP A CA 1
ATOM 1856 C C . ASP A 1 225 ? -8.398 -16.516 7.504 1 94.69 225 ASP A C 1
ATOM 1858 O O . ASP A 1 225 ? -7.73 -17.016 8.406 1 94.69 225 ASP A O 1
ATOM 1862 N N . ALA A 1 226 ? -8.055 -15.5 6.746 1 92.62 226 ALA A N 1
ATOM 1863 C CA . ALA A 1 226 ? -6.855 -14.766 7.133 1 92.62 226 ALA A CA 1
ATOM 1864 C C . ALA A 1 226 ? -7.027 -14.109 8.5 1 92.62 226 ALA A C 1
ATOM 1866 O O . ALA A 1 226 ? -8.141 -13.734 8.875 1 92.62 226 ALA A O 1
ATOM 1867 N N . PRO A 1 227 ? -5.91 -14.031 9.211 1 89.31 227 PRO A N 1
ATOM 1868 C CA . PRO A 1 227 ? -6.012 -13.328 10.4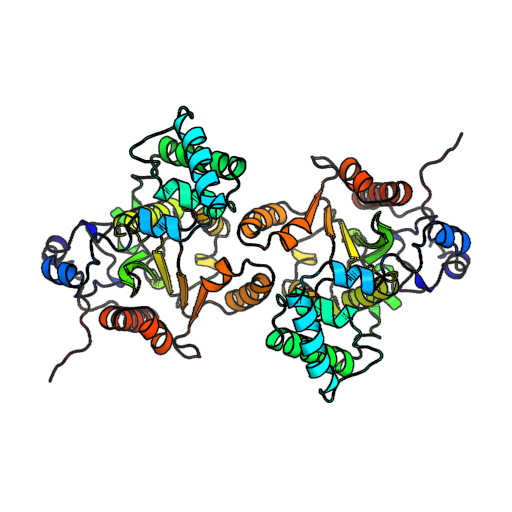92 1 89.31 227 PRO A CA 1
ATOM 1869 C C . PRO A 1 227 ? -6.629 -11.938 10.359 1 89.31 227 PRO A C 1
ATOM 1871 O O . PRO A 1 227 ? -6.402 -11.258 9.352 1 89.31 227 PRO A O 1
ATOM 1874 N N . LYS A 1 228 ? -7.34 -11.508 11.359 1 86.62 228 LYS A N 1
ATOM 1875 C CA . LYS A 1 228 ? -8.047 -10.227 11.344 1 86.62 228 LYS A CA 1
ATOM 1876 C C . LYS A 1 228 ? -7.082 -9.07 11.094 1 86.62 228 LYS A C 1
ATOM 1878 O O . LYS A 1 228 ? -7.43 -8.102 10.422 1 86.62 228 LYS A O 1
ATOM 1883 N N . ALA A 1 229 ? -5.922 -9.219 11.586 1 83.38 229 ALA A N 1
ATOM 1884 C CA . ALA A 1 229 ? -4.93 -8.164 11.406 1 83.38 229 ALA A CA 1
ATOM 1885 C C . ALA A 1 229 ? -4.645 -7.926 9.93 1 83.38 229 ALA A C 1
ATOM 1887 O O . ALA A 1 229 ? -4.441 -6.785 9.508 1 83.38 229 ALA A O 1
ATOM 1888 N N . PHE A 1 230 ? -4.727 -8.953 9.133 1 86.38 230 PHE A N 1
ATOM 1889 C CA . PHE A 1 230 ? -4.465 -8.836 7.707 1 86.38 230 PHE A CA 1
ATOM 1890 C C . PHE A 1 230 ? -5.559 -8.031 7.02 1 86.38 230 PHE A C 1
ATOM 1892 O O . PHE A 1 230 ? -5.273 -7.16 6.191 1 86.38 230 PHE A O 1
ATOM 1899 N N . SER A 1 231 ? -6.676 -8.344 7.398 1 87.12 231 SER A N 1
ATOM 1900 C CA . SER A 1 231 ? -7.797 -7.656 6.762 1 87.12 231 SER A CA 1
ATOM 1901 C C . SER A 1 231 ? -7.832 -6.18 7.137 1 87.12 231 SER A C 1
ATOM 1903 O O . SER A 1 231 ? -8.141 -5.328 6.301 1 87.12 231 SER A O 1
ATOM 1905 N N . VAL A 1 232 ? -7.535 -5.895 8.336 1 82.44 232 VAL A N 1
ATOM 1906 C CA . VAL A 1 232 ? -7.508 -4.508 8.789 1 82.44 232 VAL A CA 1
ATOM 1907 C C . VAL A 1 232 ? -6.406 -3.744 8.062 1 82.44 232 VAL A C 1
ATOM 1909 O O . VAL A 1 232 ? -6.641 -2.656 7.531 1 82.44 232 VAL A O 1
ATOM 1912 N N . LEU A 1 233 ? -5.281 -4.336 7.965 1 83.44 233 LEU A N 1
ATOM 1913 C CA . LEU A 1 233 ? -4.164 -3.695 7.281 1 83.44 233 LEU A CA 1
ATOM 1914 C C . LEU A 1 233 ? -4.469 -3.508 5.801 1 83.44 233 LEU A C 1
ATOM 1916 O O . LEU A 1 233 ? -4.191 -2.449 5.234 1 83.44 233 LEU A O 1
ATOM 1920 N N . TRP A 1 234 ? -5.043 -4.469 5.238 1 87.88 234 TRP A N 1
ATOM 1921 C CA . TRP A 1 234 ? -5.398 -4.379 3.824 1 87.88 234 TRP A CA 1
ATOM 1922 C C . TRP A 1 234 ? -6.391 -3.248 3.582 1 87.88 234 TRP A C 1
ATOM 1924 O O . TRP A 1 234 ? -6.25 -2.484 2.623 1 87.88 234 TRP A O 1
ATOM 1934 N N . LYS A 1 235 ? -7.309 -3.189 4.434 1 84.38 235 LYS A N 1
ATOM 1935 C CA . LYS A 1 235 ? -8.297 -2.123 4.301 1 84.38 235 LYS A CA 1
ATOM 1936 C C . LYS A 1 235 ? -7.637 -0.749 4.355 1 84.38 235 LYS A C 1
ATOM 1938 O O . LYS A 1 235 ? -7.984 0.147 3.586 1 84.38 235 LYS A O 1
ATOM 1943 N N . LEU A 1 236 ? -6.715 -0.641 5.121 1 82.12 236 LEU A N 1
ATOM 1944 C CA . LEU A 1 236 ? -5.988 0.617 5.258 1 82.12 236 LEU A CA 1
ATOM 1945 C C . LEU A 1 236 ? -5.145 0.896 4.02 1 82.12 236 LEU A C 1
ATOM 1947 O O . LEU A 1 236 ? -5.156 2.01 3.492 1 82.12 236 LEU A O 1
ATOM 1951 N N . LEU A 1 237 ? -4.504 -0.097 3.547 1 86.25 237 LEU A N 1
ATOM 1952 C CA . LEU A 1 237 ? -3.598 0.066 2.416 1 86.25 237 LEU A CA 1
ATOM 1953 C C . LEU A 1 237 ? -4.375 0.198 1.111 1 86.25 237 LEU A C 1
ATOM 1955 O O . LEU A 1 237 ? -3.906 0.833 0.165 1 86.25 237 LEU A O 1
ATOM 1959 N N . SER A 1 238 ? -5.539 -0.35 1.084 1 86.38 238 SER A N 1
ATOM 1960 C CA . SER A 1 238 ? -6.332 -0.401 -0.139 1 86.38 238 SER A CA 1
ATOM 1961 C C . SER A 1 238 ? -6.664 1 -0.641 1 86.38 238 SER A C 1
ATOM 1963 O O . SER A 1 238 ? -6.91 1.196 -1.833 1 86.38 238 SER A O 1
ATOM 1965 N N . ALA A 1 239 ? -6.656 1.956 0.243 1 82 239 ALA A N 1
ATOM 1966 C CA . ALA A 1 239 ? -6.961 3.334 -0.135 1 82 239 ALA A CA 1
ATOM 1967 C C . ALA A 1 239 ? -5.852 3.924 -1.001 1 82 239 ALA A C 1
ATOM 1969 O O . ALA A 1 239 ? -6.094 4.836 -1.796 1 82 239 ALA A O 1
ATOM 1970 N N . VAL A 1 240 ? -4.656 3.34 -0.862 1 85.75 240 VAL A N 1
ATOM 1971 C CA . VAL A 1 240 ? -3.527 3.963 -1.547 1 85.75 240 VAL A CA 1
ATOM 1972 C C . VAL A 1 240 ? -2.959 3.002 -2.588 1 85.75 240 VAL A C 1
ATOM 1974 O O . VAL A 1 240 ? -2.014 3.34 -3.305 1 85.75 240 VAL A O 1
ATOM 1977 N N . ILE A 1 241 ? -3.477 1.842 -2.631 1 88 241 ILE A N 1
ATOM 1978 C CA . ILE A 1 241 ? -3.014 0.847 -3.592 1 88 241 ILE A CA 1
ATOM 1979 C C . ILE A 1 241 ? -3.709 1.063 -4.934 1 88 241 ILE A C 1
ATOM 1981 O O . ILE A 1 241 ? -4.836 1.563 -4.984 1 88 241 ILE A O 1
ATOM 1985 N N . GLU A 1 242 ? -3.008 0.665 -5.984 1 86.81 242 GLU A N 1
ATOM 1986 C CA . GLU A 1 242 ? -3.59 0.754 -7.32 1 86.81 242 GLU A CA 1
ATOM 1987 C C . GLU A 1 242 ? -4.836 -0.117 -7.438 1 86.81 242 GLU A C 1
ATOM 1989 O O . GLU A 1 242 ? -4.875 -1.23 -6.91 1 86.81 242 GLU A O 1
ATOM 1994 N N . GLU A 1 243 ? -5.812 0.41 -8.148 1 84.38 243 GLU A N 1
ATOM 1995 C CA . GLU A 1 243 ? -7.074 -0.308 -8.305 1 84.38 243 GLU A CA 1
ATOM 1996 C C . GLU A 1 243 ? -6.852 -1.687 -8.922 1 84.38 243 GLU A C 1
ATOM 1998 O O . GLU A 1 243 ? -7.461 -2.668 -8.492 1 84.38 243 GLU A O 1
ATOM 2003 N N . LYS A 1 244 ? -6.012 -1.742 -9.883 1 85.56 244 LYS A N 1
ATOM 2004 C CA . LYS A 1 244 ? -5.754 -3.018 -10.539 1 85.56 244 LYS A CA 1
ATOM 2005 C C . LYS A 1 244 ? -5.207 -4.047 -9.555 1 85.56 244 LYS A C 1
ATOM 2007 O O . LYS A 1 244 ? -5.496 -5.242 -9.672 1 85.56 244 LYS A O 1
ATOM 2012 N N . THR A 1 245 ? -4.402 -3.559 -8.594 1 87.56 245 THR A N 1
ATOM 2013 C CA . THR A 1 245 ? -3.852 -4.445 -7.574 1 87.56 245 THR A CA 1
ATOM 2014 C C . THR A 1 245 ? -4.91 -4.801 -6.535 1 87.56 245 THR A C 1
ATOM 2016 O O . THR A 1 245 ? -5.02 -5.953 -6.117 1 87.56 245 THR A O 1
ATOM 2019 N N . ARG A 1 246 ? -5.676 -3.83 -6.219 1 90.31 246 ARG A N 1
ATOM 2020 C CA . ARG A 1 246 ? -6.711 -4.023 -5.211 1 90.31 246 ARG A CA 1
ATOM 2021 C C . ARG A 1 246 ? -7.691 -5.117 -5.637 1 90.31 246 ARG A C 1
ATOM 2023 O O . ARG A 1 246 ? -8.125 -5.922 -4.812 1 90.31 246 ARG A O 1
ATOM 2030 N N . LYS A 1 247 ? -7.977 -5.215 -6.805 1 91.81 247 LYS A N 1
ATOM 2031 C CA . LYS A 1 247 ? -8.969 -6.148 -7.336 1 91.81 247 LYS A CA 1
ATOM 2032 C C . LYS A 1 247 ? -8.422 -7.574 -7.355 1 91.81 247 LYS A C 1
ATOM 2034 O O . LYS A 1 247 ? -9.172 -8.531 -7.547 1 91.81 247 LYS A O 1
ATOM 2039 N N . LYS A 1 248 ? -7.184 -7.715 -7.082 1 94.19 248 LYS A N 1
ATOM 2040 C CA . LYS A 1 248 ? -6.555 -9.031 -7.164 1 94.19 248 LYS A CA 1
ATOM 2041 C C . LYS A 1 248 ? -6.594 -9.742 -5.812 1 94.19 248 LYS A C 1
ATOM 2043 O O . LYS A 1 248 ? -6.133 -10.875 -5.691 1 94.19 248 LYS A O 1
ATOM 2048 N N . VAL A 1 249 ? -7.082 -9.133 -4.836 1 95.88 249 VAL A N 1
ATOM 2049 C CA . VAL A 1 249 ? -7.094 -9.727 -3.504 1 95.88 249 VAL A CA 1
ATOM 2050 C C . VAL A 1 249 ? -8.539 -9.961 -3.057 1 95.88 249 VAL A C 1
ATOM 2052 O O . VAL A 1 249 ? -9.352 -9.039 -3.066 1 95.88 249 VAL A O 1
ATOM 2055 N N . LEU A 1 250 ? -8.859 -11.148 -2.688 1 96.69 250 LEU A N 1
ATOM 2056 C CA . LEU A 1 250 ? -10.188 -11.516 -2.229 1 96.69 250 LEU A CA 1
ATOM 2057 C C . LEU A 1 250 ? -10.125 -12.211 -0.871 1 96.69 250 LEU A C 1
ATOM 2059 O O . LEU A 1 250 ? -9.516 -13.273 -0.742 1 96.69 250 LEU A O 1
ATOM 2063 N N . PHE A 1 251 ? -10.688 -11.633 0.12 1 96.12 251 PHE A N 1
ATOM 2064 C CA . PHE A 1 251 ? -10.836 -12.266 1.426 1 96.12 251 PHE A CA 1
ATOM 2065 C C . PHE A 1 251 ? -12.109 -13.094 1.482 1 96.12 251 PHE A C 1
ATOM 2067 O O . PHE A 1 251 ? -13.188 -12.609 1.124 1 96.12 251 PHE A O 1
ATOM 2074 N N . THR A 1 252 ? -12.016 -14.266 1.87 1 96.88 252 THR A N 1
ATOM 2075 C CA . THR A 1 252 ? -13.164 -15.156 2.023 1 96.88 252 THR A CA 1
ATOM 2076 C C . THR A 1 252 ? -13.102 -15.898 3.355 1 96.88 252 THR A C 1
ATOM 2078 O O . THR A 1 252 ? -12.07 -15.883 4.027 1 96.88 252 THR A O 1
ATOM 2081 N N . TYR A 1 253 ? -14.258 -16.531 3.676 1 94.88 253 TYR A N 1
ATOM 2082 C CA . TYR A 1 253 ? -14.367 -17.141 4.996 1 94.88 253 TYR A CA 1
ATOM 2083 C C . TYR A 1 253 ? -15.188 -18.422 4.938 1 94.88 253 TYR A C 1
ATOM 2085 O O . TYR A 1 253 ? -16.047 -18.578 4.066 1 94.88 253 TYR A O 1
ATOM 2093 N N . LYS A 1 254 ? -14.859 -19.281 5.883 1 91.31 254 LYS A N 1
ATOM 2094 C CA . LYS A 1 254 ? -15.633 -20.516 5.984 1 91.31 254 LYS A CA 1
ATOM 2095 C C . LYS A 1 254 ? -16.969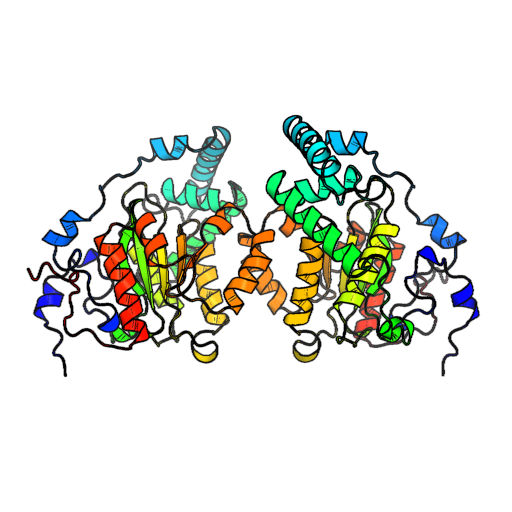 -20.281 6.691 1 91.31 254 LYS A C 1
ATOM 2097 O O . LYS A 1 254 ? -18 -20.812 6.281 1 91.31 254 LYS A O 1
ATOM 2102 N N . LYS A 1 255 ? -16.969 -19.406 7.703 1 89.88 255 LYS A N 1
ATOM 2103 C CA . LYS A 1 255 ? -18.125 -19.281 8.578 1 89.88 255 LYS A CA 1
ATOM 2104 C C . LYS A 1 255 ? -18.781 -17.906 8.43 1 89.88 255 LYS A C 1
ATOM 2106 O O . LYS A 1 255 ? -19.875 -17.688 8.938 1 89.88 255 LYS A O 1
ATOM 2111 N N . SER A 1 256 ? -18.172 -16.984 7.855 1 90.88 256 SER A N 1
ATOM 2112 C CA . SER A 1 256 ? -18.719 -15.656 7.676 1 90.88 256 SER A CA 1
ATOM 2113 C C . SER A 1 256 ? -18.719 -15.25 6.207 1 90.88 256 SER A C 1
ATOM 2115 O O . SER A 1 256 ? -18.156 -15.953 5.363 1 90.88 256 SER A O 1
ATOM 2117 N N . LYS A 1 257 ? -19.438 -14.141 5.938 1 91.44 257 LYS A N 1
ATOM 2118 C CA . LYS A 1 257 ? -19.531 -13.68 4.551 1 91.44 257 LYS A CA 1
ATOM 2119 C C . LYS A 1 257 ? -18.344 -12.789 4.195 1 91.44 257 LYS A C 1
ATOM 2121 O O . LYS A 1 257 ? -17.859 -12.016 5.031 1 91.44 257 LYS A O 1
ATOM 2126 N N . PRO A 1 258 ? -18 -12.875 2.865 1 94.81 258 PRO A N 1
ATOM 2127 C CA . PRO A 1 258 ? -18.375 -13.812 1.803 1 94.81 258 PRO A CA 1
ATOM 2128 C C . PRO A 1 258 ? -17.828 -15.219 2.039 1 94.81 258 PRO A C 1
ATOM 2130 O O . PRO A 1 258 ? -16.672 -15.375 2.414 1 94.81 258 PRO A O 1
ATOM 2133 N N . THR A 1 259 ? -18.531 -16.219 1.824 1 96.12 259 THR A N 1
ATOM 2134 C CA . THR A 1 259 ? -18.156 -17.594 2.133 1 96.12 259 THR A CA 1
ATOM 2135 C C . THR A 1 259 ? -17.344 -18.203 0.986 1 96.12 259 THR A C 1
ATOM 2137 O O . THR A 1 259 ? -17.484 -17.781 -0.166 1 96.12 259 THR A O 1
ATOM 2140 N N . ILE A 1 260 ? -16.531 -19.188 1.315 1 96.62 260 ILE A N 1
ATOM 2141 C CA . ILE A 1 260 ? -15.742 -19.859 0.296 1 96.62 260 ILE A CA 1
ATOM 2142 C C . ILE A 1 260 ? -16.672 -20.547 -0.702 1 96.62 260 ILE A C 1
ATOM 2144 O O . ILE A 1 260 ? -16.406 -20.578 -1.903 1 96.62 260 ILE A O 1
ATOM 2148 N N . GLU A 1 261 ? -17.797 -21.062 -0.271 1 95.25 261 GLU A N 1
ATOM 2149 C CA . GLU A 1 261 ? -18.734 -21.719 -1.156 1 95.25 261 GLU A CA 1
ATOM 2150 C C . GLU A 1 261 ? -19.281 -20.766 -2.209 1 95.25 261 GLU A C 1
ATOM 2152 O O . GLU A 1 261 ? -19.312 -21.078 -3.398 1 95.25 261 GLU A O 1
ATOM 2157 N N . SER A 1 262 ? -19.703 -19.641 -1.712 1 96.25 262 SER A N 1
ATOM 2158 C CA . SER A 1 262 ? -20.281 -18.656 -2.615 1 96.25 262 SER A CA 1
ATOM 2159 C C . SER A 1 262 ? -19.25 -18.094 -3.58 1 96.25 262 SER A C 1
ATOM 2161 O O . SER A 1 262 ? -19.516 -17.953 -4.773 1 96.25 262 SER A O 1
ATOM 2163 N N . GLU A 1 263 ? -18.031 -17.844 -3.127 1 97.69 263 GLU A N 1
ATOM 2164 C CA . GLU A 1 263 ? -17.031 -17.172 -3.947 1 97.69 263 GLU A CA 1
ATOM 2165 C C . GLU A 1 263 ? -16.344 -18.156 -4.895 1 97.69 263 GLU A C 1
ATOM 2167 O O . GLU A 1 263 ? -16.094 -17.828 -6.055 1 97.69 263 GLU A O 1
ATOM 2172 N N . PHE A 1 264 ? -16.062 -19.391 -4.402 1 98.25 264 PHE A N 1
ATOM 2173 C CA . PHE A 1 264 ? -15.344 -20.359 -5.219 1 98.25 264 PHE A CA 1
ATOM 2174 C C . PHE A 1 264 ? -16.188 -20.781 -6.418 1 98.25 264 PHE A C 1
ATOM 2176 O O . PHE A 1 264 ? -15.648 -21.062 -7.492 1 98.25 264 PHE A O 1
ATOM 2183 N N . SER A 1 265 ? -17.516 -20.781 -6.277 1 97.31 265 SER A N 1
ATOM 2184 C CA . SER A 1 265 ? -18.406 -21.188 -7.367 1 97.31 265 SER A CA 1
ATOM 2185 C C . SER A 1 265 ? -18.359 -20.188 -8.516 1 97.31 265 SER A C 1
ATOM 2187 O O . SER A 1 265 ? -18.688 -20.516 -9.656 1 97.31 265 SER A O 1
ATOM 2189 N N . LYS A 1 266 ? -17.953 -18.969 -8.219 1 97.88 266 LYS A N 1
ATOM 2190 C CA . LYS A 1 266 ? -17.891 -17.922 -9.234 1 97.88 266 LYS A CA 1
ATOM 2191 C C . LYS A 1 266 ? -16.562 -17.953 -9.969 1 97.88 266 LYS A C 1
ATOM 2193 O O . LYS A 1 266 ? -16.438 -17.406 -11.062 1 97.88 266 LYS A O 1
ATOM 2198 N N . ILE A 1 267 ? -15.578 -18.562 -9.391 1 98.5 267 ILE A N 1
ATOM 2199 C CA . ILE A 1 267 ? -14.203 -18.406 -9.852 1 98.5 267 ILE A CA 1
ATOM 2200 C C . ILE A 1 267 ? -13.711 -19.719 -10.445 1 98.5 267 ILE A C 1
ATOM 2202 O O . ILE A 1 267 ? -12.922 -19.719 -11.391 1 98.5 267 ILE A O 1
ATOM 2206 N N . PHE A 1 268 ? -14.203 -20.859 -9.93 1 98.69 268 PHE A N 1
ATOM 2207 C CA . PHE A 1 268 ? -13.656 -22.172 -10.281 1 98.69 268 PHE A CA 1
ATOM 2208 C C . PHE A 1 268 ? -14.734 -23.062 -10.898 1 98.69 268 PHE A C 1
ATOM 2210 O O . PHE A 1 268 ? -15.922 -22.891 -10.609 1 98.69 268 PHE A O 1
ATOM 2217 N N . PRO A 1 269 ? -14.281 -24.047 -11.742 1 98.19 269 PRO A N 1
ATOM 2218 C CA . PRO A 1 269 ? -15.211 -25.109 -12.117 1 98.19 269 PRO A CA 1
ATOM 2219 C C . PRO A 1 269 ? -15.766 -25.875 -10.906 1 98.19 269 PRO A C 1
ATOM 2221 O O . PRO A 1 269 ? -15.102 -25.953 -9.875 1 98.19 269 PRO A O 1
ATOM 2224 N N . PRO A 1 270 ? -16.875 -26.469 -10.977 1 97.06 270 PRO A N 1
ATOM 2225 C CA . PRO A 1 270 ? -17.562 -27.062 -9.844 1 97.06 270 PRO A CA 1
ATOM 2226 C C . PRO A 1 270 ? -16.719 -28.094 -9.102 1 97.06 270 PRO A C 1
ATOM 2228 O O . PRO A 1 270 ? -16.641 -28.078 -7.867 1 97.06 270 PRO A O 1
ATOM 2231 N N . ALA A 1 271 ? -16.062 -28.984 -9.805 1 96.5 271 ALA A N 1
ATOM 2232 C CA . ALA A 1 271 ? -15.258 -30.031 -9.156 1 96.5 271 ALA A CA 1
ATOM 2233 C C . ALA A 1 271 ? -14.117 -29.422 -8.352 1 96.5 271 ALA A C 1
ATOM 2235 O O . ALA A 1 271 ? -13.844 -29.844 -7.23 1 96.5 271 ALA A O 1
ATOM 2236 N N . LEU A 1 272 ? -13.461 -28.406 -8.945 1 97.94 272 LEU A N 1
ATOM 2237 C CA . LEU A 1 272 ? -12.359 -27.75 -8.25 1 97.94 272 LEU A CA 1
ATOM 2238 C C . LEU A 1 272 ? -12.875 -26.969 -7.043 1 97.94 272 LEU A C 1
ATOM 2240 O O . LEU A 1 272 ? -12.266 -27 -5.973 1 97.94 272 LEU A O 1
ATOM 2244 N N . ALA A 1 273 ? -13.969 -26.281 -7.207 1 97.88 273 ALA A N 1
ATOM 2245 C CA . ALA A 1 273 ? -14.578 -25.547 -6.098 1 97.88 273 ALA A CA 1
ATOM 2246 C C . ALA A 1 273 ? -14.875 -26.469 -4.926 1 97.88 273 ALA A C 1
ATOM 2248 O O . ALA A 1 273 ? -14.562 -26.141 -3.775 1 97.88 273 ALA A O 1
ATOM 2249 N N . GLU A 1 274 ? -15.469 -27.594 -5.25 1 96.44 274 GLU A N 1
ATOM 2250 C CA . GLU A 1 274 ? -15.805 -28.547 -4.207 1 96.44 274 GLU A CA 1
ATOM 2251 C C . GLU A 1 274 ? -14.547 -29.094 -3.529 1 96.44 274 GLU A C 1
ATOM 2253 O O . GLU A 1 274 ? -14.508 -29.234 -2.305 1 96.44 274 GLU A O 1
ATOM 2258 N N . TYR A 1 275 ? -13.57 -29.453 -4.336 1 96.5 275 TYR A N 1
ATOM 2259 C CA . TYR A 1 275 ? -12.305 -29.922 -3.795 1 96.5 275 TYR A CA 1
ATOM 2260 C C . TYR A 1 275 ? -11.734 -28.906 -2.799 1 96.5 275 TYR A C 1
ATOM 2262 O O . TYR A 1 275 ? -11.336 -29.281 -1.691 1 96.5 275 TYR A O 1
ATOM 2270 N N . LEU A 1 276 ? -11.688 -27.625 -3.174 1 96.81 276 LEU A N 1
ATOM 2271 C CA . LEU A 1 276 ? -11.109 -26.578 -2.334 1 96.81 276 LEU A CA 1
ATOM 2272 C C . LEU A 1 276 ? -11.922 -26.406 -1.056 1 96.81 276 LEU A C 1
ATOM 2274 O O . LEU A 1 276 ? -11.359 -26.25 0.029 1 96.81 276 LEU A O 1
ATOM 2278 N N . CYS A 1 277 ? -13.18 -26.453 -1.169 1 94.81 277 CYS A N 1
ATOM 2279 C CA . CYS A 1 277 ? -14.023 -26.328 0.013 1 94.81 277 CYS A CA 1
ATOM 2280 C C . CYS A 1 277 ? -13.781 -27.469 0.99 1 94.81 277 CYS A C 1
ATOM 2282 O O . CYS A 1 277 ? -13.633 -27.234 2.193 1 94.81 277 CYS A O 1
ATOM 2284 N N . GLU A 1 278 ? -13.711 -28.625 0.469 1 92.56 278 GLU A N 1
ATOM 2285 C CA . GLU A 1 278 ? -13.523 -29.797 1.334 1 92.56 278 GLU A CA 1
ATOM 2286 C C . GLU A 1 278 ? -12.109 -29.828 1.906 1 92.56 278 GLU A C 1
ATOM 2288 O O . GLU A 1 278 ? -11.883 -30.375 2.99 1 92.56 278 GLU A O 1
ATOM 2293 N N . SER A 1 279 ? -11.18 -29.328 1.144 1 91.44 279 SER A N 1
ATOM 2294 C CA . SER A 1 279 ? -9.82 -29.234 1.655 1 91.44 279 SER A CA 1
ATOM 2295 C C . SER A 1 279 ? -9.758 -28.375 2.914 1 91.44 279 SER A C 1
ATOM 2297 O O . SER A 1 279 ? -8.984 -28.672 3.834 1 91.44 279 SER A O 1
ATOM 2299 N N . TYR A 1 280 ? -10.477 -27.328 2.943 1 88.75 280 TYR A N 1
ATOM 2300 C CA . TYR A 1 280 ? -10.523 -26.484 4.125 1 88.75 280 TYR A CA 1
ATOM 2301 C C . TYR A 1 280 ? -11.07 -27.234 5.328 1 88.75 280 TYR A C 1
ATOM 2303 O O . TYR A 1 280 ? -10.578 -27.078 6.445 1 88.75 280 TYR A O 1
ATOM 2311 N N . GLU A 1 281 ? -12.055 -28.047 5.031 1 85.75 281 GLU A N 1
ATOM 2312 C CA . GLU A 1 281 ? -12.617 -28.844 6.113 1 85.75 281 GLU A CA 1
ATOM 2313 C C . GLU A 1 281 ? -11.594 -29.844 6.66 1 85.75 281 GLU A C 1
ATOM 2315 O O . GLU A 1 281 ? -11.508 -30.047 7.871 1 85.75 281 GLU A O 1
ATOM 2320 N N . ARG A 1 282 ? -10.891 -30.344 5.797 1 86.62 282 ARG A N 1
ATOM 2321 C CA . ARG A 1 282 ? -9.836 -31.266 6.215 1 86.62 282 ARG A CA 1
ATOM 2322 C C . ARG A 1 282 ? -8.773 -30.547 7.035 1 86.62 282 ARG A C 1
ATOM 2324 O O . ARG A 1 282 ? -8.273 -31.078 8.023 1 86.62 282 ARG A O 1
ATOM 2331 N N . SER A 1 283 ? -8.414 -29.406 6.613 1 85.38 283 SER A N 1
ATOM 2332 C CA . SER A 1 283 ? -7.449 -28.594 7.352 1 85.38 283 SER A CA 1
ATOM 2333 C C . SER A 1 283 ? -7.961 -28.266 8.75 1 85.38 283 SER A C 1
ATOM 2335 O O . SER A 1 283 ? -7.203 -28.344 9.727 1 85.38 283 SER A O 1
ATOM 2337 N N . ARG A 1 284 ? -9.117 -27.969 8.867 1 85.62 284 ARG A N 1
ATOM 2338 C CA . ARG A 1 284 ? -9.719 -27.594 10.148 1 85.62 284 ARG A CA 1
ATOM 2339 C C . ARG A 1 284 ? -9.68 -28.75 11.133 1 85.62 284 ARG A C 1
ATOM 2341 O O . ARG A 1 284 ? -9.391 -28.562 12.312 1 85.62 284 ARG A O 1
ATOM 2348 N N . THR A 1 285 ? -9.883 -29.969 10.602 1 84.62 285 THR A N 1
ATOM 2349 C CA . THR A 1 285 ? -9.984 -31.125 11.469 1 84.62 285 THR A CA 1
ATOM 2350 C C . THR A 1 285 ? -8.633 -31.844 11.578 1 84.62 285 THR A C 1
ATOM 2352 O O . THR A 1 285 ? -8.492 -32.781 12.344 1 84.62 285 THR A O 1
ATOM 2355 N N . ALA A 1 286 ? -7.668 -31.375 10.859 1 81.56 286 ALA A N 1
ATOM 2356 C CA . ALA A 1 286 ? -6.344 -32 10.805 1 81.56 286 ALA A CA 1
ATOM 2357 C C . ALA A 1 286 ? -6.445 -33.469 10.453 1 81.56 286 ALA A C 1
ATOM 2359 O O . ALA A 1 286 ? -5.711 -34.312 11 1 81.56 286 ALA A O 1
ATOM 2360 N N . ALA A 1 287 ? -7.391 -33.781 9.617 1 80.62 287 ALA A N 1
ATOM 2361 C CA . ALA A 1 287 ? -7.621 -35.156 9.242 1 80.62 287 ALA A CA 1
ATOM 2362 C C . ALA A 1 287 ? -6.883 -35.531 7.957 1 80.62 287 ALA A C 1
ATOM 2364 O O . ALA A 1 287 ? -7.105 -34.906 6.918 1 80.62 287 ALA A O 1
ATOM 2365 N N . LEU A 1 288 ? -5.973 -36.469 8.062 1 82.38 288 LEU A N 1
ATOM 2366 C CA . LEU A 1 288 ? -5.348 -36.969 6.832 1 82.38 288 LEU A CA 1
ATOM 2367 C C . LEU A 1 288 ? -6.324 -37.781 6.012 1 82.38 288 LEU A C 1
ATOM 2369 O O . LEU A 1 288 ? -7.09 -38.594 6.57 1 82.38 288 LEU A O 1
ATOM 2373 N N . PRO A 1 289 ? -6.312 -37.531 4.797 1 82 289 PRO A N 1
ATOM 2374 C CA . PRO A 1 289 ? -7.242 -38.281 3.965 1 82 289 PRO A CA 1
ATOM 2375 C C . PRO A 1 289 ? -6.934 -39.781 3.957 1 82 289 PRO A C 1
ATOM 2377 O O . PRO A 1 289 ? -5.773 -40.188 4.086 1 82 289 PRO A O 1
ATOM 2380 N N . ALA A 1 290 ? -8.023 -40.531 3.826 1 81 290 ALA A N 1
ATOM 2381 C CA . ALA A 1 290 ? -7.902 -42 3.809 1 81 290 ALA A CA 1
ATOM 2382 C C . ALA A 1 290 ? -7.352 -42.5 2.471 1 81 290 ALA A C 1
ATOM 2384 O O . ALA A 1 290 ? -6.77 -43.562 2.391 1 81 290 ALA A O 1
ATOM 2385 N N . THR A 1 291 ? -7.637 -41.75 1.416 1 85.06 291 THR A N 1
ATOM 2386 C CA . THR A 1 291 ? -7.184 -42.062 0.07 1 85.06 291 THR A CA 1
ATOM 2387 C C . THR A 1 291 ? -6.348 -40.938 -0.518 1 85.06 291 THR A C 1
ATOM 2389 O O . THR A 1 291 ? -6.578 -39.781 -0.211 1 85.06 291 THR A O 1
ATOM 2392 N N . PRO A 1 292 ? -5.453 -41.281 -1.325 1 88.12 292 PRO A N 1
ATOM 2393 C CA . PRO A 1 292 ? -4.594 -40.25 -1.916 1 88.12 292 PRO A CA 1
ATOM 2394 C C . PRO A 1 292 ? -5.344 -39.375 -2.9 1 88.12 292 PRO A C 1
ATOM 2396 O O . PRO A 1 292 ? -4.969 -38.219 -3.092 1 88.12 292 PRO A O 1
ATOM 2399 N N . VAL A 1 293 ? -6.418 -40 -3.49 1 92.62 293 VAL A N 1
ATOM 2400 C CA . VAL A 1 293 ? -7.176 -39.25 -4.484 1 92.62 293 VAL A CA 1
ATOM 2401 C C . VAL A 1 293 ? -8.5 -38.781 -3.883 1 92.62 293 VAL A C 1
ATOM 2403 O O . VAL A 1 293 ? -9.18 -39.531 -3.193 1 92.62 293 VAL A O 1
ATOM 2406 N N . TRP A 1 294 ? -8.805 -37.562 -4.109 1 93.38 294 TRP A N 1
ATOM 2407 C CA . TRP A 1 294 ? -10.078 -37 -3.668 1 93.38 294 TRP A CA 1
ATOM 2408 C C . TRP A 1 294 ? -11.141 -37.156 -4.75 1 93.38 294 TRP A C 1
ATOM 2410 O O . TRP A 1 294 ? -10.891 -36.875 -5.922 1 93.38 294 TRP A O 1
ATOM 2420 N N . TYR A 1 295 ? -12.305 -37.656 -4.363 1 92.94 295 TYR A N 1
ATOM 2421 C CA . TYR A 1 295 ? -13.484 -37.719 -5.223 1 92.94 295 TYR A CA 1
ATOM 2422 C C . TYR A 1 295 ? -14.641 -36.906 -4.609 1 92.94 295 TYR A C 1
ATOM 2424 O O . TYR A 1 295 ? -14.781 -36.875 -3.387 1 92.94 295 TYR A O 1
ATOM 2432 N N . PRO A 1 296 ? -15.234 -36.25 -5.5 1 89.31 296 PRO A N 1
ATOM 2433 C CA . PRO A 1 296 ? -16.406 -35.562 -4.945 1 89.31 296 PRO A CA 1
ATOM 2434 C C . PRO A 1 296 ? -17.359 -36.5 -4.211 1 89.31 296 PRO A C 1
ATOM 2436 O O . PRO A 1 296 ? -17.391 -37.688 -4.492 1 89.31 296 PRO A O 1
ATOM 2439 N N . ALA A 1 297 ? -17.844 -36.156 -3.117 1 69.94 297 ALA A N 1
ATOM 2440 C CA . ALA A 1 297 ? -18.844 -36.969 -2.4 1 69.94 297 ALA A CA 1
ATOM 2441 C C . ALA A 1 297 ? -19.859 -37.594 -3.365 1 69.94 297 ALA A C 1
ATOM 2443 O O . ALA A 1 297 ? -20.406 -36.906 -4.223 1 69.94 297 ALA A O 1
ATOM 2444 N N . GLN A 1 298 ? -19.703 -38.812 -3.879 1 50.31 298 GLN A N 1
ATOM 2445 C CA . GLN A 1 298 ? -20.766 -39.531 -4.574 1 50.31 298 GLN A CA 1
ATOM 2446 C C . GLN A 1 298 ? -22.141 -38.969 -4.211 1 50.31 298 GLN A C 1
ATOM 2448 O O . GLN A 1 298 ? -22.359 -38.5 -3.084 1 50.31 298 GLN A O 1
ATOM 2453 N N . SER A 1 299 ? -22.875 -39.5 -5.316 1 40.81 299 SER A N 1
ATOM 2454 C CA . SER A 1 299 ? -23.578 -40.5 -6.109 1 40.81 299 SER A CA 1
ATOM 2455 C C . SER A 1 299 ? -23.609 -41.844 -5.395 1 40.81 299 SER A C 1
ATOM 2457 O O . SER A 1 299 ? -22.844 -42.75 -5.73 1 40.81 299 SER A O 1
ATOM 2459 N N . ASN A 1 300 ? -23.094 -41.906 -4.203 1 35.94 300 ASN A N 1
ATOM 2460 C CA . ASN A 1 300 ? -23.484 -43.219 -3.639 1 35.94 300 ASN A CA 1
ATOM 2461 C C . ASN A 1 300 ? -24.938 -43.531 -3.945 1 35.94 300 ASN A C 1
ATOM 2463 O O . ASN A 1 300 ? -25.469 -44.531 -3.439 1 35.94 300 ASN A O 1
ATOM 2467 N N . GLU A 1 301 ? -25.844 -42.812 -4.434 1 29.11 301 GLU A N 1
ATOM 2468 C CA . GLU A 1 301 ? -26.953 -43.656 -4.855 1 29.11 301 GLU A CA 1
ATOM 2469 C C . GLU A 1 301 ? -26.578 -44.5 -6.07 1 29.11 301 GLU A C 1
ATOM 2471 O O . GLU A 1 301 ? -25.859 -44.031 -6.953 1 29.11 301 GLU A O 1
ATOM 2476 N N . MET B 1 1 ? 16 26.812 36.031 1 25.91 1 MET B N 1
ATOM 2477 C CA . MET B 1 1 ? 14.562 27 36 1 25.91 1 MET B CA 1
ATOM 2478 C C . MET B 1 1 ? 14.18 28.109 35 1 25.91 1 MET B C 1
ATOM 2480 O O . MET B 1 1 ? 14.398 29.281 35.281 1 25.91 1 MET B O 1
ATOM 2484 N N . TYR B 1 2 ? 14.461 28 33.656 1 32.97 2 TYR B N 1
ATOM 2485 C CA . TYR B 1 2 ? 14.234 29.016 32.656 1 32.97 2 TYR B CA 1
ATOM 2486 C C . TYR B 1 2 ? 12.805 29.547 32.719 1 32.97 2 TYR B C 1
ATOM 2488 O O . TYR B 1 2 ? 11.844 28.766 32.719 1 32.97 2 TYR B O 1
ATOM 2496 N N . SER B 1 3 ? 12.586 30.562 33.406 1 38.91 3 SER B N 1
ATOM 2497 C CA . SER B 1 3 ? 11.305 31.266 33.438 1 38.91 3 SER B CA 1
ATOM 2498 C C . SER B 1 3 ? 10.789 31.562 32.031 1 38.91 3 SER B C 1
ATOM 2500 O O . SER B 1 3 ? 11.484 32.219 31.25 1 38.91 3 SER B O 1
ATOM 2502 N N . PRO B 1 4 ? 9.977 30.656 31.375 1 47.03 4 PRO B N 1
ATOM 2503 C CA . PRO B 1 4 ? 9.391 31.016 30.078 1 47.03 4 PRO B CA 1
ATOM 2504 C C . PRO B 1 4 ? 9.055 32.5 29.984 1 47.03 4 PRO B C 1
ATOM 2506 O O . PRO B 1 4 ? 8.508 33.094 30.922 1 47.03 4 PRO B O 1
ATOM 2509 N N . ASP B 1 5 ? 9.898 33.25 29.422 1 50.38 5 ASP B N 1
ATOM 2510 C CA . ASP B 1 5 ? 9.648 34.688 29.234 1 50.38 5 ASP B CA 1
ATOM 2511 C C . ASP B 1 5 ? 8.203 34.938 28.797 1 50.38 5 ASP B C 1
ATOM 2513 O O . ASP B 1 5 ? 7.82 34.594 27.688 1 50.38 5 ASP B O 1
ATOM 2517 N N . SER B 1 6 ? 7.27 35.031 29.703 1 57.06 6 SER B N 1
ATOM 2518 C CA . SER B 1 6 ? 5.863 35.406 29.609 1 57.06 6 SER B CA 1
ATOM 2519 C C . SER B 1 6 ? 5.648 36.469 28.562 1 57.06 6 SER B C 1
ATOM 2521 O O . SER B 1 6 ? 4.617 36.5 27.875 1 57.06 6 SER B O 1
ATOM 2523 N N . THR B 1 7 ? 6.707 37.188 28.312 1 59.72 7 THR B N 1
ATOM 2524 C CA . THR B 1 7 ? 6.559 38.312 27.391 1 59.72 7 THR B CA 1
ATOM 2525 C C . THR B 1 7 ? 6.531 37.844 25.953 1 59.72 7 THR B C 1
ATOM 2527 O O . THR B 1 7 ? 5.797 38.375 25.125 1 59.72 7 THR B O 1
ATOM 2530 N N . LEU B 1 8 ? 7.293 36.812 25.688 1 67 8 LEU B N 1
ATOM 2531 C CA . LEU B 1 8 ? 7.316 36.281 24.328 1 67 8 LEU B CA 1
ATOM 2532 C C . LEU B 1 8 ? 5.973 35.688 23.953 1 67 8 LEU B C 1
ATOM 2534 O O . LEU B 1 8 ? 5.449 35.906 22.859 1 67 8 LEU B O 1
ATOM 2538 N N . GLU B 1 9 ? 5.516 34.969 24.875 1 69.25 9 GLU B N 1
ATOM 2539 C CA . GLU B 1 9 ? 4.254 34.281 24.609 1 69.25 9 GLU B CA 1
ATOM 2540 C C . GLU B 1 9 ? 3.141 35.281 24.312 1 69.25 9 GLU B C 1
ATOM 2542 O O . GLU B 1 9 ? 2.238 35 23.516 1 69.25 9 GLU B O 1
ATOM 2547 N N . LEU B 1 10 ? 3.387 36.375 24.828 1 65 10 LEU B N 1
ATOM 2548 C CA . LEU B 1 10 ? 2.375 37.406 24.625 1 65 10 LEU B CA 1
ATOM 2549 C C . LEU B 1 10 ? 2.514 38.031 23.25 1 65 10 LEU B C 1
ATOM 2551 O O . LEU B 1 10 ? 1.559 38.594 22.719 1 65 10 LEU B O 1
ATOM 2555 N N . ARG B 1 11 ? 3.633 37.938 22.578 1 81.06 11 ARG B N 1
ATOM 2556 C CA . ARG B 1 11 ? 3.875 38.625 21.312 1 81.06 11 ARG B CA 1
ATOM 2557 C C . ARG B 1 11 ? 3.678 37.688 20.141 1 81.06 11 ARG B C 1
ATOM 2559 O O . ARG B 1 11 ? 3.598 38.125 18.984 1 81.06 11 ARG B O 1
ATOM 2566 N N . LEU B 1 12 ? 3.426 36.438 20.422 1 90.75 12 LEU B N 1
ATOM 2567 C CA . LEU B 1 12 ? 3.291 35.469 19.344 1 90.75 12 LEU B CA 1
ATOM 2568 C C . LEU B 1 12 ? 1.965 35.656 18.609 1 90.75 12 LEU B C 1
ATOM 2570 O O . LEU B 1 12 ? 0.932 35.875 19.25 1 90.75 12 LEU B O 1
ATOM 2574 N N . PRO B 1 13 ? 2.023 35.656 17.297 1 94.62 13 PRO B N 1
ATOM 2575 C CA . PRO B 1 13 ? 0.74 35.625 16.594 1 94.62 13 PRO B CA 1
ATOM 2576 C C . PRO B 1 13 ? -0.121 34.438 17.016 1 94.62 13 PRO B C 1
ATOM 2578 O O . PRO B 1 13 ? 0.23 33.281 16.734 1 94.62 13 PRO B O 1
ATOM 2581 N N . ARG B 1 14 ? -1.198 34.656 17.531 1 92.25 14 ARG B N 1
ATOM 2582 C CA . ARG B 1 14 ? -2.008 33.625 18.203 1 92.25 14 ARG B CA 1
ATOM 2583 C C . ARG B 1 14 ? -2.529 32.594 17.188 1 92.25 14 ARG B C 1
ATOM 2585 O O . ARG B 1 14 ? -2.709 31.438 17.531 1 92.25 14 ARG B O 1
ATOM 2592 N N . ASP B 1 15 ? -2.803 33 16.031 1 95.06 15 ASP B N 1
ATOM 2593 C CA . ASP B 1 15 ? -3.393 32.094 15.047 1 95.06 15 ASP B CA 1
ATOM 2594 C C . ASP B 1 15 ? -2.365 31.094 14.547 1 95.06 15 ASP B C 1
ATOM 2596 O O . ASP B 1 15 ? -2.727 30.062 13.977 1 95.06 15 ASP B O 1
ATOM 2600 N N . LEU B 1 16 ? -1.132 31.328 14.75 1 96.81 16 LEU B N 1
ATOM 2601 C CA . LEU B 1 16 ? -0.095 30.484 14.172 1 96.81 16 LEU B CA 1
ATOM 2602 C C . LEU B 1 16 ? 0.31 29.391 15.148 1 96.81 16 LEU B C 1
ATOM 2604 O O . LEU B 1 16 ? 1.043 28.469 14.781 1 96.81 16 LEU B O 1
ATOM 2608 N N . PHE B 1 17 ? -0.151 29.469 16.359 1 94.19 17 PHE B N 1
ATOM 2609 C CA . PHE B 1 17 ? 0.24 28.5 17.375 1 94.19 17 PHE B CA 1
ATOM 2610 C C . PHE B 1 17 ? -0.987 27.875 18.031 1 94.19 17 PHE B C 1
ATOM 2612 O O . PHE B 1 17 ? -1.924 28.578 18.406 1 94.19 17 PHE B O 1
ATOM 2619 N N . LEU B 1 18 ? -0.887 26.578 18.094 1 91.31 18 LEU B N 1
ATOM 2620 C CA . LEU B 1 18 ? -2.01 25.797 18.609 1 91.31 18 LEU B CA 1
ATOM 2621 C C . LEU B 1 18 ? -2.234 26.062 20.094 1 91.31 18 LEU B C 1
ATOM 2623 O O . LEU B 1 18 ? -3.373 26.047 20.562 1 91.31 18 LEU B O 1
ATOM 2627 N N . PHE B 1 19 ? -1.13 26.297 20.812 1 90.12 19 PHE B N 1
ATOM 2628 C CA . PHE B 1 19 ? -1.192 26.484 22.266 1 90.12 19 PHE B CA 1
ATOM 2629 C C . PHE B 1 19 ? -0.618 27.844 22.656 1 90.12 19 PHE B C 1
ATOM 2631 O O . PHE B 1 19 ? 0.216 28.406 21.953 1 90.12 19 PHE B O 1
ATOM 2638 N N . PRO B 1 20 ? -1.063 28.328 23.812 1 88.62 20 PRO B N 1
ATOM 2639 C CA . PRO B 1 20 ? -0.493 29.578 24.297 1 88.62 20 PRO B CA 1
ATOM 2640 C C . PRO B 1 20 ? 0.985 29.469 24.656 1 88.62 20 PRO B C 1
ATOM 2642 O O . PRO B 1 20 ? 1.756 30.406 24.453 1 88.62 20 PRO B O 1
ATOM 2645 N N . LYS B 1 21 ? 1.297 28.312 25.219 1 88.56 21 LYS B N 1
ATOM 2646 C CA . LYS B 1 21 ? 2.697 28 25.484 1 88.56 21 LYS B CA 1
ATOM 2647 C C . LYS B 1 21 ? 3.244 27 24.469 1 88.56 21 LYS B C 1
ATOM 2649 O O . LYS B 1 21 ? 2.5 26.172 23.953 1 88.56 21 LYS B O 1
ATOM 2654 N N . GLN B 1 22 ? 4.516 27.172 24.234 1 88.88 22 GLN B N 1
ATOM 2655 C CA . GLN B 1 22 ? 5.094 26.344 23.188 1 88.88 22 GLN B CA 1
ATOM 2656 C C . GLN B 1 22 ? 6.078 25.328 23.766 1 88.88 22 GLN B C 1
ATOM 2658 O O . GLN B 1 22 ? 6.602 25.516 24.859 1 88.88 22 GLN B O 1
ATOM 2663 N N . ASN B 1 23 ? 6.199 24.266 23.047 1 89.38 23 ASN B N 1
ATOM 2664 C CA . ASN B 1 23 ? 7.227 23.281 23.344 1 89.38 23 ASN B CA 1
ATOM 2665 C C . ASN B 1 23 ? 8.625 23.875 23.234 1 89.38 23 ASN B C 1
ATOM 2667 O O . ASN B 1 23 ? 9 24.406 22.188 1 89.38 23 ASN B O 1
ATOM 2671 N N . ALA B 1 24 ? 9.391 23.781 24.281 1 85.69 24 ALA B N 1
ATOM 2672 C CA . ALA B 1 24 ? 10.703 24.422 24.359 1 85.69 24 ALA B CA 1
ATOM 2673 C C . ALA B 1 24 ? 11.688 23.797 23.375 1 85.69 24 ALA B C 1
ATOM 2675 O O . ALA B 1 24 ? 12.594 24.469 22.891 1 85.69 24 ALA B O 1
ATOM 2676 N N . GLY B 1 25 ? 11.453 22.594 23.078 1 86.25 25 GLY B N 1
ATOM 2677 C CA . GLY B 1 25 ? 12.375 21.875 22.203 1 86.25 25 GLY B CA 1
ATOM 2678 C C . GLY B 1 25 ? 12.297 22.328 20.766 1 86.25 25 GLY B C 1
ATOM 2679 O O . GLY B 1 25 ? 13.289 22.234 20.031 1 86.25 25 GLY B O 1
ATOM 2680 N N . PHE B 1 26 ? 11.195 22.797 20.266 1 89.56 26 PHE B N 1
ATOM 2681 C CA . PHE B 1 26 ? 11.008 23.156 18.859 1 89.56 26 PHE B CA 1
ATOM 2682 C C . PHE B 1 26 ? 11.5 24.578 18.594 1 89.56 26 PHE B C 1
ATOM 2684 O O . PHE B 1 26 ? 11.781 24.938 17.453 1 89.56 26 PHE B O 1
ATOM 2691 N N . GLN B 1 27 ? 11.688 25.422 19.531 1 88.75 27 GLN B N 1
ATOM 2692 C CA . GLN B 1 27 ? 11.977 26.844 19.328 1 88.75 27 GLN B CA 1
ATOM 2693 C C . GLN B 1 27 ? 11.008 27.469 18.344 1 88.75 27 GLN B C 1
ATOM 2695 O O . GLN B 1 27 ? 10.398 26.766 17.531 1 88.75 27 GLN B O 1
ATOM 2700 N N . ILE B 1 28 ? 10.914 28.719 18.391 1 93.06 28 ILE B N 1
ATOM 2701 C CA . ILE B 1 28 ? 10.078 29.484 17.469 1 93.06 28 ILE B CA 1
ATOM 2702 C C . ILE B 1 28 ? 10.945 30.125 16.391 1 93.06 28 ILE B C 1
ATOM 2704 O O . ILE B 1 28 ? 11.883 30.859 16.703 1 93.06 28 ILE B O 1
ATOM 2708 N N . PRO B 1 29 ? 10.688 29.766 15.156 1 95.62 29 PRO B N 1
ATOM 2709 C CA . PRO B 1 29 ? 11.445 30.5 14.133 1 95.62 29 PRO B CA 1
ATOM 2710 C C . PRO B 1 29 ? 11.227 32 14.203 1 95.62 29 PRO B C 1
ATOM 2712 O O . PRO B 1 29 ? 10.102 32.469 14.438 1 95.62 29 PRO B O 1
ATOM 2715 N N . PHE B 1 30 ? 12.266 32.781 13.938 1 95.5 30 PHE B N 1
ATOM 2716 C CA . PHE B 1 30 ? 12.188 34.25 14.117 1 95.5 30 PHE B CA 1
ATOM 2717 C C . PHE B 1 30 ? 11.086 34.844 13.25 1 95.5 30 PHE B C 1
ATOM 2719 O O . PHE B 1 30 ? 10.438 35.812 13.641 1 95.5 30 PHE B O 1
ATOM 2726 N N . PHE B 1 31 ? 10.852 34.25 12.109 1 97.38 31 PHE B N 1
ATOM 2727 C CA . PHE B 1 31 ? 9.914 34.844 11.148 1 97.38 31 PHE B CA 1
ATOM 2728 C C . PHE B 1 31 ? 8.477 34.531 11.562 1 97.38 31 PHE B C 1
ATOM 2730 O O . PHE B 1 31 ? 7.535 34.969 10.898 1 97.38 31 PHE B O 1
ATOM 2737 N N . LEU B 1 32 ? 8.25 33.812 12.695 1 97.06 32 LEU B N 1
ATOM 2738 C CA . LEU B 1 32 ? 6.918 33.625 13.258 1 97.06 32 LEU B CA 1
ATOM 2739 C C . LEU B 1 32 ? 6.816 34.219 14.656 1 97.06 32 LEU B C 1
ATOM 2741 O O . LEU B 1 32 ? 5.812 34.031 15.344 1 97.06 32 LEU B O 1
ATOM 2745 N N . SER B 1 33 ? 7.758 34.938 15.141 1 94.69 33 SER B N 1
ATOM 2746 C CA . SER B 1 33 ? 7.906 35.312 16.547 1 94.69 33 SER B CA 1
ATOM 2747 C C . SER B 1 33 ? 7.078 36.531 16.875 1 94.69 33 SER B C 1
ATOM 2749 O O . SER B 1 33 ? 6.812 36.812 18.047 1 94.69 33 SER B O 1
ATOM 2751 N N . THR B 1 34 ? 6.801 37.375 15.867 1 94.94 34 THR B N 1
ATOM 2752 C CA . THR B 1 34 ? 5.938 38.531 16.047 1 94.94 34 THR B CA 1
ATOM 2753 C C . THR B 1 34 ? 4.965 38.656 14.875 1 94.94 34 THR B C 1
ATOM 2755 O O . THR B 1 34 ? 5.168 38.062 13.82 1 94.94 34 THR B O 1
ATOM 2758 N N . GLU B 1 35 ? 3.912 39.438 15.086 1 95.62 35 GLU B N 1
ATOM 2759 C CA . GLU B 1 35 ? 2.957 39.688 14.016 1 95.62 35 GLU B CA 1
ATOM 2760 C C . GLU B 1 35 ? 3.641 40.344 12.805 1 95.62 35 GLU B C 1
ATOM 2762 O O . GLU B 1 35 ? 3.332 40 11.664 1 95.62 35 GLU B O 1
ATOM 2767 N N . GLU B 1 36 ? 4.57 41.188 13.094 1 95.88 36 GLU B N 1
ATOM 2768 C CA . GLU B 1 36 ? 5.285 41.906 12.039 1 95.88 36 GLU B CA 1
ATOM 2769 C C . GLU B 1 36 ? 6.141 40.938 11.219 1 95.88 36 GLU B C 1
ATOM 2771 O O . GLU B 1 36 ? 6.141 41 9.984 1 95.88 36 GLU B O 1
ATOM 2776 N N . GLU B 1 37 ? 6.867 40.094 11.867 1 96.12 37 GLU B N 1
ATOM 2777 C CA . GLU B 1 37 ? 7.707 39.125 11.172 1 96.12 37 GLU B CA 1
ATOM 2778 C C . GLU B 1 37 ? 6.859 38.125 10.398 1 96.12 37 GLU B C 1
ATOM 2780 O O . GLU B 1 37 ? 7.172 37.781 9.25 1 96.12 37 GLU B O 1
ATOM 2785 N N . ALA B 1 38 ? 5.77 37.688 11.016 1 97.06 38 ALA B N 1
ATOM 2786 C CA . ALA B 1 38 ? 4.883 36.688 10.391 1 97.06 38 ALA B CA 1
ATOM 2787 C C . ALA B 1 38 ? 4.242 37.281 9.125 1 97.06 38 ALA B C 1
ATOM 2789 O O . ALA B 1 38 ? 4.035 36.562 8.148 1 97.06 38 ALA B O 1
ATOM 2790 N N . ALA B 1 39 ? 3.938 38.531 9.125 1 96.62 39 ALA B N 1
ATOM 2791 C CA . ALA B 1 39 ? 3.301 39.188 7.988 1 96.62 39 ALA B CA 1
ATOM 2792 C C . ALA B 1 39 ? 4.176 39.094 6.742 1 96.62 39 ALA B C 1
ATOM 2794 O O . ALA B 1 39 ? 3.67 39.094 5.621 1 96.62 39 ALA B O 1
ATOM 2795 N N . LYS B 1 40 ? 5.477 39 6.969 1 96.75 40 LYS B N 1
ATOM 2796 C CA . LYS B 1 40 ? 6.426 38.969 5.859 1 96.75 40 LYS B CA 1
ATOM 2797 C C . LYS B 1 40 ? 6.426 37.625 5.152 1 96.75 40 LYS B C 1
ATOM 2799 O O . LYS B 1 40 ? 6.879 37.531 4.008 1 96.75 40 LYS B O 1
ATOM 2804 N N . VAL B 1 41 ? 5.98 36.625 5.828 1 97.44 41 VAL B N 1
ATOM 2805 C CA . VAL B 1 41 ? 6.129 35.281 5.25 1 97.44 41 VAL B CA 1
ATOM 2806 C C . VAL B 1 41 ? 4.75 34.688 4.992 1 97.44 41 VAL B C 1
ATOM 2808 O O . VAL B 1 41 ? 4.641 33.625 4.371 1 97.44 41 VAL B O 1
ATOM 2811 N N . ARG B 1 42 ? 3.693 35.281 5.445 1 97.69 42 ARG B N 1
ATOM 2812 C CA . ARG B 1 42 ? 2.348 34.781 5.172 1 97.69 42 ARG B CA 1
ATOM 2813 C C . ARG B 1 42 ? 2.084 34.719 3.672 1 97.69 42 ARG B C 1
ATOM 2815 O O . ARG B 1 42 ? 2.477 35.594 2.924 1 97.69 42 ARG B O 1
ATOM 2822 N N . PRO B 1 43 ? 1.396 33.688 3.285 1 98.06 43 PRO B N 1
ATOM 2823 C CA . PRO B 1 43 ? 1.023 33.625 1.871 1 98.06 43 PRO B CA 1
ATOM 2824 C C . PRO B 1 43 ? -0.063 34.625 1.499 1 98.06 43 PRO B C 1
ATOM 2826 O O . PRO B 1 43 ? -0.689 35.219 2.381 1 98.06 43 PRO B O 1
ATOM 2829 N N . PRO B 1 44 ? -0.176 34.875 0.155 1 97.69 44 PRO B N 1
ATOM 2830 C CA . PRO B 1 44 ? -1.338 35.656 -0.249 1 97.69 44 PRO B CA 1
ATOM 2831 C C . PRO B 1 44 ? -2.662 35 0.145 1 97.69 44 PRO B C 1
ATOM 2833 O O . PRO B 1 44 ? -2.742 33.781 0.266 1 97.69 44 PRO B O 1
ATOM 2836 N N . ALA B 1 45 ? -3.629 35.844 0.372 1 96.75 45 ALA B N 1
ATOM 2837 C CA . ALA B 1 45 ? -4.938 35.375 0.805 1 96.75 45 ALA B CA 1
ATOM 2838 C C . ALA B 1 45 ? -5.52 34.375 -0.206 1 96.75 45 ALA B C 1
ATOM 2840 O O . ALA B 1 45 ? -6.191 33.406 0.171 1 96.75 45 ALA B O 1
ATOM 2841 N N . VAL B 1 46 ? -5.238 34.688 -1.492 1 97.94 46 VAL B N 1
ATOM 2842 C CA . VAL B 1 46 ? -5.734 33.844 -2.568 1 97.94 46 VAL B CA 1
ATOM 2843 C C . VAL B 1 46 ? -4.562 33.344 -3.426 1 97.94 46 VAL B C 1
ATOM 2845 O O . VAL B 1 46 ? -3.855 34.156 -4.031 1 97.94 46 VAL B O 1
ATOM 2848 N N . VAL B 1 47 ? -4.387 32.094 -3.416 1 98.12 47 VAL B N 1
ATOM 2849 C CA . VAL B 1 47 ? -3.352 31.484 -4.242 1 98.12 47 VAL B CA 1
ATOM 2850 C C . VAL B 1 47 ? -3.961 30.984 -5.551 1 98.12 47 VAL B C 1
ATOM 2852 O O . VAL B 1 47 ? -3.332 31.062 -6.609 1 98.12 47 VAL B O 1
ATOM 2855 N N . LYS B 1 48 ? -5.164 30.438 -5.496 1 97.56 48 LYS B N 1
ATOM 2856 C CA . LYS B 1 48 ? -5.934 29.906 -6.621 1 97.56 48 LYS B CA 1
ATOM 2857 C C . LYS B 1 48 ? -7.43 30.047 -6.383 1 97.56 48 LYS B C 1
ATOM 2859 O O . LYS B 1 48 ? -7.93 29.734 -5.301 1 97.56 48 LYS B O 1
ATOM 2864 N N . THR B 1 49 ? -8.117 30.562 -7.383 1 97.88 49 THR B N 1
ATOM 2865 C CA . THR B 1 49 ? -9.562 30.703 -7.254 1 97.88 49 THR B CA 1
ATOM 2866 C C . THR B 1 49 ? -10.258 29.375 -7.539 1 97.88 49 THR B C 1
ATOM 2868 O O . THR B 1 49 ? -9.648 28.438 -8.078 1 97.88 49 THR B O 1
ATOM 2871 N N . LEU B 1 50 ? -11.516 29.297 -7.199 1 96.81 50 LEU B N 1
ATOM 2872 C CA . LEU B 1 50 ? -12.297 28.094 -7.473 1 96.81 50 LEU B CA 1
ATOM 2873 C C . LEU B 1 50 ? -12.445 27.875 -8.969 1 96.81 50 LEU B C 1
ATOM 2875 O O . LEU B 1 50 ? -12.391 26.734 -9.438 1 96.81 50 LEU B O 1
ATOM 2879 N N . GLU B 1 51 ? -12.625 28.938 -9.672 1 96.62 51 GLU B N 1
ATOM 2880 C CA . GLU B 1 51 ? -12.75 28.859 -11.125 1 96.62 51 GLU B CA 1
ATOM 2881 C C . GLU B 1 51 ? -11.484 28.266 -11.75 1 96.62 51 GLU B C 1
ATOM 2883 O O . GLU B 1 51 ? -11.562 27.406 -12.633 1 96.62 51 GLU B O 1
ATOM 2888 N N . GLU B 1 52 ? -10.367 28.719 -11.273 1 97.38 52 GLU B N 1
ATOM 2889 C CA . GLU B 1 52 ? -9.094 28.203 -11.758 1 97.38 52 GLU B CA 1
ATOM 2890 C C . GLU B 1 52 ? -8.922 26.734 -11.398 1 97.38 52 GLU B C 1
ATOM 2892 O O . GLU B 1 52 ? -8.422 25.938 -12.203 1 97.38 52 GLU B O 1
ATOM 2897 N N . ARG B 1 53 ? -9.367 26.391 -10.203 1 97.38 53 ARG B N 1
ATOM 2898 C CA . ARG B 1 53 ? -9.273 25.016 -9.734 1 97.38 53 ARG B CA 1
ATOM 2899 C C . ARG B 1 53 ? -10.141 24.078 -10.578 1 97.38 53 ARG B C 1
ATOM 2901 O O . ARG B 1 53 ? -9.711 23 -10.969 1 97.38 53 ARG B O 1
ATOM 2908 N N . LEU B 1 54 ? -11.273 24.516 -10.984 1 96.88 54 LEU B N 1
ATOM 2909 C CA . LEU B 1 54 ? -12.219 23.703 -11.75 1 96.88 54 LEU B CA 1
ATOM 2910 C C . LEU B 1 54 ? -11.703 23.469 -13.164 1 96.88 54 LEU B C 1
ATOM 2912 O O . LEU B 1 54 ? -12.031 22.453 -13.789 1 96.88 54 LEU B O 1
ATOM 2916 N N . GLN B 1 55 ? -10.828 24.344 -13.633 1 96.69 55 GLN B N 1
ATOM 2917 C CA . GLN B 1 55 ? -10.273 24.219 -14.977 1 96.69 55 GLN B CA 1
ATOM 2918 C C . GLN B 1 55 ? -9.266 23.078 -15.047 1 96.69 55 GLN B C 1
ATOM 2920 O O . GLN B 1 55 ? -8.898 22.625 -16.141 1 96.69 55 GLN B O 1
ATOM 2925 N N . GLU B 1 56 ? -8.883 22.625 -13.883 1 96.06 56 GLU B N 1
ATOM 2926 C CA . GLU B 1 56 ? -7.93 21.516 -13.844 1 96.06 56 GLU B CA 1
ATOM 2927 C C . GLU B 1 56 ? -8.617 20.188 -14.086 1 96.06 56 GLU B C 1
ATOM 2929 O O . GLU B 1 56 ? -7.957 19.156 -14.258 1 96.06 56 GLU B O 1
ATOM 2934 N N . PHE B 1 57 ? -9.93 20.172 -14.156 1 96.62 57 PHE B N 1
ATOM 2935 C CA . PHE B 1 57 ? -10.695 18.938 -14.281 1 96.62 57 PHE B CA 1
ATOM 2936 C C . PHE B 1 57 ? -11.383 18.875 -15.64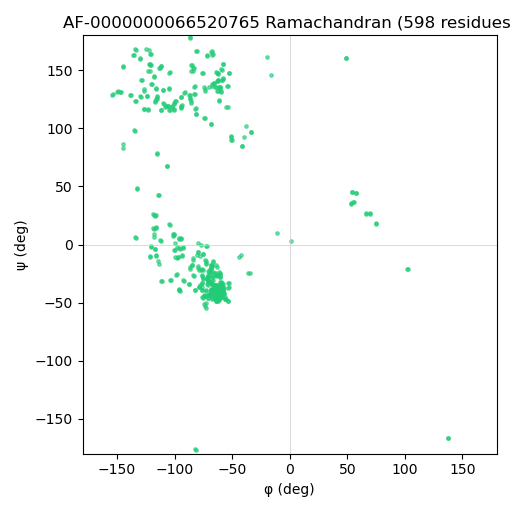1 1 96.62 57 PHE B C 1
ATOM 2938 O O . PHE B 1 57 ? -11.68 19.906 -16.25 1 96.62 57 PHE B O 1
ATOM 2945 N N . SER B 1 58 ? -11.586 17.688 -16.078 1 96.69 58 SER B N 1
ATOM 2946 C CA . SER B 1 58 ? -12.289 17.484 -17.328 1 96.69 58 SER B CA 1
ATOM 2947 C C . SER B 1 58 ? -13.75 17.906 -17.219 1 96.69 58 SER B C 1
ATOM 2949 O O . SER B 1 58 ? -14.266 18.109 -16.125 1 96.69 58 SER B O 1
ATOM 2951 N N . GLU B 1 59 ? -14.352 18.078 -18.438 1 96 59 GLU B N 1
ATOM 2952 C CA . GLU B 1 59 ? -15.781 18.391 -18.453 1 96 59 GLU B CA 1
ATOM 2953 C C . GLU B 1 59 ? -16.594 17.312 -17.75 1 96 59 GLU B C 1
ATOM 2955 O O . GLU B 1 59 ? -17.562 17.625 -17.047 1 96 59 GLU B O 1
ATOM 2960 N N . GLY B 1 60 ? -16.234 16.094 -17.938 1 97.12 60 GLY B N 1
ATOM 2961 C CA . GLY B 1 60 ? -16.891 15 -17.266 1 97.12 60 GLY B CA 1
ATOM 2962 C C . GLY B 1 60 ? -16.781 15.07 -15.75 1 97.12 60 GLY B C 1
ATOM 2963 O O . GLY B 1 60 ? -17.766 14.859 -15.039 1 97.12 60 GLY B O 1
ATOM 2964 N N . GLN B 1 61 ? -15.703 15.414 -15.297 1 97.12 61 GLN B N 1
ATOM 2965 C CA . GLN B 1 61 ? -15.469 15.539 -13.867 1 97.12 61 GLN B CA 1
ATOM 2966 C C . GLN B 1 61 ? -16.266 16.703 -13.281 1 97.12 61 GLN B C 1
ATOM 2968 O O . GLN B 1 61 ? -16.797 16.609 -12.172 1 97.12 61 GLN B O 1
ATOM 2973 N N . ARG B 1 62 ? -16.312 17.766 -14 1 97.5 62 ARG B N 1
ATOM 2974 C CA . ARG B 1 62 ? -17.078 18.922 -13.555 1 97.5 62 ARG B CA 1
ATOM 2975 C C . ARG B 1 62 ? -18.562 18.609 -13.492 1 97.5 62 ARG B C 1
ATOM 2977 O O . ARG B 1 62 ? -19.266 19.094 -12.602 1 97.5 62 ARG B O 1
ATOM 2984 N N . GLU B 1 63 ? -18.953 17.797 -14.406 1 97.69 63 GLU B N 1
ATOM 2985 C CA . GLU B 1 63 ? -20.344 17.344 -14.383 1 97.69 63 GLU B CA 1
ATOM 2986 C C . GLU B 1 63 ? -20.625 16.453 -13.172 1 97.69 63 GLU B C 1
ATOM 2988 O O . GLU B 1 63 ? -21.672 16.547 -12.547 1 97.69 63 GLU B O 1
ATOM 2993 N N . ILE B 1 64 ? -19.703 15.609 -12.883 1 98.19 64 ILE B N 1
ATOM 2994 C CA . ILE B 1 64 ? -19.812 14.75 -11.711 1 98.19 64 ILE B CA 1
ATOM 2995 C C . ILE B 1 64 ? -19.891 15.602 -10.445 1 98.19 64 ILE B C 1
ATOM 2997 O O . ILE B 1 64 ? -20.688 15.32 -9.547 1 98.19 64 ILE B O 1
ATOM 3001 N N . LEU B 1 65 ? -19.094 16.656 -10.414 1 98.19 65 LEU B N 1
ATOM 3002 C CA . LEU B 1 65 ? -19.125 17.578 -9.273 1 98.19 65 LEU B CA 1
ATOM 3003 C C . LEU B 1 65 ? -20.516 18.203 -9.125 1 98.19 65 LEU B C 1
ATOM 3005 O O . LEU B 1 65 ? -21.047 18.297 -8.016 1 98.19 65 LEU B O 1
ATOM 3009 N N . SER B 1 66 ? -21.094 18.609 -10.18 1 97.38 66 SER B N 1
ATOM 3010 C CA . SER B 1 66 ? -22.422 19.203 -10.148 1 97.38 66 SER B CA 1
ATOM 3011 C C . SER B 1 66 ? -23.453 18.234 -9.609 1 97.38 66 SER B C 1
ATOM 3013 O O . SER B 1 66 ? -24.297 18.594 -8.789 1 97.38 66 SER B O 1
ATOM 3015 N N . SER B 1 67 ? -23.359 17 -10.109 1 97.56 67 SER B N 1
ATOM 3016 C CA . SER B 1 67 ? -24.25 15.961 -9.633 1 97.56 67 SER B CA 1
ATOM 3017 C C . SER B 1 67 ? -24.031 15.672 -8.148 1 97.56 67 SER B C 1
ATOM 3019 O O . SER B 1 67 ? -25 15.461 -7.402 1 97.56 67 SER B O 1
ATOM 3021 N N . PHE B 1 68 ? -22.844 15.641 -7.762 1 98.19 68 PHE B N 1
ATOM 3022 C CA . PHE B 1 68 ? -22.484 15.391 -6.371 1 98.19 68 PHE B CA 1
ATOM 3023 C C . PHE B 1 68 ? -23.016 16.5 -5.465 1 98.19 68 PHE B C 1
ATOM 3025 O O . PHE B 1 68 ? -23.547 16.219 -4.387 1 98.19 68 PHE B O 1
ATOM 3032 N N . LYS B 1 69 ? -22.875 17.672 -5.926 1 97.19 69 LYS B N 1
ATOM 3033 C CA . LYS B 1 69 ? -23.375 18.828 -5.184 1 97.19 69 LYS B CA 1
ATOM 3034 C C . LYS B 1 69 ? -24.875 18.719 -4.938 1 97.19 69 LYS B C 1
ATOM 3036 O O . LYS B 1 69 ? -25.359 19 -3.834 1 97.19 69 LYS B O 1
ATOM 3041 N N . LYS B 1 70 ? -25.562 18.344 -5.91 1 96.94 70 LYS B N 1
ATOM 3042 C CA . LYS B 1 70 ? -27 18.188 -5.773 1 96.94 70 LYS B CA 1
ATOM 3043 C C . LYS B 1 70 ? -27.344 17.109 -4.742 1 96.94 70 LYS B C 1
ATOM 3045 O O . LYS B 1 70 ? -28.219 17.328 -3.891 1 96.94 70 LYS B O 1
ATOM 3050 N N . ALA B 1 71 ? -26.656 16.016 -4.832 1 97.38 71 A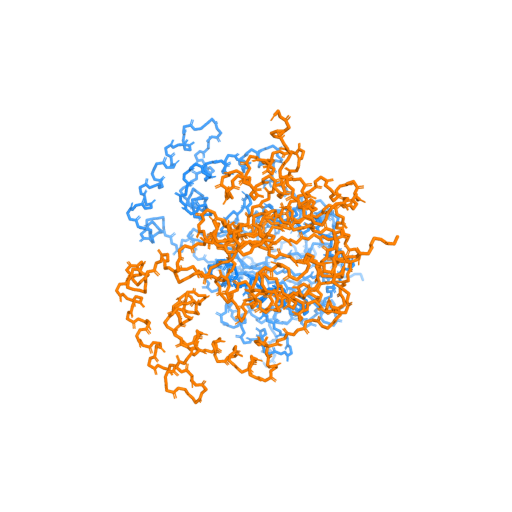LA B N 1
ATOM 3051 C CA . ALA B 1 71 ? -26.891 14.93 -3.893 1 97.38 71 ALA B CA 1
ATOM 3052 C C . ALA B 1 71 ? -26.594 15.367 -2.459 1 97.38 71 ALA B C 1
ATOM 3054 O O . ALA B 1 71 ? -27.359 15.039 -1.54 1 97.38 71 ALA B O 1
ATOM 3055 N N . VAL B 1 72 ? -25.547 16.078 -2.291 1 97.75 72 VAL B N 1
ATOM 3056 C CA . VAL B 1 72 ? -25.125 16.531 -0.966 1 97.75 72 VAL B CA 1
ATOM 3057 C C . VAL B 1 72 ? -26.125 17.547 -0.425 1 97.75 72 VAL B C 1
ATOM 3059 O O . VAL B 1 72 ? -26.5 17.5 0.749 1 97.75 72 VAL B O 1
ATOM 3062 N N . ARG B 1 73 ? -26.594 18.438 -1.224 1 96.44 73 ARG B N 1
ATOM 3063 C CA . ARG B 1 73 ? -27.531 19.469 -0.815 1 96.44 73 ARG B CA 1
ATOM 3064 C C . ARG B 1 73 ? -28.859 18.859 -0.364 1 96.44 73 ARG B C 1
ATOM 3066 O O . ARG B 1 73 ? -29.531 19.422 0.502 1 96.44 73 ARG B O 1
ATOM 3073 N N . ASP B 1 74 ? -29.125 17.719 -0.884 1 96.38 74 ASP B N 1
ATOM 3074 C CA . ASP B 1 74 ? -30.391 17.047 -0.558 1 96.38 74 ASP B CA 1
ATOM 3075 C C . ASP B 1 74 ? -30.266 16.266 0.747 1 96.38 74 ASP B C 1
ATOM 3077 O O . ASP B 1 74 ? -31.266 15.82 1.308 1 96.38 74 ASP B O 1
ATOM 3081 N N . ALA B 1 75 ? -29.125 16.078 1.222 1 96.81 75 ALA B N 1
ATOM 3082 C CA . ALA B 1 75 ? -28.922 15.297 2.438 1 96.81 75 ALA B CA 1
ATOM 3083 C C . ALA B 1 75 ? -29.328 16.094 3.676 1 96.81 75 ALA B C 1
ATOM 3085 O O . ALA B 1 75 ? -29.125 17.297 3.74 1 96.81 75 ALA B O 1
ATOM 3086 N N . PRO B 1 76 ? -29.844 15.43 4.727 1 95.75 76 PRO B N 1
ATOM 3087 C CA . PRO B 1 76 ? -30.281 16.109 5.941 1 95.75 76 PRO B CA 1
ATOM 3088 C C . PRO B 1 76 ? -29.125 16.719 6.734 1 95.75 76 PRO B C 1
ATOM 3090 O O . PRO B 1 76 ? -29.344 17.641 7.527 1 95.75 76 PRO B O 1
ATOM 3093 N N . TRP B 1 77 ? -27.953 16.25 6.508 1 95.69 77 TRP B N 1
ATOM 3094 C CA . TRP B 1 77 ? -26.812 16.719 7.277 1 95.69 77 TRP B CA 1
ATOM 3095 C C . TRP B 1 77 ? -26.094 17.844 6.559 1 95.69 77 TRP B C 1
ATOM 3097 O O . TRP B 1 77 ? -25.078 18.375 7.051 1 95.69 77 TRP B O 1
ATOM 3107 N N . TYR B 1 78 ? -26.594 18.281 5.531 1 95.25 78 TYR B N 1
ATOM 3108 C CA . TYR B 1 78 ? -25.938 19.281 4.68 1 95.25 78 TYR B CA 1
ATOM 3109 C C . TYR B 1 78 ? -25.812 20.609 5.406 1 95.25 78 TYR B C 1
ATOM 3111 O O . TYR B 1 78 ? -26.719 21.031 6.125 1 95.25 78 TYR B O 1
ATOM 3119 N N . SER B 1 79 ? -24.672 21.234 5.242 1 93 79 SER B N 1
ATOM 3120 C CA . SER B 1 79 ? -24.391 22.594 5.715 1 93 79 SER B CA 1
ATOM 3121 C C . SER B 1 79 ? -23.719 23.422 4.633 1 93 79 SER B C 1
ATOM 3123 O O . SER B 1 79 ? -22.609 23.109 4.199 1 93 79 SER B O 1
ATOM 3125 N N . GLU B 1 80 ? -24.25 24.5 4.285 1 89 80 GLU B N 1
ATOM 3126 C CA . GLU B 1 80 ? -23.703 25.375 3.248 1 89 80 GLU B CA 1
ATOM 3127 C C . GLU B 1 80 ? -22.344 25.938 3.66 1 89 80 GLU B C 1
ATOM 3129 O O . GLU B 1 80 ? -21.453 26.094 2.826 1 89 80 GLU B O 1
ATOM 3134 N N . ALA B 1 81 ? -22.219 26.219 4.879 1 87.56 81 ALA B N 1
ATOM 3135 C CA . ALA B 1 81 ? -21 26.812 5.398 1 87.56 81 ALA B CA 1
ATOM 3136 C C . ALA B 1 81 ? -19.859 25.797 5.414 1 87.56 81 ALA B C 1
ATOM 3138 O O . ALA B 1 81 ? -18.688 26.172 5.207 1 87.56 81 ALA B O 1
ATOM 3139 N N . GLU B 1 82 ? -20.141 24.578 5.535 1 88.56 82 GLU B N 1
ATOM 3140 C CA . GLU B 1 82 ? -19.109 23.562 5.754 1 88.56 82 GLU B CA 1
ATOM 3141 C C . GLU B 1 82 ? -18.828 22.781 4.48 1 88.56 82 GLU B C 1
ATOM 3143 O O . GLU B 1 82 ? -17.719 22.297 4.273 1 88.56 82 GLU B O 1
ATOM 3148 N N . ASP B 1 83 ? -19.859 22.656 3.668 1 89.75 83 ASP B N 1
ATOM 3149 C CA . ASP B 1 83 ? -19.75 21.766 2.518 1 89.75 83 ASP B CA 1
ATOM 3150 C C . ASP B 1 83 ? -19.625 22.547 1.219 1 89.75 83 ASP B C 1
ATOM 3152 O O . ASP B 1 83 ? -20.469 22.453 0.332 1 89.75 83 ASP B O 1
ATOM 3156 N N . ASP B 1 84 ? -18.484 23.203 1.117 1 93 84 ASP B N 1
ATOM 3157 C CA . ASP B 1 84 ? -18.25 24.016 -0.07 1 93 84 ASP B CA 1
ATOM 3158 C C . ASP B 1 84 ? -17.656 23.188 -1.198 1 93 84 ASP B C 1
ATOM 3160 O O . ASP B 1 84 ? -17.391 21.984 -1.026 1 93 84 ASP B O 1
ATOM 3164 N N . ASP B 1 85 ? -17.422 23.812 -2.33 1 95.12 85 ASP B N 1
ATOM 3165 C CA . ASP B 1 85 ? -16.969 23.125 -3.527 1 95.12 85 ASP B CA 1
ATOM 3166 C C . ASP B 1 85 ? -15.57 22.531 -3.32 1 95.12 85 ASP B C 1
ATOM 3168 O O . ASP B 1 85 ? -15.25 21.469 -3.857 1 95.12 85 ASP B O 1
ATOM 3172 N N . TRP B 1 86 ? -14.773 23.266 -2.557 1 96.44 86 TRP B N 1
ATOM 3173 C CA . TRP B 1 86 ? -13.422 22.781 -2.289 1 96.44 86 TRP B CA 1
ATOM 3174 C C . TRP B 1 86 ? -13.461 21.453 -1.55 1 96.44 86 TRP B C 1
ATOM 3176 O O . TRP B 1 86 ? -12.758 20.5 -1.921 1 96.44 86 TRP B O 1
ATOM 3186 N N . LEU B 1 87 ? -14.305 21.391 -0.554 1 97 87 LEU B N 1
ATOM 3187 C CA . LEU B 1 87 ? -14.461 20.156 0.228 1 97 87 LEU B CA 1
ATOM 3188 C C . LEU B 1 87 ? -15.008 19.031 -0.636 1 97 87 LEU B C 1
ATOM 3190 O O . LEU B 1 87 ? -14.469 17.922 -0.618 1 97 87 LEU B O 1
ATOM 3194 N N . LEU B 1 88 ? -16.047 19.344 -1.402 1 97.81 88 LEU B N 1
ATOM 3195 C CA . LEU B 1 88 ? -16.688 18.328 -2.227 1 97.81 88 LEU B CA 1
ATOM 3196 C C . LEU B 1 88 ? -15.695 17.75 -3.244 1 97.81 88 LEU B C 1
ATOM 3198 O O . LEU B 1 88 ? -15.68 16.547 -3.48 1 97.81 88 LEU B O 1
ATOM 3202 N N . LEU B 1 89 ? -14.883 18.625 -3.795 1 97.75 89 LEU B N 1
ATOM 3203 C CA . LEU B 1 89 ? -13.883 18.203 -4.762 1 97.75 89 LEU B CA 1
ATOM 3204 C C . LEU B 1 89 ? -12.883 17.234 -4.125 1 97.75 89 LEU B C 1
ATOM 3206 O O . LEU B 1 89 ? -12.516 16.219 -4.723 1 97.75 89 LEU B O 1
ATOM 3210 N N . ARG B 1 90 ? -12.43 17.5 -2.912 1 96.94 90 ARG B N 1
ATOM 3211 C CA . ARG B 1 90 ? -11.469 16.641 -2.236 1 96.94 90 ARG B CA 1
ATOM 3212 C C . ARG B 1 90 ? -12.039 15.242 -2.016 1 96.94 90 ARG B C 1
ATOM 3214 O O . ARG B 1 90 ? -11.344 14.242 -2.217 1 96.94 90 ARG B O 1
ATOM 3221 N N . TYR B 1 91 ? -13.289 15.18 -1.647 1 97.56 91 TYR B N 1
ATOM 3222 C CA . TYR B 1 91 ? -13.914 13.883 -1.406 1 97.56 91 TYR B CA 1
ATOM 3223 C C . TYR B 1 91 ? -14.125 13.125 -2.713 1 97.56 91 TYR B C 1
ATOM 3225 O O . TYR B 1 91 ? -13.977 11.906 -2.762 1 97.56 91 TYR B O 1
ATOM 3233 N N . LEU B 1 92 ? -14.43 13.844 -3.777 1 97.69 92 LEU B N 1
ATOM 3234 C CA . LEU B 1 92 ? -14.562 13.219 -5.086 1 97.69 92 LEU B CA 1
ATOM 3235 C C . LEU B 1 92 ? -13.219 12.688 -5.57 1 97.69 92 LEU B C 1
ATOM 3237 O O . LEU B 1 92 ? -13.125 11.555 -6.062 1 97.69 92 LEU B O 1
ATOM 3241 N N . ILE B 1 93 ? -12.195 13.508 -5.375 1 94.88 93 ILE B N 1
ATOM 3242 C CA . ILE B 1 93 ? -10.859 13.094 -5.797 1 94.88 93 ILE B CA 1
ATOM 3243 C C . ILE B 1 93 ? -10.43 11.852 -5.016 1 94.88 93 ILE B C 1
ATOM 3245 O O . ILE B 1 93 ? -9.898 10.906 -5.59 1 94.88 93 ILE B O 1
ATOM 3249 N N . ALA B 1 94 ? -10.734 11.836 -3.752 1 92.81 94 ALA B N 1
ATOM 3250 C CA . ALA B 1 94 ? -10.328 10.742 -2.877 1 92.81 94 ALA B CA 1
ATOM 3251 C C . ALA B 1 94 ? -10.969 9.43 -3.303 1 92.81 94 ALA B C 1
ATOM 3253 O O . ALA B 1 94 ? -10.422 8.352 -3.049 1 92.81 94 ALA B O 1
ATOM 3254 N N . ARG B 1 95 ? -12.07 9.531 -3.926 1 92.06 95 ARG B N 1
ATOM 3255 C CA . ARG B 1 95 ? -12.781 8.328 -4.336 1 92.06 95 ARG B CA 1
ATOM 3256 C C . ARG B 1 95 ? -12.891 8.25 -5.855 1 92.06 95 ARG B C 1
ATOM 3258 O O . ARG B 1 95 ? -13.852 7.68 -6.387 1 92.06 95 ARG B O 1
ATOM 3265 N N . ASN B 1 96 ? -11.992 8.883 -6.512 1 89.19 96 ASN B N 1
ATOM 3266 C CA . ASN B 1 96 ? -11.867 8.805 -7.961 1 89.19 96 ASN B CA 1
ATOM 3267 C C . ASN B 1 96 ? -13.164 9.195 -8.656 1 89.19 96 ASN B C 1
ATOM 3269 O O . ASN B 1 96 ? -13.617 8.508 -9.578 1 89.19 96 ASN B O 1
ATOM 3273 N N . PHE B 1 97 ? -13.867 10.18 -8.086 1 96.19 97 PHE B N 1
ATOM 3274 C CA . PHE B 1 97 ? -15.055 10.812 -8.648 1 96.19 97 PHE B CA 1
ATOM 3275 C C . PHE B 1 97 ? -16.203 9.82 -8.719 1 96.19 97 PHE B C 1
ATOM 3277 O O . PHE B 1 97 ? -17.062 9.914 -9.602 1 96.19 97 PHE B O 1
ATOM 3284 N N . ASP B 1 98 ? -16.156 8.859 -7.828 1 94.31 98 ASP B N 1
ATOM 3285 C CA . ASP B 1 98 ? -17.328 8.016 -7.59 1 94.31 98 ASP B CA 1
ATOM 3286 C C . ASP B 1 98 ? -18.312 8.703 -6.656 1 94.31 98 ASP B C 1
ATOM 3288 O O . ASP B 1 98 ? -18.062 8.82 -5.457 1 94.31 98 ASP B O 1
ATOM 3292 N N . VAL B 1 99 ? -19.438 9.055 -7.152 1 97.75 99 VAL B N 1
ATOM 3293 C CA . VAL B 1 99 ? -20.391 9.891 -6.438 1 97.75 99 VAL B CA 1
ATOM 3294 C C . VAL B 1 99 ? -20.906 9.148 -5.203 1 97.75 99 VAL B C 1
ATOM 3296 O O . VAL B 1 99 ? -20.938 9.711 -4.105 1 97.75 99 VAL B O 1
ATOM 3299 N N . LYS B 1 100 ? -21.266 7.891 -5.406 1 97.06 100 LYS B N 1
ATOM 3300 C CA . LYS B 1 100 ? -21.844 7.117 -4.309 1 97.06 100 LYS B CA 1
ATOM 3301 C C . LYS B 1 100 ? -20.828 6.934 -3.182 1 97.06 100 LYS B C 1
ATOM 3303 O O . LYS B 1 100 ? -21.141 7.176 -2.014 1 97.06 100 LYS B O 1
ATOM 3308 N N . LYS B 1 101 ? -19.672 6.539 -3.488 1 94.25 101 LYS B N 1
ATOM 3309 C CA . LYS B 1 101 ? -18.625 6.324 -2.49 1 94.25 101 LYS B CA 1
ATOM 3310 C C . LYS B 1 101 ? -18.234 7.637 -1.807 1 94.25 101 LYS B C 1
ATOM 3312 O O . LYS B 1 101 ? -18.016 7.668 -0.596 1 94.25 101 LYS B O 1
ATOM 3317 N N . SER B 1 102 ? -18.141 8.648 -2.586 1 97.38 102 SER B N 1
ATOM 3318 C CA . SER B 1 102 ? -17.797 9.961 -2.039 1 97.38 102 SER B CA 1
ATOM 3319 C C . SER B 1 102 ? -18.859 10.445 -1.063 1 97.38 102 SER B C 1
ATOM 3321 O O . SER B 1 102 ? -18.547 10.992 -0.007 1 97.38 102 SER B O 1
ATOM 3323 N N . PHE B 1 103 ? -20.109 10.227 -1.462 1 98.06 103 PHE B N 1
ATOM 3324 C CA . PHE B 1 103 ? -21.219 10.641 -0.608 1 98.06 103 PHE B CA 1
ATOM 3325 C C . PHE B 1 103 ? -21.172 9.914 0.731 1 98.06 103 PHE B C 1
ATOM 3327 O O . PHE B 1 103 ? -21.281 10.539 1.787 1 98.06 103 PHE B O 1
ATOM 3334 N N . CYS B 1 104 ? -20.969 8.672 0.664 1 97.44 104 CYS B N 1
ATOM 3335 C CA . CYS B 1 104 ? -20.891 7.863 1.878 1 97.44 104 CYS B CA 1
ATOM 3336 C C . CYS B 1 104 ? -19.75 8.32 2.768 1 97.44 104 CYS B C 1
ATOM 3338 O O . CYS B 1 104 ? -19.906 8.43 3.984 1 97.44 104 CYS B O 1
ATOM 3340 N N . MET B 1 105 ? -18.656 8.547 2.18 1 96.69 105 MET B N 1
ATOM 3341 C CA . MET B 1 105 ? -17.484 8.992 2.926 1 96.69 105 MET B CA 1
ATOM 3342 C C . MET B 1 105 ? -17.734 10.344 3.582 1 96.69 105 MET B C 1
ATOM 3344 O O . MET B 1 105 ? -17.422 10.547 4.754 1 96.69 105 MET B O 1
ATOM 3348 N N . LEU B 1 106 ? -18.281 11.234 2.85 1 97.94 106 LEU B N 1
ATOM 3349 C CA . LEU B 1 106 ? -18.578 12.562 3.371 1 97.94 106 LEU B CA 1
ATOM 3350 C C . LEU B 1 106 ? -19.609 12.492 4.5 1 97.94 106 LEU B C 1
ATOM 3352 O O . LEU B 1 106 ? -19.438 13.133 5.539 1 97.94 106 LEU B O 1
ATOM 3356 N N . GLU B 1 107 ? -20.578 11.703 4.281 1 98.06 107 GLU B N 1
ATOM 3357 C CA . GLU B 1 107 ? -21.594 11.531 5.316 1 98.06 107 GLU B CA 1
ATOM 3358 C C . GLU B 1 107 ? -20.984 11 6.609 1 98.06 107 GLU B C 1
ATOM 3360 O O . GLU B 1 107 ? -21.266 11.523 7.691 1 98.06 107 GLU B O 1
ATOM 3365 N N . LYS B 1 108 ? -20.172 10.047 6.461 1 97.12 108 LYS B N 1
ATOM 3366 C CA . LYS B 1 108 ? -19.469 9.484 7.621 1 97.12 108 LYS B CA 1
ATOM 3367 C C . LYS B 1 108 ? -18.641 10.547 8.328 1 97.12 108 LYS B C 1
ATOM 3369 O O . LYS B 1 108 ? -18.609 10.609 9.555 1 97.12 108 LYS B O 1
ATOM 3374 N N . SER B 1 109 ? -17.984 11.305 7.586 1 97.25 109 SER B N 1
ATOM 3375 C CA . SER B 1 109 ? -17.125 12.344 8.133 1 97.25 109 SER B CA 1
ATOM 3376 C C . SER B 1 109 ? -17.938 13.406 8.859 1 97.25 109 SER B C 1
ATOM 3378 O O . SER B 1 109 ? -17.562 13.852 9.953 1 97.25 109 SER B O 1
ATOM 3380 N N . VAL B 1 110 ? -19.031 13.828 8.281 1 96.75 110 VAL B N 1
ATOM 3381 C CA . VAL B 1 110 ? -19.891 14.828 8.891 1 96.75 110 VAL B CA 1
ATOM 3382 C C . VAL B 1 110 ? -20.422 14.305 10.227 1 96.75 110 VAL B C 1
ATOM 3384 O O . VAL B 1 110 ? -20.391 15.016 11.234 1 96.75 110 VAL B O 1
ATOM 3387 N N . HIS B 1 111 ? -20.812 13.109 10.25 1 96.94 111 HIS B N 1
ATOM 3388 C CA . HIS B 1 111 ? -21.344 12.516 11.477 1 96.94 111 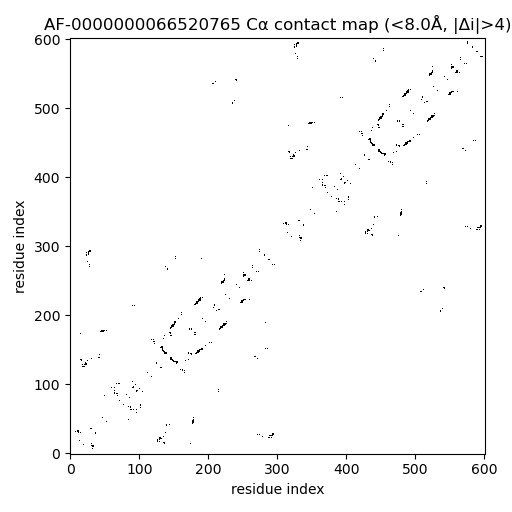HIS B CA 1
ATOM 3389 C C . HIS B 1 111 ? -20.25 12.406 12.547 1 96.94 111 HIS B C 1
ATOM 3391 O O . HIS B 1 111 ? -20.5 12.703 13.719 1 96.94 111 HIS B O 1
ATOM 3397 N N . TRP B 1 112 ? -19.094 11.984 12.164 1 96.38 112 TRP B N 1
ATOM 3398 C CA . TRP B 1 112 ? -17.984 11.867 13.086 1 96.38 112 TRP B CA 1
ATOM 3399 C C . TRP B 1 112 ? -17.609 13.219 13.68 1 96.38 112 TRP B C 1
ATOM 3401 O O . TRP B 1 112 ? -17.438 13.344 14.898 1 96.38 112 TRP B O 1
ATOM 3411 N N . ARG B 1 113 ? -17.531 14.203 12.898 1 95.62 113 ARG B N 1
ATOM 3412 C CA . ARG B 1 113 ? -17.141 15.547 13.328 1 95.62 113 ARG B CA 1
ATOM 3413 C C . ARG B 1 113 ? -18.188 16.125 14.281 1 95.62 113 ARG B C 1
ATOM 3415 O O . ARG B 1 113 ? -17.828 16.734 15.297 1 95.62 113 ARG B O 1
ATOM 3422 N N . ARG B 1 114 ? -19.406 15.922 14 1 95.44 114 ARG B N 1
ATOM 3423 C CA . ARG B 1 114 ? -20.484 16.484 14.82 1 95.44 114 ARG B CA 1
ATOM 3424 C C . ARG B 1 114 ? -20.641 15.703 16.125 1 95.44 114 ARG B C 1
ATOM 3426 O O . ARG B 1 114 ? -20.734 16.297 17.203 1 95.44 114 ARG B O 1
ATOM 3433 N N . LYS B 1 115 ? -20.625 14.461 16.016 1 96.12 115 LYS B N 1
ATOM 3434 C CA . LYS B 1 115 ? -20.781 13.633 17.203 1 96.12 115 LYS B CA 1
ATOM 3435 C C . LYS B 1 115 ? -19.641 13.844 18.188 1 96.12 115 LYS B C 1
ATOM 3437 O O . LYS B 1 115 ? -19.875 13.938 19.391 1 96.12 115 LYS B O 1
ATOM 3442 N N . LYS B 1 116 ? -18.438 14.031 17.719 1 94.88 116 LYS B N 1
ATOM 3443 C CA . LYS B 1 116 ? -17.266 14.125 18.562 1 94.88 116 LYS B CA 1
ATOM 3444 C C . LYS B 1 116 ? -16.859 15.578 18.797 1 94.88 116 LYS B C 1
ATOM 3446 O O . LYS B 1 116 ? -16 15.867 19.641 1 94.88 116 LYS B O 1
ATOM 3451 N N . ASP B 1 117 ? -17.453 16.516 18.047 1 95.69 117 ASP B N 1
ATOM 3452 C CA . ASP B 1 117 ? -17.031 17.922 18.031 1 95.69 117 ASP B CA 1
ATOM 3453 C C . ASP B 1 117 ? -15.539 18.047 17.719 1 95.69 117 ASP B C 1
ATOM 3455 O O . ASP B 1 117 ? -14.805 18.719 18.438 1 95.69 117 ASP B O 1
ATOM 3459 N N . ALA B 1 118 ? -15.156 17.266 16.688 1 95.12 118 ALA B N 1
ATOM 3460 C CA . ALA B 1 118 ? -13.742 17.094 16.375 1 95.12 118 ALA B CA 1
ATOM 3461 C C . ALA B 1 118 ? -13.117 18.406 15.938 1 95.12 118 ALA B C 1
ATOM 3463 O O . ALA B 1 118 ? -11.922 18.641 16.125 1 95.12 118 ALA B O 1
ATOM 3464 N N . ASP B 1 119 ? -13.875 19.375 15.414 1 93.19 119 ASP B N 1
ATOM 3465 C CA . ASP B 1 119 ? -13.375 20.656 14.945 1 93.19 119 ASP B CA 1
ATOM 3466 C C . ASP B 1 119 ? -12.859 21.5 16.109 1 93.19 119 ASP B C 1
ATOM 3468 O O . ASP B 1 119 ? -12.055 22.422 15.914 1 93.19 119 ASP B O 1
ATOM 3472 N N . ASN B 1 120 ? -13.273 21.141 17.312 1 93.5 120 ASN B N 1
ATOM 3473 C CA . ASN B 1 120 ? -12.914 21.922 18.484 1 93.5 120 ASN B CA 1
ATOM 3474 C C . ASN B 1 120 ? -12.047 21.125 19.469 1 93.5 120 ASN B C 1
ATOM 3476 O O . ASN B 1 120 ? -11.867 21.531 20.609 1 93.5 120 ASN B O 1
ATOM 3480 N N . TRP B 1 121 ? -11.555 20.078 18.984 1 93.38 121 TRP B N 1
ATOM 3481 C CA . TRP B 1 121 ? -10.719 19.234 19.844 1 93.38 121 TRP B CA 1
ATOM 3482 C C . TRP B 1 121 ? -9.477 19.984 20.281 1 93.38 121 TRP B C 1
ATOM 3484 O O . TRP B 1 121 ? -8.859 20.703 19.5 1 93.38 121 TRP B O 1
ATOM 3494 N N . VAL B 1 122 ? -9.227 19.906 21.562 1 89.56 122 VAL B N 1
ATOM 3495 C CA . VAL B 1 122 ? -7.996 20.375 22.172 1 89.56 122 VAL B CA 1
ATOM 3496 C C . VAL B 1 122 ? -7.328 19.25 22.953 1 89.56 122 VAL B C 1
ATOM 3498 O O . VAL B 1 122 ? -7.988 18.531 23.703 1 89.56 122 VAL B O 1
ATOM 3501 N N . CYS B 1 123 ? -6.102 19.078 22.641 1 88.31 123 CYS B N 1
ATOM 3502 C CA . CYS B 1 123 ? -5.363 18.094 23.422 1 88.31 123 CYS B CA 1
ATOM 3503 C C . CYS B 1 123 ? -5.051 18.641 24.812 1 88.31 123 CYS B C 1
ATOM 3505 O O . CYS B 1 123 ? -4.125 19.438 24.969 1 88.31 123 CYS B O 1
ATOM 3507 N N . GLU B 1 124 ? -5.691 18.125 25.75 1 87.06 124 GLU B N 1
ATOM 3508 C CA . GLU B 1 124 ? -5.582 18.656 27.109 1 87.06 124 GLU B CA 1
ATOM 3509 C C . GLU B 1 124 ? -4.195 18.406 27.688 1 87.06 124 GLU B C 1
ATOM 3511 O O . GLU B 1 124 ? -3.654 19.25 28.406 1 87.06 124 GLU B O 1
ATOM 3516 N N . ALA B 1 125 ? -3.725 17.281 27.438 1 84.62 125 ALA B N 1
ATOM 3517 C CA . ALA B 1 125 ? -2.391 16.953 27.938 1 84.62 125 ALA B CA 1
ATOM 3518 C C . ALA B 1 125 ? -1.351 17.938 27.406 1 84.62 125 ALA B C 1
ATOM 3520 O O . ALA B 1 125 ? -0.487 18.406 28.141 1 84.62 125 ALA B O 1
ATOM 3521 N N . CYS B 1 126 ? -1.521 18.281 26.188 1 87.5 126 CYS B N 1
ATOM 3522 C CA . CYS B 1 126 ? -0.58 19.203 25.562 1 87.5 126 CYS B CA 1
ATOM 3523 C C . CYS B 1 126 ? -0.822 20.641 26.031 1 87.5 126 CYS B C 1
ATOM 3525 O O . CYS B 1 126 ? 0.115 21.438 26.125 1 87.5 126 CYS B O 1
ATOM 3527 N N . LEU B 1 127 ? -2.021 20.922 26.281 1 88.56 127 LEU B N 1
ATOM 3528 C CA . LEU B 1 127 ? -2.352 22.234 26.812 1 88.56 127 LEU B CA 1
ATOM 3529 C C . LEU B 1 127 ? -1.731 22.438 28.203 1 88.56 127 LEU B C 1
ATOM 3531 O O . LEU B 1 127 ? -1.218 23.516 28.5 1 88.56 127 LEU B O 1
ATOM 3535 N N . LYS B 1 128 ? -1.739 21.406 28.922 1 88.94 128 LYS B N 1
ATOM 3536 C CA . LYS B 1 128 ? -1.179 21.453 30.266 1 88.94 128 LYS B CA 1
ATOM 3537 C C . LYS B 1 128 ? 0.346 21.5 30.234 1 88.94 128 LYS B C 1
ATOM 3539 O O . LYS B 1 128 ? 0.971 22.25 30.984 1 88.94 128 LYS B O 1
ATOM 3544 N N . ASP B 1 129 ? 0.866 20.672 29.406 1 89.5 129 ASP B N 1
ATOM 3545 C CA . ASP B 1 129 ? 2.314 20.641 29.234 1 89.5 129 ASP B CA 1
ATOM 3546 C C . ASP B 1 129 ? 2.688 20.578 27.75 1 89.5 129 ASP B C 1
ATOM 3548 O O . ASP B 1 129 ? 2.787 19.484 27.172 1 89.5 129 ASP B O 1
ATOM 3552 N N . PRO B 1 130 ? 3.021 21.703 27.188 1 87.56 130 PRO B N 1
ATOM 3553 C CA . PRO B 1 130 ? 3.32 21.75 25.75 1 87.56 130 PRO B CA 1
ATOM 3554 C C . PRO B 1 130 ? 4.539 20.922 25.375 1 87.56 130 PRO B C 1
ATOM 3556 O O . PRO B 1 130 ? 4.715 20.578 24.203 1 87.56 130 PRO B O 1
ATOM 3559 N N . ASN B 1 131 ? 5.336 20.594 26.344 1 87 131 ASN B N 1
ATOM 3560 C CA . ASN B 1 131 ? 6.531 19.812 26.047 1 87 131 ASN B CA 1
ATOM 3561 C C . ASN B 1 131 ? 6.184 18.359 25.719 1 87 131 ASN B C 1
ATOM 3563 O O . ASN B 1 131 ? 7.035 17.609 25.25 1 87 131 ASN B O 1
ATOM 3567 N N . ARG B 1 132 ? 4.949 18.094 25.781 1 83.69 132 ARG B N 1
ATOM 3568 C CA . ARG B 1 132 ? 4.469 16.766 25.406 1 83.69 132 ARG B CA 1
ATOM 3569 C C . ARG B 1 132 ? 3.963 16.75 23.969 1 83.69 132 ARG B C 1
ATOM 3571 O O . ARG B 1 132 ? 3.697 15.68 23.406 1 83.69 132 ARG B O 1
ATOM 3578 N N . HIS B 1 133 ? 3.814 17.828 23.375 1 85.81 133 HIS B N 1
ATOM 3579 C CA . HIS B 1 133 ? 3.295 17.969 22.016 1 85.81 133 HIS B CA 1
ATOM 3580 C C . HIS B 1 133 ? 4.406 17.828 20.984 1 85.81 133 HIS B C 1
ATOM 3582 O O . HIS B 1 133 ? 5.336 18.641 20.953 1 85.81 133 HIS B O 1
ATOM 3588 N N . MET B 1 134 ? 4.25 16.891 20.062 1 88.81 134 MET B N 1
ATOM 3589 C CA . MET B 1 134 ? 5.379 16.547 19.203 1 88.81 134 MET B CA 1
ATOM 3590 C C . MET B 1 134 ? 5.246 17.203 17.828 1 88.81 134 MET B C 1
ATOM 3592 O O . MET B 1 134 ? 6.016 16.891 16.922 1 88.81 134 MET B O 1
ATOM 3596 N N . MET B 1 135 ? 4.305 18.047 17.641 1 92.69 135 MET B N 1
ATOM 3597 C CA . MET B 1 135 ? 4.07 18.672 16.344 1 92.69 135 MET B CA 1
ATOM 3598 C C . MET B 1 135 ? 4.004 20.188 16.469 1 92.69 135 MET B C 1
ATOM 3600 O O . MET B 1 135 ? 3.436 20.719 17.422 1 92.69 135 MET B O 1
ATOM 3604 N N . GLN B 1 136 ? 4.555 20.906 15.484 1 94 136 GLN B N 1
ATOM 3605 C CA . GLN B 1 136 ? 4.527 22.375 15.484 1 94 136 GLN B CA 1
ATOM 3606 C C . GLN B 1 136 ? 4.457 22.922 14.062 1 94 136 GLN B C 1
ATOM 3608 O O . GLN B 1 136 ? 5.176 22.438 13.172 1 94 136 GLN B O 1
ATOM 3613 N N . PHE B 1 137 ? 3.549 23.828 13.883 1 97.81 137 PHE B N 1
ATOM 3614 C CA . PHE B 1 137 ? 3.594 24.625 12.656 1 97.81 137 PHE B CA 1
ATOM 3615 C C . PHE B 1 137 ? 4.855 25.469 12.609 1 97.81 137 PHE B C 1
ATOM 3617 O O . PHE B 1 137 ? 5.195 26.141 13.586 1 97.81 137 PHE B O 1
ATOM 3624 N N . VAL B 1 138 ? 5.5 25.469 11.391 1 98 138 VAL B N 1
ATOM 3625 C CA . VAL B 1 138 ? 6.789 26.141 11.398 1 98 138 VAL B CA 1
ATOM 3626 C C . VAL B 1 138 ? 6.898 27.062 10.18 1 98 138 VAL B C 1
ATOM 3628 O O . VAL B 1 138 ? 7.957 27.641 9.914 1 98 138 VAL B O 1
ATOM 3631 N N . GLY B 1 139 ? 5.848 27.219 9.414 1 98.5 139 GLY B N 1
ATOM 3632 C CA . GLY B 1 139 ? 5.84 28.094 8.25 1 98.5 139 GLY B CA 1
ATOM 3633 C C . GLY B 1 139 ? 5.145 27.484 7.051 1 98.5 139 GLY B C 1
ATOM 3634 O O . GLY B 1 139 ? 4.367 26.531 7.191 1 98.5 139 GLY B O 1
ATOM 3635 N N . TRP B 1 140 ? 5.309 28.062 5.906 1 98.88 140 TRP B N 1
ATOM 3636 C CA . TRP B 1 140 ? 4.738 27.594 4.645 1 98.88 140 TRP B CA 1
ATOM 3637 C C . TRP B 1 140 ? 5.836 27.234 3.65 1 98.88 140 TRP B C 1
ATOM 3639 O O . TRP B 1 140 ? 6.906 27.844 3.646 1 98.88 140 TRP B O 1
ATOM 3649 N N . ASP B 1 141 ? 5.543 26.203 2.861 1 98.75 141 ASP B N 1
ATOM 3650 C CA . ASP B 1 141 ? 6.531 25.859 1.844 1 98.75 141 ASP B CA 1
ATOM 3651 C C . ASP B 1 141 ? 6.387 26.75 0.613 1 98.75 141 ASP B C 1
ATOM 3653 O O . ASP B 1 141 ? 5.621 27.719 0.624 1 98.75 141 ASP B O 1
ATOM 3657 N N . LEU B 1 142 ? 7.203 26.469 -0.437 1 98.56 142 LEU B N 1
ATOM 3658 C CA . LEU B 1 142 ? 7.27 27.312 -1.623 1 98.56 142 LEU B CA 1
ATOM 3659 C C . LEU B 1 142 ? 5.953 27.266 -2.396 1 98.56 142 LEU B C 1
ATOM 3661 O O . LEU B 1 142 ? 5.699 28.125 -3.246 1 98.56 142 LEU B O 1
ATOM 3665 N N . GLN B 1 143 ? 5.105 26.328 -2.098 1 98.19 143 GLN B N 1
ATOM 3666 C CA . GLN B 1 143 ? 3.791 26.219 -2.725 1 98.19 143 GLN B CA 1
ATOM 3667 C C . GLN B 1 143 ? 2.699 26.766 -1.806 1 98.19 143 GLN B C 1
ATOM 3669 O O . GLN B 1 143 ? 1.513 26.516 -2.025 1 98.19 143 GLN B O 1
ATOM 3674 N N . ASN B 1 144 ? 3.131 27.406 -0.7 1 98.69 144 ASN B N 1
ATOM 3675 C CA . ASN B 1 144 ? 2.258 28.094 0.249 1 98.69 144 ASN B CA 1
ATOM 3676 C C . ASN B 1 144 ? 1.504 27.109 1.13 1 98.69 144 ASN B C 1
ATOM 3678 O O . ASN B 1 144 ? 0.438 27.422 1.659 1 98.69 144 ASN B O 1
ATOM 3682 N N . ARG B 1 145 ? 1.947 25.875 1.213 1 98.75 145 ARG B N 1
ATOM 3683 C CA . ARG B 1 145 ? 1.352 24.891 2.107 1 98.75 145 ARG B CA 1
ATOM 3684 C C . ARG B 1 145 ? 1.899 25.031 3.523 1 98.75 145 ARG B C 1
ATOM 3686 O O . ARG B 1 145 ? 3.098 25.25 3.713 1 98.75 145 ARG B O 1
ATOM 3693 N N . PRO B 1 146 ? 0.986 24.953 4.5 1 98.88 146 PRO B N 1
ATOM 3694 C CA . PRO B 1 146 ? 1.514 24.953 5.867 1 98.88 146 PRO B CA 1
ATOM 3695 C C . PRO B 1 146 ? 2.396 23.734 6.152 1 98.88 146 PRO B C 1
ATOM 3697 O O . PRO B 1 146 ? 2.107 22.625 5.688 1 98.88 146 PRO B O 1
ATOM 3700 N N . VAL B 1 147 ? 3.486 23.969 6.898 1 98.88 147 VAL B N 1
ATOM 3701 C CA . VAL B 1 147 ? 4.469 22.938 7.203 1 98.88 147 VAL B CA 1
ATOM 3702 C C . VAL B 1 147 ? 4.387 22.562 8.68 1 98.88 147 VAL B C 1
ATOM 3704 O O . VAL B 1 147 ? 4.508 23.422 9.555 1 98.88 147 VAL B O 1
ATOM 3707 N N . CYS B 1 148 ? 4.137 21.328 8.914 1 98.19 148 CYS B N 1
ATOM 3708 C CA . CYS B 1 148 ? 4.145 20.766 10.258 1 98.19 148 CYS B CA 1
ATOM 3709 C C . CYS B 1 148 ? 5.441 20.016 10.523 1 98.19 148 CYS B C 1
ATOM 3711 O O . CYS B 1 148 ? 5.777 19.078 9.789 1 98.19 148 CYS B O 1
ATOM 3713 N N . PHE B 1 149 ? 6.145 20.438 11.539 1 97 149 PHE B N 1
ATOM 3714 C CA . PHE B 1 149 ? 7.359 19.75 11.969 1 97 149 PHE B CA 1
ATOM 3715 C C . PHE B 1 149 ? 7.082 18.844 13.156 1 97 149 PHE B C 1
ATOM 3717 O O . PHE B 1 149 ? 6.535 19.281 14.164 1 97 149 PHE B O 1
ATOM 3724 N N . MET B 1 150 ? 7.402 17.594 12.969 1 93.69 150 MET B N 1
ATOM 3725 C CA . MET B 1 150 ? 7.23 16.594 14.016 1 93.69 150 MET B CA 1
ATOM 3726 C C . MET B 1 150 ? 8.578 16.016 14.438 1 93.69 150 MET B C 1
ATOM 3728 O O . MET B 1 150 ? 9.383 15.617 13.594 1 93.69 150 MET B O 1
ATOM 3732 N N . ALA B 1 151 ? 8.773 15.922 15.766 1 90.56 151 ALA B N 1
ATOM 3733 C CA . ALA B 1 151 ? 10.008 15.344 16.297 1 90.56 151 ALA B CA 1
ATOM 3734 C C . ALA B 1 151 ? 9.719 14.414 17.484 1 90.56 151 ALA B C 1
ATOM 3736 O O . ALA B 1 151 ? 9.086 14.828 18.453 1 90.56 151 ALA B O 1
ATOM 3737 N N . MET B 1 152 ? 10.242 13.281 17.359 1 84.44 152 MET B N 1
ATOM 3738 C CA . MET B 1 152 ? 9.984 12.273 18.391 1 84.44 152 MET B CA 1
ATOM 3739 C C . MET B 1 152 ? 10.68 12.648 19.688 1 84.44 152 MET B C 1
ATOM 3741 O O . MET B 1 152 ? 10.188 12.336 20.781 1 84.44 152 MET B O 1
ATOM 3745 N N . ARG B 1 153 ? 11.742 13.273 19.609 1 81.81 153 ARG B N 1
ATOM 3746 C CA . ARG B 1 153 ? 12.516 13.656 20.781 1 81.81 153 ARG B CA 1
ATOM 3747 C C . ARG B 1 153 ? 11.719 14.609 21.672 1 81.81 153 ARG B C 1
ATOM 3749 O O . ARG B 1 153 ? 11.773 14.516 22.891 1 81.81 153 ARG B O 1
ATOM 3756 N N . TRP B 1 154 ? 10.984 15.438 21.062 1 76.44 154 TRP B N 1
ATOM 3757 C CA . TRP B 1 154 ? 10.461 16.594 21.797 1 76.44 154 TRP B CA 1
ATOM 3758 C C . TRP B 1 154 ? 9.023 16.344 22.234 1 76.44 154 TRP B C 1
ATOM 3760 O O . TRP B 1 154 ? 8.391 17.219 22.828 1 76.44 154 TRP B O 1
ATOM 3770 N N . GLY B 1 155 ? 8.469 15.227 21.953 1 71.31 155 GLY B N 1
ATOM 3771 C CA . GLY B 1 155 ? 7.125 14.898 22.391 1 71.31 155 GLY B CA 1
ATOM 3772 C C . GLY B 1 155 ? 6.949 13.43 22.734 1 71.31 155 GLY B C 1
ATOM 3773 O O . GLY B 1 155 ? 6.426 12.656 21.922 1 71.31 155 GLY B O 1
ATOM 3774 N N . PRO B 1 156 ? 7.328 13.133 23.906 1 62.84 156 PRO B N 1
ATOM 3775 C CA . PRO B 1 156 ? 7.426 11.711 24.234 1 62.84 156 PRO B CA 1
ATOM 3776 C C . PRO B 1 156 ? 6.066 11.078 24.531 1 62.84 156 PRO B C 1
ATOM 3778 O O . PRO B 1 156 ? 5.938 9.852 24.516 1 62.84 156 PRO B O 1
ATOM 3781 N N . ASP B 1 157 ? 5.141 11.938 24.625 1 62.22 157 ASP B N 1
ATOM 3782 C CA . ASP B 1 157 ? 3.889 11.328 25.062 1 62.22 157 ASP B CA 1
ATOM 3783 C C . ASP B 1 157 ? 3.133 10.719 23.891 1 62.22 157 ASP B C 1
ATOM 3785 O O . ASP B 1 157 ? 2.906 11.391 22.875 1 62.22 157 ASP B O 1
ATOM 3789 N N . ARG B 1 158 ? 2.729 9.445 24.078 1 65.31 158 ARG B N 1
ATOM 3790 C CA . ARG B 1 158 ? 2.021 8.719 23.031 1 65.31 158 ARG B CA 1
ATOM 3791 C C . ARG B 1 158 ? 0.626 8.312 23.484 1 65.31 158 ARG B C 1
ATOM 3793 O O . ARG B 1 158 ? -0.037 7.504 22.828 1 65.31 158 ARG B O 1
ATOM 3800 N N . LYS B 1 159 ? 0.117 8.852 24.562 1 63.78 159 LYS B N 1
ATOM 3801 C CA . LYS B 1 159 ? -1.091 8.312 25.172 1 63.78 159 LYS B CA 1
ATOM 3802 C C . LYS B 1 159 ? -2.33 8.648 24.344 1 63.78 159 LYS B C 1
ATOM 3804 O O . LYS B 1 159 ? -3.201 7.801 24.156 1 63.78 159 LYS B O 1
ATOM 3809 N N . GLU B 1 160 ? -2.559 9.93 24.016 1 71.38 160 GLU B N 1
ATOM 3810 C CA . GLU B 1 160 ? -3.74 10.289 23.234 1 71.38 160 GLU B CA 1
ATOM 3811 C C . GLU B 1 160 ? -3.35 10.852 21.875 1 71.38 160 GLU B C 1
ATOM 3813 O O . GLU B 1 160 ? -3.629 12.016 21.578 1 71.38 160 GLU B O 1
ATOM 3818 N N . PRO B 1 161 ? -3.023 9.961 21.016 1 77.75 161 PRO B N 1
ATOM 3819 C CA . PRO B 1 161 ? -2.436 10.484 19.781 1 77.75 161 PRO B CA 1
ATOM 3820 C C . PRO B 1 161 ? -3.482 11.039 18.812 1 77.75 161 PRO B C 1
ATOM 3822 O O . PRO B 1 161 ? -3.213 12.008 18.094 1 77.75 161 PRO B O 1
ATOM 3825 N N . LEU B 1 162 ? -4.641 10.609 18.969 1 86.81 162 LEU B N 1
ATOM 3826 C CA . LEU B 1 162 ? -5.629 11.008 17.969 1 86.81 162 LEU B CA 1
ATOM 3827 C C . LEU B 1 162 ? -6.031 12.469 18.156 1 86.81 162 LEU B C 1
ATOM 3829 O O . LEU B 1 162 ? -5.973 13.258 17.219 1 86.81 162 LEU B O 1
ATOM 3833 N N . LYS B 1 163 ? -6.418 12.875 19.375 1 87.75 163 LYS B N 1
ATOM 3834 C CA . LYS B 1 163 ? -6.816 14.258 19.625 1 87.75 163 LYS B CA 1
ATOM 3835 C C . LYS B 1 163 ? -5.664 15.219 19.344 1 87.75 163 LYS B C 1
ATOM 3837 O O . LYS B 1 163 ? -5.871 16.297 18.797 1 87.75 163 LYS B O 1
ATOM 3842 N N . HIS B 1 164 ? -4.578 14.688 19.672 1 88.38 164 HIS B N 1
ATOM 3843 C CA . HIS B 1 164 ? -3.361 15.453 19.438 1 88.38 164 HIS B CA 1
ATOM 3844 C C . HIS B 1 164 ? -3.17 15.727 17.938 1 88.38 164 HIS B C 1
ATOM 3846 O O . HIS B 1 164 ? -3 16.875 17.531 1 88.38 164 HIS B O 1
ATOM 3852 N N . CYS B 1 165 ? -3.311 14.805 17.188 1 92.19 165 CYS B N 1
ATOM 3853 C CA . CYS B 1 165 ? -3.074 14.906 15.75 1 92.19 165 CYS B CA 1
ATOM 3854 C C . CYS B 1 165 ? -4.203 15.672 15.062 1 92.19 165 CYS B C 1
ATOM 3856 O O . CYS B 1 165 ? -3.951 16.594 14.281 1 92.19 165 CYS B O 1
ATOM 3858 N N . VAL B 1 166 ? -5.398 15.367 15.43 1 94.75 166 VAL B N 1
ATOM 3859 C CA . VAL B 1 166 ? -6.543 15.984 14.766 1 94.75 166 VAL B CA 1
ATOM 3860 C C . VAL B 1 166 ? -6.578 17.484 15.086 1 94.75 166 VAL B C 1
ATOM 3862 O O . VAL B 1 166 ? -6.875 18.297 14.211 1 94.75 166 VAL B O 1
ATOM 3865 N N . ALA B 1 167 ? -6.281 17.812 16.328 1 94.31 167 ALA B N 1
ATOM 3866 C CA . ALA B 1 167 ? -6.195 19.234 16.672 1 94.31 167 ALA B CA 1
ATOM 3867 C C . ALA B 1 167 ? -5.16 19.953 15.812 1 94.31 167 ALA B C 1
ATOM 3869 O O . ALA B 1 167 ? -5.402 21.062 15.336 1 94.31 167 ALA B O 1
ATOM 3870 N N . THR B 1 168 ? -4.105 19.312 15.617 1 95.19 168 THR B N 1
ATOM 3871 C CA . THR B 1 168 ? -3.045 19.891 14.797 1 95.19 168 THR B CA 1
ATOM 3872 C C . THR B 1 168 ? -3.492 20 13.336 1 95.19 168 THR B C 1
ATOM 3874 O O . THR B 1 168 ? -3.281 21.016 12.695 1 95.19 168 THR B O 1
ATOM 3877 N N . PHE B 1 169 ? -4.141 19 12.805 1 97.25 169 PHE B N 1
ATOM 3878 C CA . PHE B 1 169 ? -4.629 19.016 11.43 1 97.25 169 PHE B CA 1
ATOM 3879 C C . PHE B 1 169 ? -5.617 20.156 11.219 1 97.25 169 PHE B C 1
ATOM 3881 O O . PHE B 1 169 ? -5.531 20.875 10.227 1 97.25 169 PHE B O 1
ATOM 3888 N N . ASN B 1 170 ? -6.52 20.266 12.188 1 96.75 170 ASN B N 1
ATOM 3889 C CA . ASN B 1 170 ? -7.48 21.359 12.102 1 96.75 170 ASN B CA 1
ATOM 3890 C C . ASN B 1 170 ? -6.781 22.719 12.062 1 96.75 170 ASN B C 1
ATOM 3892 O O . ASN B 1 170 ? -7.18 23.609 11.305 1 96.75 170 ASN B O 1
ATOM 3896 N N . HIS B 1 171 ? -5.809 22.812 12.836 1 97.19 171 HIS B N 1
ATOM 3897 C CA . HIS B 1 171 ? -5.035 24.047 12.875 1 97.19 171 HIS B CA 1
ATOM 3898 C C . HIS B 1 171 ? -4.348 24.312 11.539 1 97.19 171 HIS B C 1
ATOM 3900 O O . HIS B 1 171 ? -4.379 25.438 11.031 1 97.19 171 HIS B O 1
ATOM 3906 N N . LEU B 1 172 ? -3.734 23.328 10.945 1 98.25 172 LEU B N 1
ATOM 3907 C CA . LEU B 1 172 ? -3.055 23.469 9.664 1 98.25 172 LEU B CA 1
ATOM 3908 C C . LEU B 1 172 ? -4.035 23.891 8.57 1 98.25 172 LEU B C 1
ATOM 3910 O O . LEU B 1 172 ? -3.709 24.719 7.715 1 98.25 172 LEU B O 1
ATOM 3914 N N . VAL B 1 173 ? -5.211 23.328 8.609 1 97.5 173 VAL B N 1
ATOM 3915 C CA . VAL B 1 173 ? -6.23 23.656 7.617 1 97.5 173 VAL B CA 1
ATOM 3916 C C . VAL B 1 173 ? -6.578 25.141 7.703 1 97.5 173 VAL B C 1
ATOM 3918 O O . VAL B 1 173 ? -6.746 25.797 6.68 1 97.5 173 VAL B O 1
ATOM 3921 N N . LYS B 1 174 ? -6.633 25.688 8.938 1 96.75 174 LYS B N 1
ATOM 3922 C CA . LYS B 1 174 ? -6.977 27.094 9.141 1 96.75 174 LYS B CA 1
ATOM 3923 C C . LYS B 1 174 ? -5.875 28 8.609 1 96.75 174 LYS B C 1
ATOM 3925 O O . LYS B 1 174 ? -6.098 29.203 8.406 1 96.75 174 LYS B O 1
ATOM 3930 N N . LEU B 1 175 ? -4.719 27.438 8.422 1 98.19 175 LEU B N 1
ATOM 3931 C CA . LEU B 1 175 ? -3.574 28.25 8.008 1 98.19 175 LEU B CA 1
ATOM 3932 C C . LEU B 1 175 ? -3.391 28.188 6.496 1 98.19 175 LEU B C 1
ATOM 3934 O O . LEU B 1 175 ? -2.436 28.75 5.961 1 98.19 175 LEU B O 1
ATOM 3938 N N . MET B 1 176 ? -4.266 27.578 5.828 1 98.25 176 MET B N 1
ATOM 3939 C CA . MET B 1 176 ? -4.219 27.469 4.371 1 98.25 176 MET B CA 1
ATOM 3940 C C . MET B 1 176 ? -4.883 28.688 3.723 1 98.25 176 MET B C 1
ATOM 3942 O O . MET B 1 176 ? -6.023 29.016 4.047 1 98.25 176 MET B O 1
ATOM 3946 N N . PRO B 1 177 ? -4.152 29.359 2.828 1 98.12 177 PRO B N 1
ATOM 3947 C CA . PRO B 1 177 ? -4.859 30.344 2.002 1 98.12 177 PRO B CA 1
ATOM 3948 C C . PRO B 1 177 ? -5.824 29.703 1.012 1 98.12 177 PRO B C 1
ATOM 3950 O O . PRO B 1 177 ? -5.785 28.484 0.814 1 98.12 177 PRO B O 1
ATOM 3953 N N . LEU B 1 178 ? -6.688 30.531 0.47 1 97.44 178 LEU B N 1
ATOM 3954 C CA . LEU B 1 178 ? -7.598 30 -0.537 1 97.44 178 LEU B CA 1
ATOM 3955 C C . LEU B 1 178 ? -6.828 29.422 -1.713 1 97.44 178 LEU B C 1
ATOM 3957 O O . LEU B 1 178 ? -5.891 30.047 -2.221 1 97.44 178 LEU B O 1
ATOM 3961 N N . GLY B 1 179 ? -7.191 28.234 -2.088 1 97.69 179 GLY B N 1
ATOM 3962 C CA . GLY B 1 179 ? -6.516 27.594 -3.205 1 97.69 179 GLY B CA 1
ATOM 3963 C C . GLY B 1 179 ? -5.512 26.547 -2.773 1 97.69 179 GLY B C 1
ATOM 3964 O O . GLY B 1 179 ? -5.078 25.719 -3.582 1 97.69 179 GLY B O 1
ATOM 3965 N N . VAL B 1 180 ? -5.051 26.625 -1.541 1 98.44 180 VAL B N 1
ATOM 3966 C CA . VAL B 1 180 ? -4.176 25.594 -0.979 1 98.44 180 VAL B CA 1
ATOM 3967 C C . VAL B 1 180 ? -5.004 24.578 -0.204 1 98.44 180 VAL B C 1
ATOM 3969 O O . VAL B 1 180 ? -5.801 24.953 0.664 1 98.44 180 VAL B O 1
ATOM 3972 N N . GLU B 1 181 ? -4.809 23.344 -0.549 1 97.88 181 GLU B N 1
ATOM 3973 C CA . GLU B 1 181 ? -5.68 22.312 0.024 1 97.88 181 GLU B CA 1
ATOM 3974 C C . GLU B 1 181 ? -4.879 21.281 0.804 1 97.88 181 GLU B C 1
ATOM 3976 O O . GLU B 1 181 ? -5.449 20.375 1.406 1 97.88 181 GLU B O 1
ATOM 3981 N N . GLN B 1 182 ? -3.527 21.422 0.817 1 98.44 182 GLN B N 1
ATOM 3982 C CA . GLN B 1 182 ? -2.688 20.359 1.376 1 98.44 182 GLN B CA 1
ATOM 3983 C C . GLN B 1 182 ? -1.688 20.938 2.381 1 98.44 182 GLN B C 1
ATOM 3985 O O . GLN B 1 182 ? -1.45 22.141 2.412 1 98.44 182 GLN B O 1
ATOM 3990 N N . TRP B 1 183 ? -1.153 20.078 3.234 1 98.69 183 TRP B N 1
ATOM 3991 C CA . TRP B 1 183 ? -0.07 20.453 4.137 1 98.69 183 TRP B CA 1
ATOM 3992 C C . TRP B 1 183 ? 1.155 19.578 3.912 1 98.69 183 TRP B C 1
ATOM 3994 O O . TRP B 1 183 ? 1.088 18.578 3.182 1 98.69 183 TRP B O 1
ATOM 4004 N N . VAL B 1 184 ? 2.32 20.016 4.422 1 98.81 184 VAL B N 1
ATOM 4005 C CA . VAL B 1 184 ? 3.588 19.297 4.406 1 98.81 184 VAL B CA 1
ATOM 4006 C C . VAL B 1 184 ? 3.949 18.859 5.824 1 98.81 184 VAL B C 1
ATOM 4008 O O . VAL B 1 184 ? 3.809 19.625 6.773 1 98.81 184 VAL B O 1
ATOM 4011 N N . CYS B 1 185 ? 4.336 17.641 5.98 1 98.19 185 CYS B N 1
ATOM 4012 C CA . CYS B 1 185 ? 4.789 17.125 7.266 1 98.19 185 CYS B CA 1
ATOM 4013 C C . CYS B 1 185 ? 6.254 16.703 7.195 1 98.19 185 CYS B C 1
ATOM 4015 O O . CYS B 1 185 ? 6.629 15.898 6.34 1 98.19 185 CYS B O 1
ATOM 4017 N N . VAL B 1 186 ? 7.066 17.281 8.039 1 98.38 186 VAL B N 1
ATOM 4018 C CA . VAL B 1 186 ? 8.461 16.891 8.195 1 98.38 186 VAL B CA 1
ATOM 4019 C C . VAL B 1 186 ? 8.648 16.156 9.523 1 98.38 186 VAL B C 1
ATOM 4021 O O . VAL B 1 186 ? 8.422 16.719 10.594 1 98.38 186 VAL B O 1
ATOM 4024 N N . THR B 1 187 ? 9.07 14.961 9.414 1 95.56 187 THR B N 1
ATOM 4025 C CA . THR B 1 187 ? 9.188 14.164 10.633 1 95.56 187 THR B CA 1
ATOM 4026 C C . THR B 1 187 ? 10.648 13.805 10.906 1 95.56 187 THR B C 1
ATOM 4028 O O . THR B 1 187 ? 11.328 13.234 10.055 1 95.56 187 THR B O 1
ATOM 4031 N N . ASP B 1 188 ? 11.07 14.125 12.109 1 94.69 188 ASP B N 1
ATOM 4032 C CA . ASP B 1 188 ? 12.398 13.789 12.609 1 94.69 188 ASP B CA 1
ATOM 4033 C C . ASP B 1 188 ? 12.375 12.477 13.398 1 94.69 188 ASP B C 1
ATOM 4035 O O . ASP B 1 188 ? 11.844 12.422 14.508 1 94.69 188 ASP B O 1
ATOM 4039 N N . PHE B 1 189 ? 13.141 11.484 12.891 1 92.12 189 PHE B N 1
ATOM 4040 C CA . PHE B 1 189 ? 13.109 10.164 13.508 1 92.12 189 PHE B CA 1
ATOM 4041 C C . PHE B 1 189 ? 14.359 9.922 14.344 1 92.12 189 PHE B C 1
ATOM 4043 O O . PHE B 1 189 ? 14.641 8.789 14.75 1 92.12 189 PHE B O 1
ATOM 4050 N N . GLU B 1 190 ? 15.062 10.898 14.672 1 88.12 190 GLU B N 1
ATOM 4051 C CA . GLU B 1 190 ? 16.344 10.789 15.359 1 88.12 190 GLU B CA 1
ATOM 4052 C C . GLU B 1 190 ? 16.219 9.938 16.625 1 88.12 190 GLU B C 1
ATOM 4054 O O . GLU B 1 190 ? 17.125 9.148 16.922 1 88.12 190 GLU B O 1
ATOM 4059 N N . THR B 1 191 ? 15.156 9.992 17.344 1 84 191 THR B N 1
ATOM 4060 C CA . THR B 1 191 ? 15.031 9.242 18.578 1 84 191 THR B CA 1
ATOM 4061 C C . THR B 1 191 ? 13.875 8.25 18.5 1 84 191 THR B C 1
ATOM 4063 O O . THR B 1 191 ? 13.305 7.867 19.516 1 84 191 THR B O 1
ATOM 4066 N N . TYR B 1 192 ? 13.602 7.891 17.375 1 85.44 192 TYR B N 1
ATOM 4067 C CA . TYR B 1 192 ? 12.516 6.93 17.203 1 85.44 192 TYR B CA 1
ATOM 4068 C C . TYR B 1 192 ? 12.828 5.617 17.906 1 85.44 192 TYR B C 1
ATOM 4070 O O . TYR B 1 192 ? 13.961 5.129 17.859 1 85.44 192 TYR B O 1
ATOM 4078 N N . SER B 1 193 ? 11.852 5.152 18.562 1 78.12 193 SER B N 1
ATOM 4079 C CA . SER B 1 193 ? 11.922 3.844 19.203 1 78.12 193 SER B CA 1
ATOM 4080 C C . SER B 1 193 ? 10.703 2.99 18.844 1 78.12 193 SER B C 1
ATOM 4082 O O . SER B 1 193 ? 9.562 3.41 19.047 1 78.12 193 SER B O 1
ATOM 4084 N N . HIS B 1 194 ? 10.977 1.806 18.375 1 72.88 194 HIS B N 1
ATOM 4085 C CA . HIS B 1 194 ? 9.891 0.903 18.031 1 72.88 194 HIS B CA 1
ATOM 4086 C C . HIS B 1 194 ? 9.031 0.572 19.25 1 72.88 194 HIS B C 1
ATOM 4088 O O . HIS B 1 194 ? 7.816 0.413 19.141 1 72.88 194 HIS B O 1
ATOM 4094 N N . ILE B 1 195 ? 9.672 0.464 20.359 1 64.12 195 ILE B N 1
ATOM 4095 C CA . ILE B 1 195 ? 8.992 0.092 21.594 1 64.12 195 ILE B CA 1
ATOM 4096 C C . ILE B 1 195 ? 8.141 1.259 22.094 1 64.12 195 ILE B C 1
ATOM 4098 O O . ILE B 1 195 ? 6.984 1.072 22.469 1 64.12 195 ILE B O 1
ATOM 4102 N N . ARG B 1 196 ? 8.594 2.426 22 1 66.75 196 ARG B N 1
ATOM 4103 C CA . ARG B 1 196 ? 7.918 3.582 22.578 1 66.75 196 ARG B CA 1
ATOM 4104 C C . ARG B 1 196 ? 6.973 4.23 21.578 1 66.75 196 ARG B C 1
ATOM 4106 O O . ARG B 1 196 ? 5.902 4.715 21.953 1 66.75 196 ARG B O 1
ATOM 4113 N N . ASP B 1 197 ? 7.383 4.113 20.391 1 65.56 197 ASP B N 1
ATOM 4114 C CA . ASP B 1 197 ? 6.723 4.984 19.422 1 65.56 197 ASP B CA 1
ATOM 4115 C C . ASP B 1 197 ? 5.867 4.172 18.453 1 65.56 197 ASP B C 1
ATOM 4117 O O . ASP B 1 197 ? 5.215 4.734 17.578 1 65.56 197 ASP B O 1
ATOM 4121 N N . SER B 1 198 ? 5.828 2.809 18.719 1 62.5 198 SER B N 1
ATOM 4122 C CA . SER B 1 198 ? 5.23 2 17.672 1 62.5 198 SER B CA 1
ATOM 4123 C C . SER B 1 198 ? 3.928 1.36 18.125 1 62.5 198 SER B C 1
ATOM 4125 O O . SER B 1 198 ? 3.646 0.205 17.812 1 62.5 198 SER B O 1
ATOM 4127 N N . SER B 1 199 ? 3.143 2.021 18.766 1 71.06 199 SER B N 1
ATOM 4128 C CA . SER B 1 199 ? 1.837 1.406 18.969 1 71.06 199 SER B CA 1
ATOM 4129 C C . SER B 1 199 ? 1.048 1.318 17.672 1 71.06 199 SER B C 1
ATOM 4131 O O . SER B 1 199 ? 0.562 2.33 17.172 1 71.06 199 SER B O 1
ATOM 4133 N N . PRO B 1 200 ? 0.951 0.214 17.078 1 72.94 200 PRO B N 1
ATOM 4134 C CA . PRO B 1 200 ? 0.22 0.045 15.828 1 72.94 200 PRO B CA 1
ATOM 4135 C C . PRO B 1 200 ? -1.215 0.559 15.906 1 72.94 200 PRO B C 1
ATOM 4137 O O . PRO B 1 200 ? -1.72 1.14 14.938 1 72.94 200 PRO B O 1
ATOM 4140 N N . LYS B 1 201 ? -1.741 0.413 17.078 1 74.88 201 LYS B N 1
ATOM 4141 C CA . LYS B 1 201 ? -3.117 0.87 17.25 1 74.88 201 LYS B CA 1
ATOM 4142 C C . LYS B 1 201 ? -3.217 2.385 17.094 1 74.88 201 LYS B C 1
ATOM 4144 O O . LYS B 1 201 ? -4.125 2.893 16.438 1 74.88 201 LYS B O 1
ATOM 4149 N N . MET B 1 202 ? -2.238 3.062 17.641 1 74.56 202 MET B N 1
ATOM 4150 C CA . MET B 1 202 ? -2.242 4.523 17.578 1 74.56 202 MET B CA 1
ATOM 4151 C C . MET B 1 202 ? -1.962 4.996 16.156 1 74.56 202 MET B C 1
ATOM 4153 O O . MET B 1 202 ? -2.648 5.887 15.641 1 74.56 202 MET B O 1
ATOM 4157 N N . GLY B 1 203 ? -1.024 4.434 15.578 1 79.5 203 GLY B N 1
ATOM 4158 C CA . GLY B 1 203 ? -0.705 4.793 14.203 1 79.5 203 GLY B CA 1
ATOM 4159 C C . GLY B 1 203 ? -1.854 4.555 13.242 1 79.5 203 GLY B C 1
ATOM 4160 O O . GLY B 1 203 ? -2.16 5.41 12.414 1 79.5 203 GLY B O 1
ATOM 4161 N N . LEU B 1 204 ? -2.496 3.521 13.453 1 80.44 204 LEU B N 1
ATOM 4162 C CA . LEU B 1 204 ? -3.613 3.158 12.586 1 80.44 204 LEU B CA 1
ATOM 4163 C C . LEU B 1 204 ? -4.777 4.125 12.766 1 80.44 204 LEU B C 1
ATOM 4165 O O . LEU B 1 204 ? -5.453 4.48 11.797 1 80.44 204 LEU B O 1
ATOM 4169 N N . SER B 1 205 ? -4.969 4.492 13.977 1 84.5 205 SER B N 1
ATOM 4170 C CA . SER B 1 205 ? -6.07 5.418 14.227 1 84.5 205 SER B CA 1
ATOM 4171 C C . SER B 1 205 ? -5.844 6.75 13.523 1 84.5 205 SER B C 1
ATOM 4173 O O . SER B 1 205 ? -6.781 7.34 12.984 1 84.5 205 SER B O 1
ATOM 4175 N N . VAL B 1 206 ? -4.684 7.199 13.523 1 87.06 206 VAL B N 1
ATOM 4176 C CA . VAL B 1 206 ? -4.359 8.469 12.883 1 87.06 206 VAL B CA 1
ATOM 4177 C C . VAL B 1 206 ? -4.48 8.336 11.367 1 87.06 206 VAL B C 1
ATOM 4179 O O . VAL B 1 206 ? -5.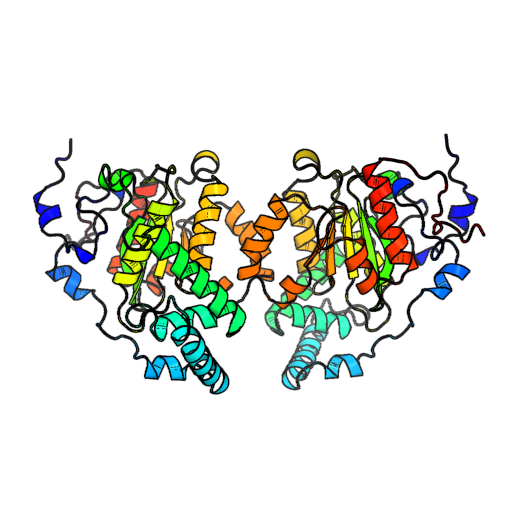043 9.203 10.703 1 87.06 206 VAL B O 1
ATOM 4182 N N . ILE B 1 207 ? -4.02 7.297 10.906 1 87.25 207 ILE B N 1
ATOM 4183 C CA . ILE B 1 207 ? -4.105 7.043 9.469 1 87.25 207 ILE B CA 1
ATOM 4184 C C . ILE B 1 207 ? -5.57 7.008 9.047 1 87.25 207 ILE B C 1
ATOM 4186 O O . ILE B 1 207 ? -5.949 7.637 8.055 1 87.25 207 ILE B O 1
ATOM 4190 N N . HIS B 1 208 ? -6.371 6.348 9.812 1 87.81 208 HIS B N 1
ATOM 4191 C CA . HIS B 1 208 ? -7.801 6.277 9.531 1 87.81 208 HIS B CA 1
ATOM 4192 C C . HIS B 1 208 ? -8.438 7.664 9.562 1 87.81 208 HIS B C 1
ATOM 4194 O O . HIS B 1 208 ? -9.281 7.988 8.727 1 87.81 208 HIS B O 1
ATOM 4200 N N . ALA B 1 209 ? -8.062 8.375 10.5 1 91.62 209 ALA B N 1
ATOM 4201 C CA . ALA B 1 209 ? -8.625 9.719 10.617 1 91.62 209 ALA B CA 1
ATOM 4202 C C . ALA B 1 209 ? -8.281 10.555 9.391 1 91.62 209 ALA B C 1
ATOM 4204 O O . ALA B 1 209 ? -9.148 11.25 8.844 1 91.62 209 ALA B O 1
ATOM 4205 N N . ILE B 1 210 ? -7.059 10.469 8.984 1 93.06 210 ILE B N 1
ATOM 4206 C CA . ILE B 1 210 ? -6.625 11.258 7.832 1 93.06 210 ILE B CA 1
ATOM 4207 C C . ILE B 1 210 ? -7.371 10.789 6.586 1 93.06 210 ILE B C 1
ATOM 4209 O O . ILE B 1 210 ? -7.91 11.609 5.836 1 93.06 210 ILE B O 1
ATOM 4213 N N . GLN B 1 211 ? -7.461 9.547 6.383 1 90.12 211 GLN B N 1
ATOM 4214 C CA . GLN B 1 211 ? -8.078 8.977 5.191 1 90.12 211 GLN B CA 1
ATOM 4215 C C . GLN B 1 211 ? -9.578 9.281 5.152 1 90.12 211 GLN B C 1
ATOM 4217 O O . GLN B 1 211 ? -10.117 9.633 4.102 1 90.12 211 GLN B O 1
ATOM 4222 N N . ASP B 1 212 ? -10.188 9.203 6.297 1 91.94 212 ASP B N 1
ATOM 4223 C CA . ASP B 1 212 ? -11.641 9.312 6.336 1 91.94 212 ASP B CA 1
ATOM 4224 C C . ASP B 1 212 ? -12.086 10.766 6.438 1 91.94 212 ASP B C 1
ATOM 4226 O O . ASP B 1 212 ? -13.109 11.148 5.875 1 91.94 212 ASP B O 1
ATOM 4230 N N . HIS B 1 213 ? -11.297 11.555 7.141 1 96.25 213 HIS B N 1
ATOM 4231 C CA . HIS B 1 213 ? -11.859 12.844 7.531 1 96.25 213 HIS B CA 1
ATOM 4232 C C . HIS B 1 213 ? -11.016 13.992 6.992 1 96.25 213 HIS B C 1
ATOM 4234 O O . HIS B 1 213 ? -11.445 15.148 7.02 1 96.25 213 HIS B O 1
ATOM 4240 N N . PHE B 1 214 ? -9.852 13.672 6.457 1 97 214 PHE B N 1
ATOM 4241 C CA . PHE B 1 214 ? -8.992 14.695 5.871 1 97 214 PHE B CA 1
ATOM 4242 C C . PHE B 1 214 ? -8.492 14.258 4.5 1 97 214 PHE B C 1
ATOM 4244 O O . PHE B 1 214 ? -7.293 14.352 4.215 1 97 214 PHE B O 1
ATOM 4251 N N . PRO B 1 215 ? -9.383 13.781 3.664 1 95.81 215 PRO B N 1
ATOM 4252 C CA . PRO B 1 215 ? -8.906 13.281 2.373 1 95.81 215 PRO B CA 1
ATOM 4253 C C . PRO B 1 215 ? -8.203 14.352 1.545 1 95.81 215 PRO B C 1
ATOM 4255 O O . PRO B 1 215 ? -8.617 15.516 1.556 1 95.81 215 PRO B O 1
ATOM 4258 N N . GLU B 1 216 ? -7.086 14.016 0.949 1 94.94 216 GLU B N 1
ATOM 4259 C CA . GLU B 1 216 ? -6.352 14.828 -0.013 1 94.94 216 GLU B CA 1
ATOM 4260 C C . GLU B 1 216 ? -5.723 16.047 0.661 1 94.94 216 GLU B C 1
ATOM 4262 O O . GLU B 1 216 ? -5.492 17.062 0.015 1 94.94 216 GLU B O 1
ATOM 4267 N N . ARG B 1 217 ? -5.438 15.891 2.023 1 97.38 217 ARG B N 1
ATOM 4268 C CA . ARG B 1 217 ? -4.875 17.016 2.762 1 97.38 217 ARG B CA 1
ATOM 4269 C C . ARG B 1 217 ? -3.359 16.891 2.893 1 97.38 217 ARG B C 1
ATOM 4271 O O . ARG B 1 217 ? -2.656 17.891 3.045 1 97.38 217 ARG B O 1
ATOM 4278 N N . LEU B 1 218 ? -2.904 15.695 2.834 1 96.12 218 LEU B N 1
ATOM 4279 C CA . LEU B 1 218 ? -1.457 15.508 2.893 1 96.12 218 LEU B CA 1
ATOM 4280 C C . LEU B 1 218 ? -0.827 15.727 1.521 1 96.12 218 LEU B C 1
ATOM 4282 O O . LEU B 1 218 ? -1.077 14.961 0.589 1 96.12 218 LEU B O 1
ATOM 4286 N N . GLY B 1 219 ? 0.012 16.719 1.413 1 97.12 219 GLY B N 1
ATOM 4287 C CA . GLY B 1 219 ? 0.653 17.031 0.145 1 97.12 219 GLY B CA 1
ATOM 4288 C C . GLY B 1 219 ? 2.035 16.406 0.01 1 97.12 219 GLY B C 1
ATOM 4289 O O . GLY B 1 219 ? 2.436 16 -1.082 1 97.12 219 GLY B O 1
ATOM 4290 N N . LEU B 1 220 ? 2.764 16.438 1.09 1 98.12 220 LEU B N 1
ATOM 4291 C CA . LEU B 1 220 ? 4.121 15.898 1.104 1 98.12 220 LEU B CA 1
ATOM 4292 C C . LEU B 1 220 ? 4.516 15.453 2.508 1 98.12 220 LEU B C 1
ATOM 4294 O O . LEU B 1 220 ? 4.262 16.156 3.484 1 98.12 220 LEU B O 1
ATOM 4298 N N . MET B 1 221 ? 4.98 14.273 2.566 1 97.56 221 MET B N 1
ATOM 4299 C CA . MET B 1 221 ? 5.539 13.727 3.801 1 97.56 221 MET B CA 1
ATOM 4300 C C . MET B 1 221 ? 7.043 13.523 3.674 1 97.56 221 MET B C 1
ATOM 4302 O O . MET B 1 221 ? 7.5 12.742 2.84 1 97.56 221 MET B O 1
ATOM 4306 N N . ILE B 1 222 ? 7.801 14.211 4.434 1 98.19 222 ILE B N 1
ATOM 4307 C CA . ILE B 1 222 ? 9.258 14.102 4.434 1 98.19 222 ILE B CA 1
ATOM 4308 C C . ILE B 1 222 ? 9.719 13.359 5.684 1 98.19 222 ILE B C 1
ATOM 4310 O O . ILE B 1 222 ? 9.461 13.797 6.809 1 98.19 222 ILE B O 1
ATOM 4314 N N . LEU B 1 223 ? 10.352 12.266 5.508 1 97.19 223 LEU B N 1
ATOM 4315 C CA . LEU B 1 223 ? 10.883 11.453 6.598 1 97.19 223 LEU B CA 1
ATOM 4316 C C . LEU B 1 223 ? 12.398 11.617 6.703 1 97.19 223 LEU B C 1
ATOM 4318 O O . LEU B 1 223 ? 13.133 11.219 5.793 1 97.19 223 LEU B O 1
ATOM 4322 N N . VAL B 1 224 ? 12.836 12.172 7.816 1 96.88 224 VAL B N 1
ATOM 4323 C CA . VAL B 1 224 ? 14.266 12.406 8.023 1 96.88 224 VAL B CA 1
ATOM 4324 C C . VAL B 1 224 ? 14.844 11.312 8.914 1 96.88 224 VAL B C 1
ATOM 4326 O O . VAL B 1 224 ? 14.422 11.156 10.062 1 96.88 224 VAL B O 1
ATOM 4329 N N . ASP B 1 225 ? 15.758 10.523 8.422 1 94.62 225 ASP B N 1
ATOM 4330 C CA . ASP B 1 225 ? 16.453 9.438 9.102 1 94.62 225 ASP B CA 1
ATOM 4331 C C . ASP B 1 225 ? 15.461 8.406 9.648 1 94.62 225 ASP B C 1
ATOM 4333 O O . ASP B 1 225 ? 15.555 8.008 10.812 1 94.62 225 ASP B O 1
ATOM 4337 N N . ALA B 1 226 ? 14.531 8.117 8.789 1 92.62 226 ALA B N 1
ATOM 4338 C CA . ALA B 1 226 ? 13.602 7.043 9.156 1 92.62 226 ALA B CA 1
ATOM 4339 C C . ALA B 1 226 ? 14.344 5.719 9.32 1 92.62 226 ALA B C 1
ATOM 4341 O O . ALA B 1 226 ? 15.336 5.465 8.641 1 92.62 226 ALA B O 1
ATOM 4342 N N . PRO B 1 227 ? 13.828 4.938 10.25 1 89.25 227 PRO B N 1
ATOM 4343 C CA . PRO B 1 227 ? 14.445 3.617 10.383 1 89.25 227 PRO B CA 1
ATOM 4344 C C . PRO B 1 227 ? 14.516 2.865 9.055 1 89.25 227 PRO B C 1
ATOM 4346 O O . PRO B 1 227 ? 13.609 2.984 8.227 1 89.25 227 PRO B O 1
ATOM 4349 N N . LYS B 1 228 ? 15.523 2.064 8.883 1 86.56 228 LYS B N 1
ATOM 4350 C CA . LYS B 1 228 ? 15.766 1.338 7.637 1 86.56 228 LYS B CA 1
ATOM 4351 C C . LYS B 1 228 ? 14.578 0.447 7.285 1 86.56 228 LYS B C 1
ATOM 4353 O O . LYS B 1 228 ? 14.242 0.286 6.109 1 86.56 228 LYS B O 1
ATOM 4358 N N . ALA B 1 229 ? 13.969 -0.07 8.273 1 83.31 229 ALA B N 1
ATOM 4359 C CA . ALA B 1 229 ? 12.82 -0.939 8.039 1 83.31 229 ALA B CA 1
ATOM 4360 C C . ALA B 1 229 ? 11.711 -0.198 7.285 1 83.31 229 ALA B C 1
ATOM 4362 O O . ALA B 1 229 ? 11.039 -0.779 6.434 1 83.31 229 ALA B O 1
ATOM 4363 N N . PHE B 1 230 ? 11.594 1.071 7.535 1 86.44 230 PHE B N 1
ATOM 4364 C CA . PHE B 1 230 ? 10.562 1.866 6.875 1 86.44 230 PHE B CA 1
ATOM 4365 C C . PHE B 1 230 ? 10.859 2.016 5.391 1 86.44 230 PHE B C 1
ATOM 4367 O O . PHE B 1 230 ? 9.969 1.875 4.555 1 86.44 230 PHE B O 1
ATOM 4374 N N . SER B 1 231 ? 12.039 2.264 5.168 1 87.12 231 SER B N 1
ATOM 4375 C CA . SER B 1 231 ? 12.414 2.477 3.773 1 87.12 231 SER B CA 1
ATOM 4376 C C . SER B 1 231 ? 12.281 1.189 2.965 1 87.12 231 SER B C 1
ATOM 4378 O O . SER B 1 231 ? 11.859 1.217 1.808 1 87.12 231 SER B O 1
ATOM 4380 N N . VAL B 1 232 ? 12.633 0.114 3.547 1 82.56 232 VAL B N 1
ATOM 4381 C CA . VAL B 1 232 ? 12.523 -1.178 2.875 1 82.56 232 VAL B CA 1
ATOM 4382 C C . VAL B 1 232 ? 11.055 -1.502 2.611 1 82.56 232 VAL B C 1
ATOM 4384 O O . VAL B 1 232 ? 10.688 -1.863 1.492 1 82.56 232 VAL B O 1
ATOM 4387 N N . LEU B 1 233 ? 10.25 -1.291 3.576 1 83.44 233 LEU B N 1
ATOM 4388 C CA . LEU B 1 233 ? 8.828 -1.565 3.424 1 83.44 233 LEU B CA 1
ATOM 4389 C C . LEU B 1 233 ? 8.203 -0.641 2.385 1 83.44 233 LEU B C 1
ATOM 4391 O O . LEU B 1 233 ? 7.41 -1.085 1.549 1 83.44 233 LEU B O 1
ATOM 4395 N N . TRP B 1 234 ? 8.578 0.56 2.414 1 87.88 234 TRP B N 1
ATOM 4396 C CA . TRP B 1 234 ? 8.062 1.521 1.447 1 87.88 234 TRP B CA 1
ATOM 4397 C C . TRP B 1 234 ? 8.438 1.122 0.025 1 87.88 234 TRP B C 1
ATOM 4399 O O . TRP B 1 234 ? 7.609 1.18 -0.885 1 87.88 234 TRP B O 1
ATOM 4409 N N . LYS B 1 235 ? 9.633 0.738 -0.086 1 84.69 235 LYS B N 1
ATOM 4410 C CA . LYS B 1 235 ? 10.086 0.317 -1.408 1 84.69 235 LYS B CA 1
ATOM 4411 C C . LYS B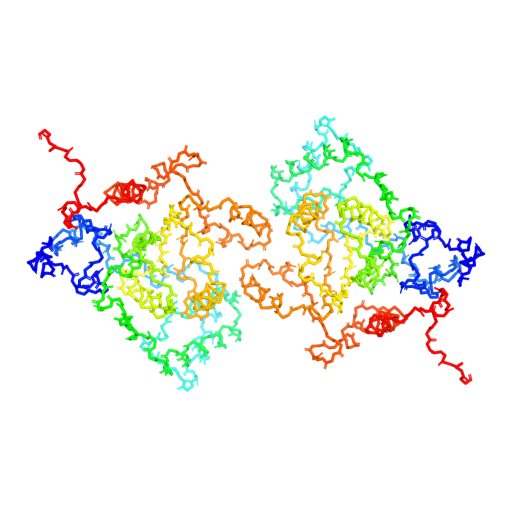 1 235 ? 9.258 -0.859 -1.923 1 84.69 235 LYS B C 1
ATOM 4413 O O . LYS B 1 235 ? 8.891 -0.898 -3.1 1 84.69 235 LYS B O 1
ATOM 4418 N N . LEU B 1 236 ? 8.93 -1.67 -1.109 1 82.38 236 LEU B N 1
ATOM 4419 C CA . LEU B 1 236 ? 8.125 -2.832 -1.47 1 82.38 236 LEU B CA 1
ATOM 4420 C C . LEU B 1 236 ? 6.699 -2.42 -1.812 1 82.38 236 LEU B C 1
ATOM 4422 O O . LEU B 1 236 ? 6.148 -2.859 -2.824 1 82.38 236 LEU B O 1
ATOM 4426 N N . LEU B 1 237 ? 6.168 -1.558 -1.034 1 86.56 237 LEU B N 1
ATOM 4427 C CA . LEU B 1 237 ? 4.777 -1.152 -1.211 1 86.56 237 LEU B CA 1
ATOM 4428 C C . LEU B 1 237 ? 4.637 -0.188 -2.385 1 86.56 237 LEU B C 1
ATOM 4430 O O . LEU B 1 237 ? 3.584 -0.125 -3.02 1 86.56 237 LEU B O 1
ATOM 4434 N N . SER B 1 238 ? 5.672 0.516 -2.674 1 86.56 238 SER B N 1
ATOM 4435 C CA . SER B 1 238 ? 5.637 1.556 -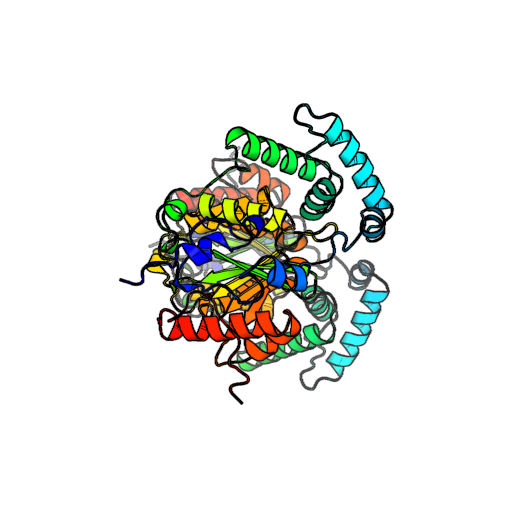3.697 1 86.56 238 SER B CA 1
ATOM 4436 C C . SER B 1 238 ? 5.285 0.975 -5.062 1 86.56 238 SER B C 1
ATOM 4438 O O . SER B 1 238 ? 4.77 1.683 -5.93 1 86.56 238 SER B O 1
ATOM 4440 N N . ALA B 1 239 ? 5.547 -0.296 -5.246 1 82.44 239 ALA B N 1
ATOM 4441 C CA . ALA B 1 239 ? 5.246 -0.951 -6.516 1 82.44 239 ALA B CA 1
ATOM 4442 C C . ALA B 1 239 ? 3.74 -1.062 -6.734 1 82.44 239 ALA B C 1
ATOM 4444 O O . ALA B 1 239 ? 3.273 -1.113 -7.875 1 82.44 239 ALA B O 1
ATOM 4445 N N . VAL B 1 240 ? 3.014 -1.033 -5.617 1 85.94 240 VAL B N 1
ATOM 4446 C CA . VAL B 1 240 ? 1.584 -1.293 -5.754 1 85.94 240 VAL B CA 1
ATOM 4447 C C . VAL B 1 240 ? 0.791 -0.061 -5.32 1 85.94 240 VAL B C 1
ATOM 4449 O O . VAL B 1 240 ? -0.441 -0.056 -5.383 1 85.94 240 VAL B O 1
ATOM 4452 N N . ILE B 1 241 ? 1.461 0.908 -4.855 1 88 241 ILE B N 1
ATOM 4453 C CA . ILE B 1 241 ? 0.806 2.139 -4.426 1 88 241 ILE B CA 1
ATOM 4454 C C . ILE B 1 241 ? 0.557 3.039 -5.633 1 88 241 ILE B C 1
ATOM 4456 O O . ILE B 1 241 ? 1.3 2.99 -6.617 1 88 241 ILE B O 1
ATOM 4460 N N . GLU B 1 242 ? -0.487 3.854 -5.52 1 86.88 242 GLU B N 1
ATOM 4461 C CA . GLU B 1 242 ? -0.79 4.816 -6.574 1 86.88 242 GLU B CA 1
ATOM 4462 C C . GLU B 1 242 ? 0.347 5.816 -6.75 1 86.88 242 GLU B C 1
ATOM 4464 O O . GLU B 1 242 ? 0.942 6.27 -5.77 1 86.88 242 GLU B O 1
ATOM 4469 N N . GLU B 1 243 ? 0.594 6.145 -7.988 1 84.5 243 GLU B N 1
ATOM 4470 C CA . GLU B 1 243 ? 1.682 7.066 -8.297 1 84.5 243 GLU B CA 1
ATOM 4471 C C . GLU B 1 243 ? 1.495 8.398 -7.57 1 84.5 243 GLU B C 1
ATOM 4473 O O . GLU B 1 243 ? 2.455 8.961 -7.043 1 84.5 243 GLU B O 1
ATOM 4478 N N . LYS B 1 244 ? 0.311 8.867 -7.555 1 85.69 244 LYS B N 1
ATOM 4479 C CA . LYS B 1 244 ? 0.046 10.148 -6.898 1 85.69 244 LYS B CA 1
ATOM 4480 C C . LYS B 1 244 ? 0.409 10.094 -5.418 1 85.69 244 LYS B C 1
ATOM 4482 O O . LYS B 1 244 ? 0.86 11.086 -4.848 1 85.69 244 LYS B O 1
ATOM 4487 N N . THR B 1 245 ? 0.184 8.906 -4.816 1 87.69 245 THR B N 1
ATOM 4488 C CA . THR B 1 245 ? 0.527 8.734 -3.408 1 87.69 245 THR B CA 1
ATOM 4489 C C . THR B 1 245 ? 2.033 8.562 -3.238 1 87.69 245 THR B C 1
ATOM 4491 O O . THR B 1 245 ? 2.629 9.125 -2.318 1 87.69 245 THR B O 1
ATOM 4494 N N . ARG B 1 246 ? 2.586 7.855 -4.141 1 90.31 246 ARG B N 1
ATOM 4495 C CA . ARG B 1 246 ? 4.02 7.586 -4.078 1 90.31 246 ARG B CA 1
ATOM 4496 C C . ARG B 1 246 ? 4.82 8.883 -4.113 1 90.31 246 ARG B C 1
ATOM 4498 O O . ARG B 1 246 ? 5.824 9.016 -3.41 1 90.31 246 ARG B O 1
ATOM 4505 N N . LYS B 1 247 ? 4.426 9.797 -4.789 1 91.88 247 LYS B N 1
ATOM 4506 C CA . LYS B 1 247 ? 5.137 11.055 -4.988 1 91.88 247 LYS B CA 1
ATOM 4507 C C . LYS B 1 247 ? 5.039 11.945 -3.752 1 91.88 247 LYS B C 1
ATOM 4509 O O . LYS B 1 247 ? 5.762 12.938 -3.637 1 91.88 247 LYS B O 1
ATOM 4514 N N . LYS B 1 248 ? 4.238 11.547 -2.84 1 94.19 248 LYS B N 1
ATOM 4515 C CA . LYS B 1 248 ? 4.012 12.375 -1.659 1 94.19 248 LYS B CA 1
ATOM 4516 C C . LYS B 1 248 ? 4.965 12 -0.53 1 94.19 248 LYS B C 1
ATOM 4518 O O . LYS B 1 248 ? 4.934 12.602 0.544 1 94.19 248 LYS B O 1
ATOM 4523 N N . VAL B 1 249 ? 5.758 11.047 -0.709 1 95.81 249 VAL B N 1
ATOM 4524 C CA . VAL B 1 249 ? 6.656 10.594 0.347 1 95.81 249 VAL B CA 1
ATOM 4525 C C . VAL B 1 249 ? 8.109 10.812 -0.075 1 95.81 249 VAL B C 1
ATOM 4527 O O . VAL B 1 249 ? 8.523 10.375 -1.149 1 95.81 249 VAL B O 1
ATOM 4530 N N . LEU B 1 250 ? 8.852 11.492 0.716 1 96.69 250 LEU B N 1
ATOM 4531 C CA . LEU B 1 250 ? 10.258 11.773 0.451 1 96.69 250 LEU B CA 1
ATOM 4532 C C . LEU B 1 250 ? 11.125 11.352 1.628 1 96.69 250 LEU B C 1
ATOM 4534 O O . LEU B 1 250 ? 10.977 11.867 2.738 1 96.69 250 LEU B O 1
ATOM 4538 N N . PHE B 1 251 ? 11.992 10.422 1.434 1 96.12 251 PHE B N 1
ATOM 4539 C CA . PHE B 1 251 ? 12.984 10.039 2.424 1 96.12 251 PHE B CA 1
ATOM 4540 C C . PHE B 1 251 ? 14.234 10.906 2.295 1 96.12 251 PHE B C 1
ATOM 4542 O O . PHE B 1 251 ? 14.773 11.078 1.197 1 96.12 251 PHE B O 1
ATOM 4549 N N . THR B 1 252 ? 14.664 11.461 3.332 1 96.88 252 THR B N 1
ATOM 4550 C CA . THR B 1 252 ? 15.875 12.266 3.357 1 96.88 252 THR B CA 1
ATOM 4551 C C . THR B 1 252 ? 16.75 11.898 4.559 1 96.88 252 THR B C 1
ATOM 4553 O O . THR B 1 252 ? 16.297 11.195 5.465 1 96.88 252 THR B O 1
ATOM 4556 N N . TYR B 1 253 ? 18 12.422 4.496 1 94.94 253 TYR B N 1
ATOM 4557 C CA . TYR B 1 253 ? 18.969 12.008 5.504 1 94.94 253 TYR B CA 1
ATOM 4558 C C . TYR B 1 253 ? 19.891 13.156 5.871 1 94.94 253 TYR B C 1
ATOM 4560 O O . TYR B 1 253 ? 20.125 14.055 5.059 1 94.94 253 TYR B O 1
ATOM 4568 N N . LYS B 1 254 ? 20.375 13.047 7.098 1 91.38 254 LYS B N 1
ATOM 4569 C CA . LYS B 1 254 ? 21.359 14.039 7.535 1 91.38 254 LYS B CA 1
ATOM 4570 C C . LYS B 1 254 ? 22.75 13.727 6.988 1 91.38 254 LYS B C 1
ATOM 4572 O O . LYS B 1 254 ? 23.469 14.625 6.559 1 91.38 254 LYS B O 1
ATOM 4577 N N . LYS B 1 255 ? 23.094 12.453 6.91 1 89.81 255 LYS B N 1
ATOM 4578 C CA . LYS B 1 255 ? 24.469 12.07 6.621 1 89.81 255 LYS B CA 1
ATOM 4579 C C . LYS B 1 255 ? 24.578 11.375 5.266 1 89.81 255 LYS B C 1
ATOM 4581 O O . LYS B 1 255 ? 25.672 11.172 4.75 1 89.81 255 LYS B O 1
ATOM 4586 N N . SER B 1 256 ? 23.547 10.922 4.723 1 90.94 256 SER B N 1
ATOM 4587 C CA . SER B 1 256 ? 23.562 10.242 3.436 1 90.94 256 SER B CA 1
ATOM 4588 C C . SER B 1 256 ? 22.641 10.93 2.43 1 90.94 256 SER B C 1
ATOM 4590 O O . SER B 1 256 ? 21.906 11.844 2.785 1 90.94 256 SER B O 1
ATOM 4592 N N . LYS B 1 257 ? 22.812 10.523 1.149 1 91.69 257 LYS B N 1
ATOM 4593 C CA . LYS B 1 257 ? 21.984 11.133 0.105 1 91.69 257 LYS B CA 1
ATOM 4594 C C . LYS B 1 257 ? 20.641 10.445 -0.009 1 91.69 257 LYS B C 1
ATOM 4596 O O . LYS B 1 257 ? 20.531 9.227 0.159 1 91.69 257 LYS B O 1
ATOM 4601 N N . PRO B 1 258 ? 19.641 11.305 -0.428 1 95 258 PRO B N 1
ATOM 4602 C CA . PRO B 1 258 ? 19.562 12.766 -0.545 1 95 258 PRO B CA 1
ATOM 4603 C C . PRO B 1 258 ? 19.594 13.469 0.81 1 95 258 PRO B C 1
ATOM 4605 O O . PRO B 1 258 ? 18.922 13.047 1.747 1 95 258 PRO B O 1
ATOM 4608 N N . THR B 1 259 ? 20.297 14.484 0.988 1 96.06 259 THR B N 1
ATOM 4609 C CA . THR B 1 259 ? 20.5 15.156 2.268 1 96.06 259 THR B CA 1
ATOM 4610 C C . THR B 1 259 ? 19.375 16.141 2.541 1 96.06 259 THR B C 1
ATOM 4612 O O . THR B 1 259 ? 18.734 16.641 1.608 1 96.06 259 THR B O 1
ATOM 4615 N N . ILE B 1 260 ? 19.141 16.406 3.801 1 96.62 260 ILE B N 1
ATOM 4616 C CA . ILE B 1 260 ? 18.109 17.375 4.18 1 96.62 260 ILE B CA 1
ATOM 4617 C C . ILE B 1 260 ? 18.469 18.75 3.617 1 96.62 260 ILE B C 1
ATOM 4619 O O . ILE B 1 260 ? 17.578 19.484 3.184 1 96.62 260 ILE B O 1
ATOM 4623 N N . GLU B 1 261 ? 19.719 19.109 3.545 1 95.25 261 GLU B N 1
ATOM 4624 C CA . GLU B 1 261 ? 20.141 20.406 3.018 1 95.25 261 GLU B CA 1
ATOM 4625 C C . GLU B 1 261 ? 19.75 20.547 1.55 1 95.25 261 GLU B C 1
ATOM 4627 O O . GLU B 1 261 ? 19.172 21.562 1.153 1 95.25 261 GLU B O 1
ATOM 4632 N N . SER B 1 262 ? 20.078 19.516 0.824 1 96.25 262 SER B N 1
ATOM 4633 C CA . SER B 1 262 ? 19.812 19.562 -0.609 1 96.25 262 SER B CA 1
ATOM 4634 C C . SER B 1 262 ? 18.312 19.547 -0.89 1 96.25 262 SER B C 1
ATOM 4636 O O . SER B 1 262 ? 17.828 20.297 -1.738 1 96.25 262 SER B O 1
ATOM 4638 N N . GLU B 1 263 ? 17.547 18.781 -0.155 1 97.69 263 GLU B N 1
ATOM 4639 C CA . GLU B 1 263 ? 16.125 18.609 -0.454 1 97.69 263 GLU B CA 1
ATOM 4640 C C . GLU B 1 263 ? 15.289 19.75 0.1 1 97.69 263 GLU B C 1
ATOM 4642 O O . GLU B 1 263 ? 14.367 20.234 -0.56 1 97.69 263 GLU B O 1
ATOM 4647 N N . PHE B 1 264 ? 15.641 20.234 1.317 1 98.25 264 PHE B N 1
ATOM 4648 C CA . PHE B 1 264 ? 14.844 21.281 1.949 1 98.25 264 PHE B CA 1
ATOM 4649 C C . PHE B 1 264 ? 14.953 22.578 1.169 1 98.25 264 PHE B C 1
ATOM 4651 O O . PHE B 1 264 ? 13.992 23.359 1.104 1 98.25 264 PHE B O 1
ATOM 4658 N N . SER B 1 265 ? 16.094 22.812 0.49 1 97.31 265 SER B N 1
ATOM 4659 C CA . SER B 1 265 ? 16.281 24.047 -0.274 1 97.31 265 SER B CA 1
ATOM 4660 C C . SER B 1 265 ? 15.375 24.078 -1.493 1 97.31 265 SER B C 1
ATOM 4662 O O . SER B 1 265 ? 15.086 25.156 -2.02 1 97.31 265 SER B O 1
ATOM 4664 N N . LYS B 1 266 ? 14.922 22.938 -1.922 1 97.88 266 LYS B N 1
ATOM 4665 C CA . LYS B 1 266 ? 14.055 22.844 -3.09 1 97.88 266 LYS B CA 1
ATOM 4666 C C . LYS B 1 266 ? 12.594 23.031 -2.699 1 97.88 266 LYS B C 1
ATOM 4668 O O . LYS B 1 266 ? 11.75 23.344 -3.543 1 97.88 266 LYS B O 1
ATOM 4673 N N . ILE B 1 267 ? 12.289 22.828 -1.462 1 98.5 267 ILE B N 1
ATOM 4674 C CA . ILE B 1 267 ? 10.898 22.688 -1.031 1 98.5 267 ILE B CA 1
ATOM 4675 C C . ILE B 1 267 ? 10.492 23.891 -0.186 1 98.5 267 ILE B C 1
ATOM 4677 O O . ILE B 1 267 ? 9.336 24.312 -0.223 1 98.5 267 ILE B O 1
ATOM 4681 N N . PHE B 1 268 ? 11.445 24.469 0.554 1 98.69 268 PHE B N 1
ATOM 4682 C CA . PHE B 1 268 ? 11.133 25.5 1.543 1 98.69 268 PHE B CA 1
ATOM 4683 C C . PHE B 1 268 ? 11.867 26.797 1.225 1 98.69 268 PHE B C 1
ATOM 4685 O O . PHE B 1 268 ? 12.93 26.781 0.6 1 98.69 268 PHE B O 1
ATOM 4692 N N . PRO B 1 269 ? 11.273 27.953 1.716 1 98.19 269 PRO B N 1
ATOM 4693 C CA . PRO B 1 269 ? 12.07 29.188 1.719 1 98.19 269 PRO B CA 1
ATOM 4694 C C . PRO B 1 269 ? 13.367 29.047 2.518 1 98.19 269 PRO B C 1
ATOM 4696 O O . PRO B 1 269 ? 13.43 28.266 3.463 1 98.19 269 PRO B O 1
ATOM 4699 N N . PRO B 1 270 ? 14.352 29.797 2.254 1 97.12 270 PRO B N 1
ATOM 4700 C CA . PRO B 1 270 ? 15.688 29.641 2.844 1 97.12 270 PRO B CA 1
ATOM 4701 C C . PRO B 1 270 ? 15.656 29.656 4.371 1 97.12 270 PRO B C 1
ATOM 4703 O O . PRO B 1 270 ? 16.281 28.812 5.008 1 97.12 270 PRO B O 1
ATOM 4706 N N . ALA B 1 271 ? 14.953 30.594 4.98 1 96.5 271 ALA B N 1
ATOM 4707 C CA . ALA B 1 271 ? 14.938 30.688 6.438 1 96.5 271 ALA B CA 1
ATOM 4708 C C . ALA B 1 271 ? 14.32 29.438 7.07 1 96.5 271 ALA B C 1
ATOM 4710 O O . ALA B 1 271 ? 14.836 28.938 8.07 1 96.5 271 ALA B O 1
ATOM 4711 N N . LEU B 1 272 ? 13.234 28.969 6.469 1 97.94 272 LEU B N 1
ATOM 4712 C CA . LEU B 1 272 ? 12.594 27.766 6.984 1 97.94 272 LEU B CA 1
ATOM 4713 C C . LEU B 1 272 ? 13.484 26.547 6.789 1 97.94 272 LEU B C 1
ATOM 4715 O O . LEU B 1 272 ? 13.602 25.703 7.684 1 97.94 272 LEU B O 1
ATOM 4719 N N . ALA B 1 273 ? 14.094 26.438 5.637 1 97.88 273 ALA B N 1
ATOM 4720 C CA . ALA B 1 273 ? 15.008 25.328 5.371 1 97.88 273 ALA B CA 1
ATOM 4721 C C . ALA B 1 273 ? 16.125 25.281 6.414 1 97.88 273 ALA B C 1
ATOM 4723 O O . ALA B 1 273 ? 16.438 24.219 6.949 1 97.88 273 ALA B O 1
ATOM 4724 N N . GLU B 1 274 ? 16.688 26.438 6.664 1 96.44 274 GLU B N 1
ATOM 4725 C CA . GLU B 1 274 ? 17.766 26.516 7.645 1 96.44 274 GLU B CA 1
ATOM 4726 C C . GLU B 1 274 ? 17.266 26.141 9.039 1 96.44 274 GLU B C 1
ATOM 4728 O O . GLU B 1 274 ? 17.953 25.406 9.766 1 96.44 274 GLU B O 1
ATOM 4733 N N . TYR B 1 275 ? 16.141 26.672 9.406 1 96.38 275 TYR B N 1
ATOM 4734 C CA . TYR B 1 275 ? 15.547 26.328 10.695 1 96.38 275 TYR B CA 1
ATOM 4735 C C . TYR B 1 275 ? 15.398 24.828 10.844 1 96.38 275 TYR B C 1
ATOM 4737 O O . TYR B 1 275 ? 15.797 24.25 11.867 1 96.38 275 TYR B O 1
ATOM 4745 N N . LEU B 1 276 ? 14.844 24.141 9.836 1 96.75 276 LEU B N 1
ATOM 4746 C CA . LEU B 1 276 ? 14.602 22.703 9.883 1 96.75 276 LEU B CA 1
ATOM 4747 C C . LEU B 1 276 ? 15.914 21.938 9.953 1 96.75 276 LEU B C 1
ATOM 4749 O O . LEU B 1 276 ? 16.031 20.969 10.719 1 96.75 276 LEU B O 1
ATOM 4753 N N . CYS B 1 277 ? 16.859 22.359 9.227 1 94.75 277 CYS B N 1
ATOM 4754 C CA . CYS B 1 277 ? 18.156 21.703 9.266 1 94.75 277 CYS B CA 1
ATOM 4755 C C . CYS B 1 277 ? 18.781 21.797 10.648 1 94.75 277 CYS B C 1
ATOM 4757 O O . CYS B 1 277 ? 19.297 20.812 11.18 1 94.75 277 CYS B O 1
ATOM 4759 N N . GLU B 1 278 ? 18.719 22.953 11.203 1 92.56 278 GLU B N 1
ATOM 4760 C CA . GLU B 1 278 ? 19.328 23.156 12.516 1 92.56 278 GLU B CA 1
ATOM 4761 C C . GLU B 1 278 ? 18.531 22.453 13.609 1 92.56 278 GLU B C 1
ATOM 4763 O O . GLU B 1 278 ? 19.094 22.062 14.641 1 92.56 278 GLU B O 1
ATOM 4768 N N . SER B 1 279 ? 17.25 22.359 13.414 1 91.31 279 SER B N 1
ATOM 4769 C CA . SER B 1 279 ? 16.422 21.625 14.367 1 91.31 279 SER B CA 1
ATOM 4770 C C . SER B 1 279 ? 16.859 20.172 14.461 1 91.31 279 SER B C 1
ATOM 4772 O O . SER B 1 279 ? 16.844 19.578 15.547 1 91.31 279 SER B O 1
ATOM 4774 N N . TYR B 1 280 ? 17.188 19.594 13.367 1 88.69 280 TYR B N 1
ATOM 4775 C CA . TYR B 1 280 ? 17.672 18.219 13.375 1 88.69 280 TYR B CA 1
ATOM 4776 C C . TYR B 1 280 ? 18.969 18.094 14.164 1 88.69 280 TYR B C 1
ATOM 4778 O O . TYR B 1 280 ? 19.156 17.125 14.898 1 88.69 280 TYR B O 1
ATOM 4786 N N . GLU B 1 281 ? 19.781 19.109 14 1 85.88 281 GLU B N 1
ATOM 4787 C CA . GLU B 1 281 ? 21.031 19.094 14.758 1 85.88 281 GLU B CA 1
ATOM 4788 C C . GLU B 1 281 ? 20.766 19.172 16.266 1 85.88 281 GLU B C 1
ATOM 4790 O O . GLU B 1 281 ? 21.422 18.5 17.047 1 85.88 281 GLU B O 1
ATOM 4795 N N . ARG B 1 282 ? 19.875 19.938 16.562 1 86.38 282 ARG B N 1
ATOM 4796 C CA . ARG B 1 282 ? 19.484 20.047 17.969 1 86.38 282 ARG B CA 1
ATOM 4797 C C . ARG B 1 282 ? 18.922 18.719 18.5 1 86.38 282 ARG B C 1
ATOM 4799 O O . ARG B 1 282 ? 19.219 18.328 19.625 1 86.38 282 ARG B O 1
ATOM 4806 N N . SER B 1 283 ? 18.141 18.109 17.719 1 85.12 283 SER B N 1
ATOM 4807 C CA . SER B 1 283 ? 17.594 16.812 18.109 1 85.12 283 SER B CA 1
ATOM 4808 C C . SER B 1 283 ? 18.703 15.781 18.312 1 85.12 283 SER B C 1
ATOM 4810 O O . SER B 1 283 ? 18.672 15 19.266 1 85.12 283 SER B O 1
ATOM 4812 N N . ARG B 1 284 ? 19.594 15.781 17.5 1 85.56 284 ARG B N 1
ATOM 4813 C CA . ARG B 1 284 ? 20.703 14.828 17.547 1 85.56 284 ARG B CA 1
ATOM 4814 C C . ARG B 1 284 ? 21.5 14.984 18.844 1 85.56 284 ARG B C 1
ATOM 4816 O O . ARG B 1 284 ? 21.875 14 19.469 1 85.56 284 ARG B O 1
ATOM 4823 N N . THR B 1 285 ? 21.672 16.25 19.266 1 84.62 285 THR B N 1
ATOM 4824 C CA . THR B 1 285 ? 22.516 16.531 20.422 1 84.62 285 THR B CA 1
ATOM 4825 C C . THR B 1 285 ? 21.672 16.625 21.688 1 84.62 285 THR B C 1
ATOM 4827 O O . THR B 1 285 ? 22.219 16.75 22.797 1 84.62 285 THR B O 1
ATOM 4830 N N . ALA B 1 286 ? 20.406 16.531 21.562 1 81.31 286 ALA B N 1
ATOM 4831 C CA . ALA B 1 286 ? 19.469 16.672 22.672 1 81.31 286 ALA B CA 1
ATOM 4832 C C . ALA B 1 286 ? 19.719 17.984 23.422 1 81.31 286 ALA B C 1
ATOM 4834 O O . ALA B 1 286 ? 19.625 18.031 24.641 1 81.31 286 ALA B O 1
ATOM 4835 N N . ALA B 1 287 ? 20.078 18.969 22.656 1 80.19 287 ALA B N 1
ATOM 4836 C CA . ALA B 1 287 ? 20.391 20.266 23.266 1 80.19 287 ALA B CA 1
ATOM 4837 C C . ALA B 1 287 ? 19.172 21.172 23.281 1 80.19 287 ALA B C 1
ATOM 4839 O O . ALA B 1 287 ? 18.578 21.453 22.234 1 80.19 287 ALA B O 1
ATOM 4840 N N . LEU B 1 288 ? 18.766 21.578 24.469 1 81.75 288 LEU B N 1
ATOM 4841 C CA . LEU B 1 288 ? 17.688 22.562 24.531 1 81.75 288 LEU B CA 1
ATOM 4842 C C . LEU B 1 288 ? 18.203 23.938 24.141 1 81.75 288 LEU B C 1
ATOM 4844 O O . LEU B 1 288 ? 19.312 24.328 24.516 1 81.75 288 LEU B O 1
ATOM 4848 N N . PRO B 1 289 ? 17.438 24.531 23.359 1 81.38 289 PRO B N 1
ATOM 4849 C CA . PRO B 1 289 ? 17.875 25.859 22.938 1 81.38 289 PRO B CA 1
ATOM 4850 C C . PRO B 1 289 ? 18 26.844 24.109 1 81.38 289 PRO B C 1
ATOM 4852 O O . PRO B 1 289 ? 17.266 26.734 25.078 1 81.38 289 PRO B O 1
ATOM 4855 N N . ALA B 1 290 ? 18.969 27.734 23.938 1 80.62 290 ALA B N 1
ATOM 4856 C CA . ALA B 1 290 ? 19.219 28.75 24.969 1 80.62 290 ALA B CA 1
ATOM 4857 C C . ALA B 1 290 ? 18.156 29.844 24.922 1 80.62 290 ALA B C 1
ATOM 4859 O O . ALA B 1 290 ? 17.906 30.516 25.938 1 80.62 290 ALA B O 1
ATOM 4860 N N . THR B 1 291 ? 17.594 30.078 23.75 1 84.62 291 THR B N 1
ATOM 4861 C CA . THR B 1 291 ? 16.578 31.094 23.547 1 84.62 291 THR B CA 1
ATOM 4862 C C . THR B 1 291 ? 15.305 30.484 22.969 1 84.62 291 THR B C 1
ATOM 4864 O O . THR B 1 291 ? 15.375 29.516 22.219 1 84.62 291 THR B O 1
ATOM 4867 N N . PRO B 1 292 ? 14.234 31.047 23.281 1 87.81 292 PRO B N 1
ATOM 4868 C CA . PRO B 1 292 ? 12.977 30.484 22.781 1 87.81 292 PRO B CA 1
ATOM 4869 C C . PRO B 1 292 ? 12.805 30.703 21.281 1 87.81 292 PRO B C 1
ATOM 4871 O O . PRO B 1 292 ? 12.117 29.922 20.625 1 87.81 292 PRO B O 1
ATOM 4874 N N . VAL B 1 293 ? 13.492 31.797 20.812 1 92.44 293 VAL B N 1
ATOM 4875 C CA . VAL B 1 293 ? 13.359 32.125 19.391 1 92.44 293 VAL B CA 1
ATOM 4876 C C . VAL B 1 293 ? 14.641 31.719 18.656 1 92.44 293 VAL B C 1
ATOM 4878 O O . VAL B 1 293 ? 15.742 31.984 19.141 1 92.44 293 VAL B O 1
ATOM 4881 N N . TRP B 1 294 ? 14.461 31.094 17.562 1 93.06 294 TRP B N 1
ATOM 4882 C CA . TRP B 1 294 ? 15.57 30.719 16.703 1 93.06 294 TRP B CA 1
ATOM 4883 C C . TRP B 1 294 ? 15.852 31.797 15.664 1 93.06 294 TRP B C 1
ATOM 4885 O O . TRP B 1 294 ? 14.93 32.312 15.031 1 93.06 294 TRP B O 1
ATOM 4895 N N . TYR B 1 295 ? 17.125 32.188 15.539 1 92.81 295 TYR B N 1
ATOM 4896 C CA . TYR B 1 295 ? 17.594 33.062 14.484 1 92.81 295 TYR B CA 1
ATOM 4897 C C . TYR B 1 295 ? 18.672 32.406 13.633 1 92.81 295 TYR B C 1
ATOM 4899 O O . TYR B 1 295 ? 19.453 31.578 14.133 1 92.81 295 TYR B O 1
ATOM 4907 N N . PRO B 1 296 ? 18.5 32.656 12.414 1 89.31 296 PRO B N 1
ATOM 4908 C CA . PRO B 1 296 ? 19.562 32.062 11.586 1 89.31 296 PRO B CA 1
ATOM 4909 C C . PRO B 1 296 ? 20.953 32.5 12.047 1 89.31 296 PRO B C 1
ATOM 4911 O O . PRO B 1 296 ? 21.109 33.531 12.672 1 89.31 296 PRO B O 1
ATOM 4914 N N . ALA B 1 297 ? 21.906 31.672 12.133 1 71.19 297 ALA B N 1
ATOM 4915 C CA . ALA B 1 297 ? 23.297 32 12.461 1 71.19 297 ALA B CA 1
ATOM 4916 C C . ALA B 1 297 ? 23.719 33.312 11.82 1 71.19 297 ALA B C 1
ATOM 4918 O O . ALA B 1 297 ? 23.391 33.594 10.664 1 71.19 297 ALA B O 1
ATOM 4919 N N . GLN B 1 298 ? 23.812 34.531 12.523 1 51.09 298 GLN B N 1
ATOM 4920 C CA . GLN B 1 298 ? 24.406 35.781 12.055 1 51.09 298 GLN B CA 1
ATOM 4921 C C . GLN B 1 298 ? 25.297 35.531 10.844 1 51.09 298 GLN B C 1
ATOM 4923 O O . GLN B 1 298 ? 26 34.531 10.766 1 51.09 298 GLN B O 1
ATOM 4928 N N . SER B 1 299 ? 25.109 36.719 10.086 1 41.22 299 SER B N 1
ATOM 4929 C CA . SER B 1 299 ? 25.438 38.125 9.914 1 41.22 299 SER B CA 1
ATOM 4930 C C . SER B 1 299 ? 26.188 38.688 11.125 1 41.22 299 SER B C 1
ATOM 4932 O O . SER B 1 299 ? 25.594 39.312 11.992 1 41.22 299 SER B O 1
ATOM 4934 N N . ASN B 1 300 ? 26.609 37.844 12.031 1 35.88 300 ASN B N 1
ATOM 4935 C CA . ASN B 1 300 ? 27.531 38.531 12.945 1 35.88 300 ASN B CA 1
ATOM 4936 C C . ASN B 1 300 ? 28.516 39.406 12.203 1 35.88 300 ASN B C 1
ATOM 4938 O O . ASN B 1 300 ? 29.438 39.969 12.812 1 35.88 300 ASN B O 1
ATOM 4942 N N . GLU B 1 301 ? 28.781 39.5 10.953 1 28.41 301 GLU B N 1
ATOM 4943 C CA . GLU B 1 301 ? 29.578 40.688 10.703 1 28.41 301 GLU B CA 1
ATOM 4944 C C . GLU B 1 301 ? 28.75 41.969 10.93 1 28.41 301 GLU B C 1
ATOM 4946 O O . GLU B 1 301 ? 27.562 42 10.625 1 28.41 301 GLU B O 1
#

InterPro domains:
  IPR001251 CRAL-TRIO lipid binding domain [PF00650] (137-265)
  IPR001251 CRAL-TRIO lipid binding domain [PS50191] (137-288)
  IPR001251 CRAL-TRIO lipid binding domain [SM00516] (127-285)
  IPR001251 CRAL-TRIO lipid binding domain [cd00170] (127-280)
  IPR011074 CRAL/TRIO, N-terminal domain [PF03765] (71-108)
  IPR011074 CRAL/TRIO, N-terminal domain [SM01100] (84-109)
  IPR036273 CRAL/TRIO, N-terminal domain superfamily [SSF46938] (36-124)
  IPR036865 CRAL-TRIO lipid binding domain superfamily [G3DSA:3.40.525.10] (50-286)
  IPR036865 CRAL-TRIO lipid binding domain superfamily [SSF52087] (126-265)
  IPR052578 Phosphatidylinositol Transfer CRAL-TRIO Domain-Containing Protein [PTHR45824] (53-270)

Radius of gyration: 29.06 Å; Cα contacts (8 Å, |Δi|>4): 840; chains: 2; bounding box: 60×89×68 Å

Foldseek 3Di:
DPPPPLVQLVFFDPLQWLESDAQLLLFAAPLRSHPVSVVVFADDLAPDDPVRVLVVDDPVLVVLLVVLVVVLVPDPLHDPVPDDSLNLSLLCVLVVSPSVNSSVLVVVQSCVCVVVVLLPQDDPVCNVPVQQQFWHFHGAKPSNQTEIEGECLRHQDQDDLQSSVSSVLSSSCVSGRHPQQAHEYEYECLPPDCVRHPDVVSVVNNVVCCSRHVGPHHQAYEYECPPPVVVVVLVVCVVVDDPSVNVRYHYEYCPDPPHLLNVLVVIHDPSSSQSVNVSNVCSNVVDRDPDSYDDDDDPPD/DPPPPPVQLVFFDPLQWLESDAQLLLFAAPLRSHPVSVVVAADDLAPDDPVRVCVVDDPVLVVLLVVLVVVLVPDPLHDPVPDDSLNLSLLCVLVVSPSVNSSVLVVVQSCVCVVVVLLPQDDVVCNVPVQQQFWHFHGAKPSNQIEIEGECLRHQDQPDLQSSLSSVLSSSCVSGRHPQQAHEYEYACLPPDCVRHPDVVSVVNNVVCCSRHVGPHHQAYEYECPPPVVVVVLVVCVVVDDPSVNVRYHYEYCPDPPHLLNVLVVIHDPSSSQSVNVSNVCSNVVDRDPDSYDDRDDVPD

Solvent-accessible surface area (backbone atoms only — not comparable to full-atom values): 33202 Å² total; per-residue (Å²): 130,84,70,75,60,68,65,54,53,67,44,36,41,64,90,68,41,97,50,80,60,71,34,66,69,71,39,38,52,50,55,55,47,29,56,71,41,28,61,73,66,54,66,60,69,66,75,40,53,69,70,63,54,56,65,77,46,52,74,68,53,52,50,48,49,53,52,42,50,52,56,46,66,69,39,91,82,55,45,78,89,73,63,37,69,70,54,52,49,31,39,23,59,67,42,74,63,32,58,69,62,21,49,52,43,50,52,52,32,53,50,49,35,61,76,65,42,48,90,70,41,68,37,60,68,33,68,75,37,25,52,37,41,36,65,40,68,69,51,50,30,75,82,46,24,29,28,34,43,30,33,42,74,44,16,74,62,65,84,63,53,53,48,44,47,48,30,49,50,55,51,46,59,72,59,36,32,43,64,44,67,36,32,32,39,40,35,40,31,84,60,64,39,70,85,76,68,49,53,63,68,57,55,48,51,44,51,48,44,39,61,56,65,41,42,70,28,76,54,34,38,36,35,33,49,55,59,68,70,55,55,55,51,45,60,62,46,51,78,46,32,28,66,78,59,52,73,23,55,41,75,31,18,88,87,45,88,55,29,47,70,68,53,32,59,76,48,28,47,66,70,52,28,51,50,54,55,50,48,52,53,32,60,72,67,69,52,69,63,92,49,64,59,40,67,76,81,70,76,75,116,131,84,69,76,62,66,66,54,54,68,43,36,42,64,89,69,42,97,49,81,58,72,33,64,70,71,40,37,51,49,56,53,46,27,56,72,40,28,63,74,67,54,68,61,70,66,74,40,53,69,71,60,55,55,67,76,48,52,73,67,54,51,50,49,50,54,54,41,50,53,54,46,67,68,38,93,83,53,44,78,89,73,62,37,69,70,53,52,48,31,39,23,60,68,43,75,64,33,57,70,61,21,48,52,45,49,51,53,32,54,50,50,35,62,75,66,42,48,89,69,43,69,38,60,68,32,67,74,38,25,54,36,41,36,65,41,68,70,54,52,32,76,82,46,23,28,29,35,41,30,33,44,75,44,16,74,61,66,85,62,53,54,49,45,48,48,30,50,51,55,51,46,60,72,59,35,32,43,64,45,67,36,32,33,38,40,36,40,31,83,58,64,38,70,85,77,68,48,51,62,68,57,55,48,50,43,51,48,45,39,62,57,65,40,42,71,27,77,54,34,38,35,36,34,50,55,59,66,67,54,56,53,51,45,60,62,46,50,78,46,32,28,67,79,60,51,72,23,57,43,76,30,18,88,87,46,88,55,29,47,71,68,52,32,60,75,47,28,47,68,70,52,28,49,50,54,55,52,48,50,52,31,60,72,66,69,53,69,62,95,49,65,59,40,68,78,80,70,79,72,118

Sequence (602 aa):
MYSPDSTLELRLPRDLFLFPKQNAGFQIPFFLSTEEEAAKVRPPAVVKTLEERLQEFSEGQREILSSFKKAVRDAPWYSEAEDDDWLLLRYLIARNFDVKKSFCMLEKSVHWRRKKDADNWVCEACLKDPNRHMMQFVGWDLQNRPVCFMAMRWGPDRKEPLKHCVATFNHLVKLMPLGVEQWVCVTDFETYSHIRDSSPKMGLSVIHAIQDHFPERLGLMILVDAPKAFSVLWKLLSAVIEEKTRKKVLFTYKKSKPTIESEFSKIFPPALAEYLCESYERSRTAALPATPVWYPAQSNEMYSPDSTLELRLPRDLFLFPKQNAGFQIPFFLSTEEEAAKVRPPAVVKTLEERLQEFSEGQREILSSFKKAVRDAPWYSEAEDDDWLLLRYLIARNFDVKKSFCMLEKSVHWRRKKDADNWVCEACLKDPNRHMMQFVGWDLQNRPVCFMAMRWGPDRKEPLKHCVATFNHLVKLMPLGVEQWVCVTDFETYSHIRDSSPKMGLSVIHAIQDHFPERLGLMILVDAPKAFSVLWKLLSAVIEEKTRKKVLFTYKKSKPTIESEFSKIFPPALAEYLCESYERSRTAALPATPVWYPAQSNE

pLDDT: mean 89.77, std 12.26, range [25.91, 98.88]

Organism: Trypanosoma cruzi (strain CL Brener) (NCBI:txid353153)

Nearest PDB structures (foldseek):
  7y11-assembly1_A  TM=7.796E-01  e=1.983E-10  Arabidopsis thaliana
  4j7q-assembly3_A  TM=6.734E-01  e=8.576E-11  Saccharomyces cerevisiae S288C
  4j7p-assembly1_A  TM=6.789E-01  e=1.983E-10  Saccharomyces cerevisiae S288C
  4j7q-assembly3_B  TM=6.814E-01  e=8.967E-10  Saccharomyces cerevisiae S288C
  4j7p-assembly1_B  TM=6.278E-01  e=2.899E-09  Saccharomyces cerevisiae S288C

Secondary structure (DSSP, 8-state):
-----HHHHHHS-GGG-SSSS--TTT-EEGGGSSHHHHHTTPPPSBSS-HHHHHTTS-HHHHHHHHHHHHHHHTSTT--TTT--HHHHHHHHHHTTT-HHHHHHHHHHHHHHHHHHTGGG---HHHHH-GGG--EEEEEE-TTS-EEEEEESTT----SSHHHHHHHHHHHHHHTPPBT---EEEEEE-TT--HHHH--HHHHHHHHHHHHHHSTT-EEEEEEES--HHHHHHHHHHHTTB-HHHHTTEEEEBSSSSSBHHHHHHHHS-HHHHHHHHHHHHHHHHTPPPSSSEE--S----/-----HHHHHHS-GGG-SSSS--TTT-EEGGGSSHHHHHTTPPPSBSS-HHHHHTTS-HHHHHHHHHHHHHHHTSTT--TTT--HHHHHHHHHHTTT-HHHHHHHHHHHHHHHHHHTGGG---HHHHH-GGG--EEEEEE-TTS-EEEEEESTT----SSHHHHHHHHHHHHHHTPPBT---EEEEEE-TT--HHHH--HHHHHHHHHHHHHHSTT-EEEEEEES--HHHHHHHHHHHTTB-HHHHTTEEEEBSSSSSBHHHHHHHHS-HHHHHHHHHHHHHHHHTPPPSSSEE--S----